Protein AF-A0A7X9FWD9-F1 (afdb_monomer)

Sequence (622 aa):
MMATTLLWPIIFPAVMAIVLFLIPAKIKVVREGLSVLSSLVLLYLGFSLFSIKSLTLKTDWLGMGINFDLRLYQFSAFILLALAGFLFLITLYSATKMKDHPRIREYYGYVFLAAAFSNGAVLANNFILLVFFWEALLITTYALITLGLKSTSHRTAVKSLIIGGLCDFSMIMGIGLVWASTGTLTMSEVHLEPHGLTAAAFILMMIGAIGKAGAMPFHTWIPDAALDAPVTFMAFMPASFEKLLGIYLLARISLDFFVLKVGSPMAMVLLIIGAATIVLAVFMALIQKDFKKLLSFHAISQVGYMILGIGTAIPIGIAGGIFHMINHAMYKTGLFLSAGSVEHRAGTTELKKLGGLAREMPWTAFGFSVCALAISGVWPLNGFVSKEMVFHGALETGYPIFAIAAWVGAIFTFASFLKAGHSVFFGPRSTEVPKTKDSEWPIVLPILILAVLCITFGVYNKLPLENFIQPVVAGQAEPGQHLDFTAGALNLFTPVAGVSLLCLLIALGLHFYGWNRGGKKAYLASEPIHHLPVLRQLYDLSEARFFDIYEQGVKFLVWLSKILFKFVDRPIDFIYEKVVVSIGRFFTVLFQKAHNGQYANYLAWTIGGLIAVVWVIVELLQ

Secondary structure (DSSP, 8-state):
--GGGGGHHHHHHHHHHHHHHHS-TT-HHHHHHHHHHHHHHHHHHHHHHHT-S-EEEEEEEEETTEEEEEEE-HHHHHHHHHHHHHHHHHHHHHHHHTTT-TTHHHHHHHHHHHHHHHHHHHHB-BHHHHHHHHHHHHHHHHHHHTT-SSTTHHHHHHHHHHHHHHHHHHHHHHHHHHHHHHS--BGGG--B---THHHHHHHHHHHHHHHHHT-SSTTTHHHHHHHHS-HHHHHHIIIIIHHHHHHHHHHHIIIIIB---TT-HHHHHHHHHHHHHHHHHHHHHHT--BHHHHHHHHHHHHHHHHHHHHHT-SHHHHHHHHHHHHHHHHHHHHHHHHHHHHHHHHS--BTTT---GGGT-HHHHHHHHHHHHHHHT-TTSHHHHHHHHHHHHHHHTT-HHHHHHHHHHHHHHHHHHHHHHIIIIISPPPSSS----PPPHHHHHHHHHHHHHHHHHHHTTHHHIIIIIHHHHGGGSPTT----SSSSTT-TTSHHHHHHHHHHHHHHHHHHHHHHHTTT-GGGTTHHHHTSTTHHHHHHHHHTTTT-HHHHHHHHHHHHHHHHIIIIIHHHHHIIIIIIHHHHHHHHHHHHHH--S-HHHHHHHHHHHHHHHHHHHHHHH-

Nearest PDB structures (foldseek):
  7qru-assembly1_D  TM=9.101E-01  e=3.685E-21  Alkalihalophilus pseudofirmus
  8qc1-assembly1_M  TM=9.320E-01  e=4.818E-19  Paracoccus denitrificans PD1222
  8bpx-assembly1_M  TM=8.949E-01  e=4.052E-18  Arabidopsis thaliana
  7d3u-assembly1_A  TM=8.074E-01  e=1.093E-18  Dietzia sp. DQ12-45-1b
  6rfr-assembly1_4  TM=8.979E-01  e=5.881E-14  Yarrowia lipolytica

Foldseek 3Di:
DVQCLLLCQQVLLLVLLVVLLPDDLVPLVCSLVSQLVSLVVQLVSLVVLLVDAKHWDWDPDPDLQPILIFIDHQQLSLLSNLLSVLSNLLSLQCSPLVSPQPCVSLQSSLLSNLSSLLSQLSRDQFQVSNLVSLLSNLVSLLSQLVSFPDPCSNVLSVLSSVLLVVLSVLLVVLLVLQCVVPVHRGLQVAEDALDDSNVSSLVSNLSNLLLLLQAPLNNVSQLVSLVGGQLSSCLNRNQARSLSSSLSSNLSSLPRHYPDDQPDPSLVVLLVSLLCQLQLLLLVLLLDQFQSSSLSSLSSNLSSQLSLLSSLLDLLSNLLSNLSSSLRSLLSSLSSLLLSQLCSWFVGRGLQQAAACCVQAVLSLLLNVLSLCLSLLHPLWSNVLSLLSNLVSNVVSVNNVSSVSSLSSSLSSNLSSQLSSRSHHVDDGGPNTDRGHHDDCSSRVSSNVSSVVRNCCRVVVCVCSVSRRCVSSVSVDDVPDDDDSDPPSSDCPDVSVVSSVVSNVSSVVQQVVQCVVVVVNSNRSSVVVCPDPPSVVSVVCVVVVVSPPSVVVVVVVVVVVVCCCVPPVVVVCCCVVPVVVVVVVVVVVVVVVLPPPDVVSVVVVVVVVVVVVVVVVVVVVD

Structure (mmCIF, N/CA/C/O backbone):
data_AF-A0A7X9FWD9-F1
#
_entry.id   AF-A0A7X9FWD9-F1
#
loop_
_atom_site.group_PDB
_atom_site.id
_atom_site.type_symbol
_atom_site.label_atom_id
_atom_site.label_alt_id
_atom_site.label_comp_id
_atom_site.label_asym_id
_atom_site.label_entity_id
_atom_site.label_seq_id
_atom_site.pdbx_PDB_ins_code
_atom_site.Cartn_x
_atom_site.Cartn_y
_atom_site.Cartn_z
_atom_site.occupancy
_atom_site.B_iso_or_equiv
_atom_site.auth_seq_id
_atom_site.auth_comp_id
_atom_site.auth_asym_id
_atom_site.auth_atom_id
_atom_site.pdbx_PDB_model_num
ATOM 1 N N . MET A 1 1 ? -11.559 -17.534 -28.689 1.00 53.25 1 MET A N 1
ATOM 2 C CA . MET A 1 1 ? -12.330 -17.708 -27.436 1.00 53.25 1 MET A CA 1
ATOM 3 C C . MET A 1 1 ? -11.457 -17.795 -26.184 1.00 53.25 1 MET A C 1
ATOM 5 O O . MET A 1 1 ? -11.905 -17.327 -25.148 1.00 53.25 1 MET A O 1
ATOM 9 N N . MET A 1 2 ? -10.225 -18.329 -26.245 1.00 74.12 2 MET A N 1
ATOM 10 C CA . MET A 1 2 ? -9.361 -18.407 -25.054 1.00 74.12 2 MET A CA 1
ATOM 11 C C . MET A 1 2 ? -8.789 -17.040 -24.632 1.00 74.12 2 MET A C 1
ATOM 13 O O . MET A 1 2 ? -8.915 -16.697 -23.474 1.00 74.12 2 MET A O 1
ATOM 17 N N . ALA A 1 3 ? -8.263 -16.207 -25.542 1.00 79.19 3 ALA A N 1
ATOM 18 C CA . ALA A 1 3 ? -7.679 -14.896 -25.188 1.00 79.19 3 ALA A CA 1
ATOM 19 C C . ALA A 1 3 ? -8.688 -13.871 -24.629 1.00 79.19 3 ALA A C 1
ATOM 21 O O . ALA A 1 3 ? -8.363 -13.077 -23.750 1.00 79.19 3 ALA A O 1
ATOM 22 N N . THR A 1 4 ? -9.942 -13.922 -25.084 1.00 89.25 4 THR A N 1
ATOM 23 C CA . THR A 1 4 ? -11.025 -13.050 -24.600 1.00 89.25 4 THR A CA 1
ATOM 24 C C . THR A 1 4 ? -11.377 -13.290 -23.132 1.00 89.25 4 THR A C 1
ATOM 26 O O . THR A 1 4 ? -12.040 -12.450 -22.529 1.00 89.25 4 THR A O 1
ATOM 29 N N . THR A 1 5 ? -10.926 -14.395 -22.523 1.00 91.81 5 THR A N 1
ATOM 30 C CA . THR A 1 5 ? -11.159 -14.639 -21.094 1.00 91.81 5 THR A CA 1
ATOM 31 C C . THR A 1 5 ? -10.445 -13.630 -20.196 1.00 91.81 5 THR A C 1
ATOM 33 O O . THR A 1 5 ? -10.925 -13.379 -19.093 1.00 91.81 5 THR A O 1
ATOM 36 N N . LEU A 1 6 ? -9.379 -12.980 -20.685 1.00 94.38 6 LEU A N 1
ATOM 37 C CA . LEU A 1 6 ? -8.671 -11.909 -19.973 1.00 94.38 6 LEU A CA 1
ATOM 38 C C . LEU A 1 6 ? -9.518 -10.654 -19.752 1.00 94.38 6 LEU A C 1
ATOM 40 O O . LEU A 1 6 ? -9.189 -9.838 -18.897 1.00 94.38 6 LEU A O 1
ATOM 44 N N . LEU A 1 7 ? -10.622 -10.503 -20.486 1.00 96.12 7 LEU A N 1
ATOM 45 C CA . LEU A 1 7 ? -11.541 -9.386 -20.295 1.00 96.12 7 LEU A CA 1
ATOM 46 C C . LEU A 1 7 ? -12.475 -9.599 -19.100 1.00 96.12 7 LEU A C 1
ATOM 48 O O . LEU A 1 7 ? -12.905 -8.623 -18.488 1.00 96.12 7 LEU A O 1
ATOM 52 N N . TRP A 1 8 ? -12.789 -10.847 -18.734 1.00 96.62 8 TRP A N 1
ATOM 53 C CA . TRP A 1 8 ? -13.771 -11.139 -17.683 1.00 96.62 8 TRP A CA 1
ATOM 54 C C . TRP A 1 8 ? -13.403 -10.578 -16.304 1.00 96.62 8 TRP A C 1
ATOM 56 O O . TRP A 1 8 ? -14.292 -9.998 -15.680 1.00 96.62 8 TRP A O 1
ATOM 66 N N . PRO A 1 9 ? -12.139 -10.639 -15.832 1.00 97.19 9 PRO A N 1
ATOM 67 C CA . PRO A 1 9 ? -11.749 -10.011 -14.569 1.00 97.19 9 PRO A CA 1
ATOM 68 C C . PRO A 1 9 ? -11.959 -8.495 -14.541 1.00 97.19 9 PRO A C 1
ATOM 70 O O . PRO A 1 9 ? -12.005 -7.922 -13.460 1.00 97.19 9 PRO A O 1
ATOM 73 N N . ILE A 1 10 ? -12.077 -7.839 -15.696 1.00 98.12 10 ILE A N 1
ATOM 74 C CA . ILE A 1 10 ? -12.241 -6.386 -15.810 1.00 98.12 10 ILE A CA 1
ATOM 75 C C . ILE A 1 10 ? -13.721 -6.050 -16.027 1.00 98.12 10 ILE A C 1
ATOM 77 O O . ILE A 1 10 ? -14.321 -5.300 -15.259 1.00 98.12 10 ILE A O 1
ATOM 81 N N . ILE A 1 11 ? -14.337 -6.642 -17.052 1.00 97.94 11 ILE A N 1
ATOM 82 C CA . ILE A 1 11 ? -15.703 -6.319 -17.476 1.00 97.94 11 ILE A CA 1
ATOM 83 C C . ILE A 1 11 ? -16.726 -6.776 -16.439 1.00 97.94 11 ILE A C 1
ATOM 85 O O . ILE A 1 11 ? -17.639 -6.018 -16.122 1.00 97.94 11 ILE A O 1
ATOM 89 N N . PHE A 1 12 ? -16.589 -7.983 -15.883 1.00 98.12 12 PHE A N 1
ATOM 90 C CA . PHE A 1 12 ? -17.569 -8.504 -14.928 1.00 98.12 12 PHE A CA 1
ATOM 91 C C . PHE A 1 12 ? -17.718 -7.606 -13.686 1.00 98.12 12 PHE A C 1
ATOM 93 O O . PHE A 1 12 ? -18.838 -7.164 -13.421 1.00 98.12 12 PHE A O 1
ATOM 100 N N . PRO A 1 13 ? -16.645 -7.255 -12.945 1.00 98.25 13 PRO A N 1
ATOM 101 C CA . PRO A 1 13 ? -16.778 -6.328 -11.827 1.00 98.25 13 PRO A CA 1
ATOM 102 C C . PRO A 1 13 ? -17.234 -4.928 -12.255 1.00 98.25 13 PRO A C 1
ATOM 104 O O . PRO A 1 13 ? -17.992 -4.309 -11.517 1.00 98.25 13 PRO A O 1
ATOM 107 N N . ALA A 1 14 ? -16.865 -4.438 -13.444 1.00 98.12 14 ALA A N 1
ATOM 108 C CA . ALA A 1 14 ? -17.347 -3.144 -13.935 1.00 98.12 14 ALA A CA 1
ATOM 109 C C . ALA A 1 14 ? -18.868 -3.144 -14.183 1.00 98.12 14 ALA A C 1
ATOM 111 O O . ALA A 1 14 ? -19.573 -2.233 -13.748 1.00 98.12 14 ALA A O 1
ATOM 112 N N . VAL A 1 15 ? -19.397 -4.194 -14.818 1.00 98.19 15 VAL A N 1
ATOM 113 C CA . VAL A 1 15 ? -20.844 -4.386 -14.999 1.00 98.19 15 VAL A CA 1
ATOM 114 C C . VAL A 1 15 ? -21.530 -4.526 -13.643 1.00 98.19 15 VAL A C 1
ATOM 116 O O . VAL A 1 15 ? -22.553 -3.885 -13.398 1.00 98.19 15 VAL A O 1
ATOM 119 N N . MET A 1 16 ? -20.942 -5.297 -12.726 1.00 97.56 16 MET A N 1
ATOM 120 C CA . MET A 1 16 ? -21.502 -5.458 -11.389 1.00 97.56 16 MET A CA 1
ATOM 121 C C . MET A 1 16 ? -21.511 -4.163 -10.582 1.00 97.56 16 MET A C 1
ATOM 123 O O . MET A 1 16 ? -22.472 -3.920 -9.855 1.00 97.56 16 MET A O 1
ATOM 127 N N . ALA A 1 17 ? -20.510 -3.299 -10.747 1.00 97.50 17 ALA A N 1
ATOM 128 C CA . ALA A 1 17 ? -20.507 -1.971 -10.150 1.00 97.50 17 ALA A CA 1
ATOM 129 C C . ALA A 1 17 ? -21.732 -1.160 -10.599 1.00 97.50 17 ALA A C 1
ATOM 131 O O . ALA A 1 17 ? -22.453 -0.636 -9.750 1.00 97.50 17 ALA A O 1
ATOM 132 N N . ILE A 1 18 ? -22.016 -1.119 -11.908 1.00 96.75 18 ILE A N 1
ATOM 133 C CA . ILE A 1 18 ? -23.188 -0.422 -12.469 1.00 96.75 18 ILE A CA 1
ATOM 134 C C . ILE A 1 18 ? -24.482 -0.989 -11.878 1.00 96.75 18 ILE A C 1
ATOM 136 O O . ILE A 1 18 ? -25.322 -0.234 -11.389 1.00 96.75 18 ILE A O 1
ATOM 140 N N . VAL A 1 19 ? -24.630 -2.315 -11.855 1.00 96.56 19 VAL A N 1
ATOM 141 C CA . VAL A 1 19 ? -25.810 -2.968 -11.270 1.00 96.56 19 VAL A CA 1
ATOM 142 C C . VAL A 1 19 ? -25.974 -2.588 -9.792 1.00 96.56 19 VAL A C 1
ATOM 144 O O . VAL A 1 19 ? -27.064 -2.207 -9.369 1.00 96.56 19 VAL A O 1
ATOM 147 N N . LEU A 1 20 ? -24.896 -2.622 -9.003 1.00 95.25 20 LEU A N 1
ATOM 148 C CA . LEU A 1 20 ? -24.922 -2.312 -7.569 1.00 95.25 20 LEU A CA 1
ATOM 149 C C . LEU A 1 20 ? -25.198 -0.825 -7.277 1.00 95.25 20 LEU A C 1
ATOM 151 O O . LEU A 1 20 ? -25.829 -0.527 -6.260 1.00 95.25 20 LEU A O 1
ATOM 155 N N . PHE A 1 21 ? -24.814 0.096 -8.169 1.00 94.31 21 PHE A N 1
ATOM 156 C CA . PHE A 1 21 ? -25.222 1.506 -8.090 1.00 94.31 21 PHE A CA 1
ATOM 157 C C . PHE A 1 21 ? -26.735 1.684 -8.268 1.00 94.31 21 PHE A C 1
ATOM 159 O O . PHE A 1 21 ? -27.352 2.507 -7.584 1.00 94.31 21 PHE A O 1
ATOM 166 N N . LEU A 1 22 ? -27.335 0.912 -9.178 1.00 94.00 22 LEU A N 1
ATOM 167 C CA . LEU A 1 22 ? -28.747 1.034 -9.542 1.00 94.00 22 LEU A CA 1
ATOM 168 C C . LEU A 1 22 ? -29.688 0.373 -8.525 1.00 94.00 22 LEU A C 1
ATOM 170 O O . LEU A 1 22 ? -30.819 0.836 -8.357 1.00 94.00 22 LEU A O 1
ATOM 174 N N . ILE A 1 23 ? -29.245 -0.670 -7.812 1.00 91.69 23 ILE A N 1
ATOM 175 C CA . ILE A 1 23 ? -30.098 -1.372 -6.842 1.00 91.69 23 ILE A CA 1
ATOM 176 C C . ILE A 1 23 ? -30.519 -0.427 -5.697 1.00 91.69 23 ILE A C 1
ATOM 178 O O . ILE A 1 23 ? -29.668 0.121 -4.985 1.00 91.69 23 ILE A O 1
ATOM 182 N N . PRO A 1 24 ? -31.833 -0.253 -5.443 1.00 88.06 24 PRO A N 1
ATOM 183 C CA . PRO A 1 24 ? -32.314 0.611 -4.377 1.00 88.06 24 PRO A CA 1
ATOM 184 C C . PRO A 1 24 ? -31.801 0.207 -2.990 1.00 88.06 24 PRO A C 1
ATOM 186 O O . PRO A 1 24 ? -31.756 -0.966 -2.630 1.00 88.06 24 PRO A O 1
ATOM 189 N N . ALA A 1 25 ? -31.531 1.202 -2.140 1.00 81.81 25 ALA A N 1
ATOM 190 C CA . ALA A 1 25 ? -30.958 0.999 -0.807 1.00 81.81 25 ALA A CA 1
ATOM 191 C C . ALA A 1 25 ? -31.871 0.184 0.124 1.00 81.81 25 ALA A C 1
ATOM 193 O O . ALA A 1 25 ? -31.389 -0.398 1.094 1.00 81.81 25 ALA A O 1
ATOM 194 N N . LYS A 1 26 ? -33.173 0.143 -0.188 1.00 85.88 26 LYS A N 1
ATOM 195 C CA . LYS A 1 26 ? -34.194 -0.608 0.548 1.00 85.88 26 LYS A CA 1
ATOM 196 C C . LYS A 1 26 ? -34.072 -2.126 0.341 1.00 85.88 26 LYS A C 1
ATOM 198 O O . LYS A 1 26 ? -34.455 -2.875 1.232 1.00 85.88 26 LYS A O 1
ATOM 203 N N . ILE A 1 27 ? -33.511 -2.590 -0.782 1.00 90.00 27 ILE A N 1
ATOM 204 C CA . ILE A 1 27 ? -33.420 -4.019 -1.128 1.00 90.00 27 ILE A CA 1
ATOM 205 C C . ILE A 1 27 ? -32.079 -4.601 -0.647 1.00 90.00 27 ILE A C 1
ATOM 207 O O . ILE A 1 27 ? -31.242 -5.038 -1.435 1.00 90.00 27 ILE A O 1
ATOM 211 N N . LYS A 1 28 ? -31.867 -4.575 0.676 1.00 88.88 28 LYS A N 1
ATOM 212 C CA . LYS A 1 28 ? -30.597 -4.961 1.319 1.00 88.88 28 LYS A CA 1
ATOM 213 C C . LYS A 1 28 ? -30.191 -6.406 0.998 1.00 88.88 28 LYS A C 1
ATOM 215 O O . LYS A 1 28 ? -29.107 -6.656 0.502 1.00 88.88 28 LYS A O 1
ATOM 220 N N . VAL A 1 29 ? -31.083 -7.376 1.197 1.00 89.38 29 VAL A N 1
ATOM 221 C CA . VAL A 1 29 ? -30.732 -8.804 1.036 1.00 89.38 29 VAL A CA 1
ATOM 222 C C . VAL A 1 29 ? -30.237 -9.128 -0.379 1.00 89.38 29 VAL A C 1
ATOM 224 O O . VAL A 1 29 ? -29.254 -9.848 -0.533 1.00 89.38 29 VAL A O 1
ATOM 227 N N . VAL A 1 30 ? -30.876 -8.557 -1.407 1.00 90.62 30 VAL A N 1
ATOM 228 C CA . VAL A 1 30 ? -30.492 -8.792 -2.807 1.00 90.62 30 VAL A CA 1
ATOM 229 C C . VAL A 1 30 ? -29.145 -8.152 -3.122 1.00 90.62 30 VAL A C 1
ATOM 231 O O . VAL A 1 30 ? -28.297 -8.815 -3.702 1.00 90.62 30 VAL A O 1
ATOM 234 N N . ARG A 1 31 ? -28.916 -6.892 -2.731 1.00 93.81 31 ARG A N 1
ATOM 235 C CA . ARG A 1 31 ? -27.655 -6.187 -3.012 1.00 93.81 31 ARG A CA 1
ATOM 236 C C . ARG A 1 31 ? -26.467 -6.863 -2.325 1.00 93.81 31 ARG A C 1
ATOM 238 O O . ARG A 1 31 ? -25.466 -7.145 -2.975 1.00 93.81 31 ARG A O 1
ATOM 245 N N . GLU A 1 32 ? -26.585 -7.133 -1.030 1.00 92.75 32 GLU A N 1
ATOM 246 C CA . GLU A 1 32 ? -25.540 -7.767 -0.229 1.00 92.75 32 GLU A CA 1
ATOM 247 C C . GLU A 1 32 ? -25.261 -9.181 -0.758 1.00 92.75 32 GLU A C 1
ATOM 249 O O . GLU A 1 32 ? -24.108 -9.510 -1.034 1.00 92.75 32 GLU A O 1
ATOM 254 N N . GLY A 1 33 ? -26.307 -9.985 -0.989 1.00 95.38 33 GLY A N 1
ATOM 255 C CA . GLY A 1 33 ? -26.170 -11.328 -1.554 1.00 95.38 33 GLY A CA 1
ATOM 256 C C . GLY A 1 33 ? -25.526 -11.321 -2.941 1.00 95.38 33 GLY A C 1
ATOM 257 O O . GLY A 1 33 ? -24.596 -12.085 -3.188 1.00 95.38 33 GLY A O 1
ATOM 258 N N . LEU A 1 34 ? -25.947 -10.407 -3.820 1.00 96.44 34 LEU A N 1
ATOM 259 C CA . LEU A 1 34 ? -25.375 -10.243 -5.156 1.00 96.44 34 LEU A CA 1
ATOM 260 C C . LEU A 1 34 ? -23.906 -9.812 -5.100 1.00 96.44 34 LEU A C 1
ATOM 262 O O . LEU A 1 34 ? -23.106 -10.305 -5.890 1.00 96.44 34 LEU A O 1
ATOM 266 N N . SER A 1 35 ? -23.533 -8.940 -4.161 1.00 96.75 35 SER A N 1
ATOM 267 C CA . SER A 1 35 ? -22.142 -8.514 -3.972 1.00 96.75 35 SER A CA 1
ATOM 268 C C . SER A 1 35 ? -21.236 -9.682 -3.556 1.00 96.75 35 SER A C 1
ATOM 270 O O . SER A 1 35 ? -20.164 -9.858 -4.128 1.00 96.75 35 SER A O 1
ATOM 272 N N . VAL A 1 36 ? -21.689 -10.541 -2.636 1.00 97.75 36 VAL A N 1
ATOM 273 C CA . VAL A 1 36 ? -20.927 -11.715 -2.177 1.00 97.75 36 VAL A CA 1
ATOM 274 C C . VAL A 1 36 ? -20.873 -12.801 -3.255 1.00 97.75 36 VAL A C 1
ATOM 276 O O . VAL A 1 36 ? -19.831 -13.413 -3.472 1.00 97.75 36 VAL A O 1
ATOM 279 N N . LEU A 1 37 ? -21.973 -13.029 -3.976 1.00 98.06 37 LEU A N 1
ATOM 280 C CA . LEU A 1 37 ? -21.990 -13.952 -5.113 1.00 98.06 37 LEU A CA 1
ATOM 281 C C . LEU A 1 37 ? -21.053 -13.480 -6.228 1.00 98.06 37 LEU A C 1
ATOM 283 O O . LEU A 1 37 ? -20.287 -14.274 -6.763 1.00 98.06 37 LEU A O 1
ATOM 287 N N . SER A 1 38 ? -21.063 -12.187 -6.550 1.00 98.06 38 SER A N 1
ATOM 288 C CA . SER A 1 38 ? -20.212 -11.624 -7.604 1.00 98.06 38 SER A CA 1
ATOM 289 C C . SER A 1 38 ? -18.727 -11.737 -7.262 1.00 98.06 38 SER A C 1
ATOM 291 O O . SER A 1 38 ? -17.919 -12.094 -8.118 1.00 98.06 38 SER A O 1
ATOM 293 N N . SER A 1 39 ? -18.343 -11.480 -6.010 1.00 98.31 39 SER A N 1
ATOM 294 C CA . SER A 1 39 ? -16.956 -11.668 -5.580 1.00 98.31 39 SER A CA 1
ATOM 295 C C . SER A 1 39 ? -16.550 -13.146 -5.543 1.00 98.31 39 SER A C 1
ATOM 297 O O . SER A 1 39 ? -15.409 -13.461 -5.872 1.00 98.31 39 SER A O 1
ATOM 299 N N . LEU A 1 40 ? -17.476 -14.064 -5.241 1.00 98.12 40 LEU A N 1
ATOM 300 C CA . LEU A 1 40 ? -17.241 -15.508 -5.332 1.00 98.12 40 LEU A CA 1
ATOM 301 C C . LEU A 1 40 ? -17.032 -15.974 -6.783 1.00 98.12 40 LEU A C 1
ATOM 303 O O . LEU A 1 40 ? -16.136 -16.776 -7.040 1.00 98.12 40 LEU A O 1
ATOM 307 N N . VAL A 1 41 ? -17.800 -15.442 -7.743 1.00 98.00 41 VAL A N 1
ATOM 308 C CA . VAL A 1 41 ? -17.576 -15.699 -9.179 1.00 98.00 41 VAL A CA 1
ATOM 309 C C . VAL A 1 41 ? -16.197 -15.195 -9.608 1.00 98.00 41 VAL A C 1
ATOM 311 O O . VAL A 1 41 ? -15.478 -15.906 -10.307 1.00 98.00 41 VAL A O 1
ATOM 314 N N . LEU A 1 42 ? -15.786 -14.006 -9.154 1.00 97.94 42 LEU A N 1
ATOM 315 C CA . LEU A 1 42 ? -14.442 -13.483 -9.427 1.00 97.94 42 LEU A CA 1
ATOM 316 C C . LEU A 1 42 ? -13.342 -14.337 -8.795 1.00 97.94 42 LEU A C 1
ATOM 318 O O . LEU A 1 42 ? -12.296 -14.520 -9.410 1.00 97.94 42 LEU A O 1
ATOM 322 N N . LEU A 1 43 ? -13.574 -14.886 -7.603 1.00 98.06 43 LEU A N 1
ATOM 323 C CA . LEU A 1 43 ? -12.645 -15.809 -6.957 1.00 98.06 43 LEU A CA 1
ATOM 324 C C . LEU A 1 43 ? -12.501 -17.110 -7.755 1.00 98.06 43 LEU A C 1
ATOM 326 O O . LEU A 1 43 ? -11.379 -17.544 -8.014 1.00 98.06 43 LEU A O 1
ATOM 330 N N . TYR A 1 44 ? -13.613 -17.690 -8.212 1.00 97.12 44 TYR A N 1
ATOM 331 C CA . TYR A 1 44 ? -13.593 -18.846 -9.112 1.00 97.12 44 TYR A CA 1
ATOM 332 C C . TYR A 1 44 ? -12.834 -18.541 -10.412 1.00 97.12 44 TYR A C 1
ATOM 334 O O . TYR A 1 44 ? -11.965 -19.312 -10.825 1.00 97.12 44 TYR A O 1
ATOM 342 N N . LEU A 1 45 ? -13.098 -17.380 -11.020 1.00 96.00 45 LEU A N 1
ATOM 343 C CA . LEU A 1 45 ? -12.379 -16.922 -12.205 1.00 96.00 45 LEU A CA 1
ATOM 344 C C . LEU A 1 45 ? -10.876 -16.774 -11.923 1.00 96.00 45 LEU A C 1
ATOM 346 O O . LEU A 1 45 ? -10.064 -17.234 -12.722 1.00 96.00 45 LEU A O 1
ATOM 350 N N . GLY A 1 46 ? -10.499 -16.219 -10.769 1.00 96.00 46 GLY A N 1
ATOM 351 C CA . GLY A 1 46 ? -9.111 -16.122 -10.316 1.00 96.00 46 GLY A CA 1
ATOM 352 C C . GLY A 1 46 ? -8.413 -17.483 -10.260 1.00 96.00 46 GLY A C 1
ATOM 353 O O . GLY A 1 46 ? -7.327 -17.626 -10.816 1.00 96.00 46 GLY A O 1
ATOM 354 N N . PHE A 1 47 ? -9.051 -18.507 -9.681 1.00 95.31 47 PHE A N 1
ATOM 355 C CA . PHE A 1 47 ? -8.509 -19.875 -9.665 1.00 95.31 47 PHE A CA 1
ATOM 356 C C . PHE A 1 47 ? -8.378 -20.475 -11.071 1.00 95.31 47 PHE A C 1
ATOM 358 O O . PHE A 1 47 ? -7.377 -21.128 -11.381 1.00 95.31 47 PHE A O 1
ATOM 365 N N . SER A 1 48 ? -9.364 -20.231 -11.938 1.00 94.38 48 SER A N 1
ATOM 366 C CA . SER A 1 48 ? -9.327 -20.722 -13.318 1.00 94.38 48 SER A CA 1
ATOM 367 C C . SER A 1 48 ? -8.175 -20.102 -14.118 1.00 94.38 48 SER A C 1
ATOM 369 O O . SER A 1 48 ? -7.461 -20.821 -14.813 1.00 94.38 48 SER A O 1
ATOM 371 N N . LEU A 1 49 ? -7.930 -18.795 -13.959 1.00 93.62 49 LEU A N 1
ATOM 372 C CA . LEU A 1 49 ? -6.835 -18.087 -14.623 1.00 93.62 49 LEU A CA 1
ATOM 373 C C . LEU A 1 49 ? -5.476 -18.446 -14.021 1.00 93.62 49 LEU A C 1
ATOM 375 O O . LEU A 1 49 ? -4.506 -18.552 -14.761 1.00 93.62 49 LEU A O 1
ATOM 379 N N . PHE A 1 50 ? -5.400 -18.695 -12.712 1.00 92.06 50 PHE A N 1
ATOM 380 C CA . PHE A 1 50 ? -4.169 -19.143 -12.057 1.00 92.06 50 PHE A CA 1
ATOM 381 C C . PHE A 1 50 ? -3.652 -20.483 -12.606 1.00 92.06 50 PHE A C 1
ATOM 383 O O . PHE A 1 50 ? -2.449 -20.726 -12.635 1.00 92.06 50 PHE A O 1
ATOM 390 N N . SER A 1 51 ? -4.551 -21.332 -13.108 1.00 88.88 51 SER A N 1
ATOM 391 C CA . SER A 1 51 ? -4.191 -22.613 -13.730 1.00 88.88 51 SER A CA 1
ATOM 392 C C . SER A 1 51 ? -3.599 -22.459 -15.142 1.00 88.88 51 SER A C 1
ATOM 394 O O . SER A 1 51 ? -3.065 -23.418 -15.701 1.00 88.88 51 SER A O 1
ATOM 396 N N . ILE A 1 52 ? -3.685 -21.267 -15.740 1.00 89.94 52 ILE A N 1
ATOM 397 C CA . ILE A 1 52 ? -3.186 -20.970 -17.086 1.00 89.94 52 ILE A CA 1
ATOM 398 C C . ILE A 1 52 ? -1.765 -20.405 -16.979 1.00 89.94 52 ILE A C 1
ATOM 400 O O . ILE A 1 52 ? -1.535 -19.398 -16.317 1.00 89.94 52 ILE A O 1
ATOM 404 N N . LYS A 1 53 ? -0.801 -21.026 -17.673 1.00 83.94 53 LYS A N 1
ATOM 405 C CA . LYS A 1 53 ? 0.616 -20.614 -17.613 1.00 83.94 53 LYS A CA 1
ATOM 406 C C . LYS A 1 53 ? 0.870 -19.231 -18.213 1.00 83.94 53 LYS A C 1
ATOM 408 O O . LYS A 1 53 ? 1.585 -18.426 -17.625 1.00 83.94 53 LYS A O 1
ATOM 413 N N . SER A 1 54 ? 0.329 -18.976 -19.399 1.00 90.81 54 SER A N 1
ATOM 414 C CA . SER A 1 54 ? 0.434 -17.684 -20.066 1.00 90.81 54 SER A CA 1
ATOM 415 C C . SER A 1 54 ? -0.720 -17.486 -21.041 1.00 90.81 54 SER A C 1
ATOM 417 O O . SER A 1 54 ? -1.192 -18.432 -21.672 1.00 90.81 54 SER A O 1
ATOM 419 N N . LEU A 1 55 ? -1.193 -16.248 -21.148 1.00 94.38 55 LEU A N 1
ATOM 420 C CA . LEU A 1 55 ? -2.229 -15.856 -22.095 1.00 94.38 55 LEU A CA 1
ATOM 421 C C . LEU A 1 55 ? -2.058 -14.378 -22.435 1.00 94.38 55 LEU A C 1
ATOM 423 O O . LEU A 1 55 ? -1.784 -13.571 -21.551 1.00 94.38 55 LEU A O 1
ATOM 427 N N . THR A 1 56 ? -2.235 -14.013 -23.698 1.00 95.19 56 THR A N 1
ATOM 428 C CA . THR A 1 56 ? -2.177 -12.619 -24.143 1.00 95.19 56 THR A CA 1
ATOM 429 C C . THR A 1 56 ? -3.398 -12.273 -24.979 1.00 95.19 56 THR A C 1
ATOM 431 O O . THR A 1 56 ? -3.948 -13.114 -25.692 1.00 95.19 56 THR A O 1
ATOM 434 N N . LEU A 1 57 ? -3.833 -11.022 -24.878 1.00 95.81 57 LEU A N 1
ATOM 435 C CA . LEU A 1 57 ? -4.854 -10.423 -25.722 1.00 95.81 57 LEU A CA 1
ATOM 436 C C . LEU A 1 57 ? -4.328 -9.066 -26.168 1.00 95.81 57 LEU A C 1
ATOM 438 O O . LEU A 1 57 ? -4.259 -8.145 -25.363 1.00 95.81 57 LEU A O 1
ATOM 442 N N . LYS A 1 58 ? -3.990 -8.955 -27.450 1.00 95.31 58 LYS A N 1
ATOM 443 C CA . LYS A 1 58 ? -3.494 -7.725 -28.058 1.00 95.31 58 LYS A CA 1
ATOM 444 C C . LYS A 1 58 ? -4.435 -7.308 -29.178 1.00 95.31 58 LYS A C 1
ATOM 446 O O . LYS A 1 58 ? -4.706 -8.099 -30.078 1.00 95.31 58 LYS A O 1
ATOM 451 N N . THR A 1 59 ? -4.928 -6.079 -29.106 1.00 94.62 59 THR A N 1
ATOM 452 C CA . THR A 1 59 ? -5.681 -5.430 -30.182 1.00 94.62 59 THR A CA 1
ATOM 453 C C . THR A 1 59 ? -5.231 -3.983 -30.324 1.00 94.62 59 THR A C 1
ATOM 455 O O . THR A 1 59 ? -4.829 -3.352 -29.342 1.00 94.62 59 THR A O 1
ATOM 458 N N . ASP A 1 60 ? -5.306 -3.453 -31.539 1.00 93.62 60 ASP A N 1
ATOM 459 C CA . ASP A 1 60 ? -5.047 -2.039 -31.791 1.00 93.62 60 ASP A CA 1
ATOM 460 C C . ASP A 1 60 ? -6.086 -1.189 -31.048 1.00 93.62 60 ASP A C 1
ATOM 462 O O . ASP A 1 60 ? -7.257 -1.572 -30.956 1.00 93.62 60 ASP A O 1
ATOM 466 N N . TRP A 1 61 ? -5.652 -0.057 -30.485 1.00 93.31 61 TRP A N 1
ATOM 467 C CA . TRP A 1 61 ? -6.534 0.828 -29.720 1.00 93.31 61 TRP A CA 1
ATOM 468 C C . TRP A 1 61 ? -6.491 2.279 -30.196 1.00 93.31 61 TRP A C 1
ATOM 470 O O . TRP A 1 61 ? -7.476 2.748 -30.757 1.00 93.31 61 TRP A O 1
ATOM 480 N N . LEU A 1 62 ? -5.373 2.986 -29.996 1.00 93.25 62 LEU A N 1
ATOM 481 C CA . LEU A 1 62 ? -5.249 4.416 -30.336 1.00 93.25 62 LEU A CA 1
ATOM 482 C C . LEU A 1 62 ? -4.163 4.705 -31.390 1.00 93.25 62 LEU A C 1
ATOM 484 O O . LEU A 1 62 ? -3.900 5.864 -31.704 1.00 93.25 62 LEU A O 1
ATOM 488 N N . GLY A 1 63 ? -3.538 3.667 -31.955 1.00 88.75 63 GLY A N 1
ATOM 489 C CA . GLY A 1 63 ? -2.419 3.805 -32.893 1.00 88.75 63 GLY A CA 1
ATOM 490 C C . GLY A 1 63 ? -1.106 4.205 -32.207 1.00 88.75 63 GLY A C 1
ATOM 491 O O . GLY A 1 63 ? -1.025 4.266 -30.983 1.00 88.75 63 GLY A O 1
ATOM 492 N N . MET A 1 64 ? -0.042 4.436 -32.989 1.00 87.12 64 MET A N 1
ATOM 493 C CA . MET A 1 64 ? 1.288 4.857 -32.489 1.00 87.12 64 MET A CA 1
ATOM 494 C C . MET A 1 64 ? 1.887 3.938 -31.400 1.00 87.12 64 MET A C 1
ATOM 496 O O . MET A 1 64 ? 2.572 4.395 -30.489 1.00 87.12 64 MET A O 1
ATOM 500 N N . GLY A 1 65 ? 1.604 2.633 -31.462 1.00 86.38 65 GLY A N 1
ATOM 501 C CA . GLY A 1 65 ? 2.050 1.664 -30.452 1.00 86.38 65 GLY A CA 1
ATOM 502 C C . GLY A 1 65 ? 1.206 1.636 -29.168 1.00 86.38 65 GLY A C 1
ATOM 503 O O . GLY A 1 65 ? 1.510 0.865 -28.256 1.00 86.38 65 GLY A O 1
ATOM 504 N N . ILE A 1 66 ? 0.127 2.422 -29.091 1.00 93.94 66 ILE A N 1
ATOM 505 C CA . ILE A 1 66 ? -0.862 2.370 -28.010 1.00 93.94 66 ILE A CA 1
ATOM 506 C C . ILE A 1 66 ? -1.869 1.260 -28.324 1.00 93.94 66 ILE A C 1
ATOM 508 O O . ILE A 1 66 ? -2.897 1.467 -28.978 1.00 93.94 66 ILE A O 1
ATOM 512 N N . ASN A 1 67 ? -1.537 0.061 -27.852 1.00 94.88 67 ASN A N 1
ATOM 513 C CA . ASN A 1 67 ? -2.334 -1.147 -28.028 1.00 94.88 67 ASN A CA 1
ATOM 514 C C . ASN A 1 67 ? -3.115 -1.459 -26.750 1.00 94.88 67 ASN A C 1
ATOM 516 O O . ASN A 1 67 ? -2.609 -1.271 -25.640 1.00 94.88 67 ASN A O 1
ATOM 520 N N . PHE A 1 68 ? -4.318 -2.009 -26.900 1.00 96.25 68 PHE A N 1
ATOM 521 C CA . PHE A 1 68 ? -5.008 -2.663 -25.797 1.00 96.25 68 PHE A CA 1
ATOM 522 C C . PHE A 1 68 ? -4.401 -4.063 -25.643 1.00 96.25 68 PHE A C 1
ATOM 524 O O . PHE A 1 68 ? -4.835 -5.027 -26.277 1.00 96.25 68 PHE A O 1
ATOM 531 N N . ASP A 1 69 ? -3.313 -4.128 -24.875 1.00 96.81 69 ASP A N 1
ATOM 532 C CA . ASP A 1 69 ? -2.502 -5.326 -24.661 1.00 96.81 69 ASP A CA 1
ATOM 533 C C . ASP A 1 69 ? -2.610 -5.795 -23.205 1.00 96.81 69 ASP A C 1
ATOM 535 O O . ASP A 1 69 ? -2.130 -5.131 -22.279 1.00 96.81 69 ASP A O 1
ATOM 539 N N . LEU A 1 70 ? -3.269 -6.937 -23.014 1.00 97.62 70 LEU A N 1
ATOM 540 C CA . LEU A 1 70 ? -3.400 -7.631 -21.741 1.00 97.62 70 LEU A CA 1
ATOM 541 C C . LEU A 1 70 ? -2.543 -8.895 -21.750 1.00 97.62 70 LEU A C 1
ATOM 543 O O . LEU A 1 70 ? -2.641 -9.721 -22.658 1.00 97.62 70 LEU A O 1
ATOM 547 N N . ARG A 1 71 ? -1.765 -9.096 -20.690 1.00 96.31 71 ARG A N 1
ATOM 548 C CA . ARG A 1 71 ? -0.896 -10.255 -20.500 1.00 96.31 71 ARG A CA 1
ATOM 549 C C . ARG A 1 71 ? -1.144 -10.889 -19.141 1.00 96.31 71 ARG A C 1
ATOM 551 O O . ARG A 1 71 ? -0.951 -10.271 -18.100 1.00 96.31 71 ARG A O 1
ATOM 558 N N . LEU A 1 72 ? -1.498 -12.165 -19.176 1.00 96.12 72 LEU A N 1
ATOM 559 C CA . LEU A 1 72 ? -1.491 -13.063 -18.037 1.00 96.12 72 LEU A CA 1
ATOM 560 C C . LEU A 1 72 ? -0.223 -13.915 -18.083 1.00 96.12 72 LEU A C 1
ATOM 562 O O . LEU A 1 72 ? 0.058 -14.600 -19.065 1.00 96.12 72 LEU A O 1
ATOM 566 N N . TYR A 1 73 ? 0.524 -13.871 -16.996 1.00 93.06 73 TYR A N 1
ATOM 567 C CA . TYR A 1 73 ? 1.657 -14.725 -16.674 1.00 93.06 73 TYR A CA 1
ATOM 568 C C . TYR A 1 73 ? 1.621 -15.028 -15.169 1.00 93.06 73 TYR A C 1
ATOM 570 O O . TYR A 1 73 ? 0.731 -14.558 -14.458 1.00 93.06 73 TYR A O 1
ATOM 578 N N . GLN A 1 74 ? 2.573 -15.809 -14.668 1.00 91.19 74 GLN A N 1
ATOM 579 C CA . GLN A 1 74 ? 2.563 -16.350 -13.306 1.00 91.19 74 GLN A CA 1
ATOM 580 C C . GLN A 1 74 ? 2.379 -15.260 -12.242 1.00 91.19 74 GLN A C 1
ATOM 582 O O . GLN A 1 74 ? 1.522 -15.398 -11.367 1.00 91.19 74 GLN A O 1
ATOM 587 N N . PHE A 1 75 ? 3.115 -14.146 -12.348 1.00 93.44 75 PHE A N 1
ATOM 588 C CA . PHE A 1 75 ? 3.025 -13.081 -11.352 1.00 93.44 75 PHE A CA 1
ATOM 589 C C . PHE A 1 75 ? 1.667 -12.372 -11.392 1.00 93.44 75 PHE A C 1
ATOM 591 O O . PHE A 1 75 ? 1.002 -12.258 -10.365 1.00 93.44 75 PHE A O 1
ATOM 598 N N . SER A 1 76 ? 1.198 -11.959 -12.576 1.00 95.56 76 SER A N 1
ATOM 599 C CA . SER A 1 76 ? -0.112 -11.311 -12.713 1.00 95.56 76 SER A CA 1
ATOM 600 C C . SER A 1 76 ? -1.261 -12.238 -12.295 1.00 95.56 76 SER A C 1
ATOM 602 O O . SER A 1 76 ? -2.218 -11.788 -11.675 1.00 95.56 76 SER A O 1
ATOM 604 N N . ALA A 1 77 ? -1.168 -13.539 -12.595 1.00 95.19 77 ALA A N 1
ATOM 605 C CA . ALA A 1 77 ? -2.187 -14.522 -12.233 1.00 95.19 77 ALA A CA 1
ATOM 606 C C . ALA A 1 77 ? -2.279 -14.705 -10.712 1.00 95.19 77 ALA A C 1
ATOM 608 O O . ALA A 1 77 ? -3.377 -14.742 -10.154 1.00 95.19 77 ALA A O 1
ATOM 609 N N . PHE A 1 78 ? -1.128 -14.747 -10.034 1.00 94.56 78 PHE A N 1
ATOM 610 C CA . PHE A 1 78 ? -1.054 -14.752 -8.577 1.00 94.56 78 PHE A CA 1
ATOM 611 C C . PHE A 1 78 ? -1.708 -13.504 -7.967 1.00 94.56 78 PHE A C 1
ATOM 613 O O . PHE A 1 78 ? -2.534 -13.625 -7.059 1.00 94.56 78 PHE A O 1
ATOM 620 N N . ILE A 1 79 ? -1.398 -12.311 -8.489 1.00 97.19 79 ILE A N 1
ATOM 621 C CA . ILE A 1 79 ? -2.000 -11.070 -7.987 1.00 97.19 79 ILE A CA 1
ATOM 622 C C . ILE A 1 79 ? -3.511 -11.044 -8.240 1.00 97.19 79 ILE A C 1
ATOM 624 O O . ILE A 1 79 ? -4.255 -10.702 -7.325 1.00 97.19 79 ILE A O 1
ATOM 628 N N . LEU A 1 80 ? -3.995 -11.461 -9.414 1.00 97.56 80 LEU A N 1
ATOM 629 C CA . LEU A 1 80 ? -5.436 -11.543 -9.692 1.00 97.56 80 LEU A CA 1
ATOM 630 C C . LEU A 1 80 ? -6.170 -12.466 -8.713 1.00 97.56 80 LEU A C 1
ATOM 632 O O . LEU A 1 80 ? -7.229 -12.100 -8.200 1.00 97.56 80 LEU A O 1
ATOM 636 N N . LEU A 1 81 ? -5.603 -13.641 -8.422 1.00 97.19 81 LEU A N 1
ATOM 637 C CA . LEU A 1 81 ? -6.171 -14.565 -7.441 1.00 97.19 81 LEU A CA 1
ATOM 638 C C . LEU A 1 81 ? -6.208 -13.935 -6.042 1.00 97.19 81 LEU A C 1
ATOM 640 O O . LEU A 1 81 ? -7.229 -14.018 -5.356 1.00 97.19 81 LEU A O 1
ATOM 644 N N . ALA A 1 82 ? -5.128 -13.264 -5.634 1.00 97.56 82 ALA A N 1
ATOM 645 C CA . ALA A 1 82 ? -5.072 -12.558 -4.359 1.00 97.56 82 ALA A CA 1
ATOM 646 C C . ALA A 1 82 ? -6.143 -11.456 -4.276 1.00 97.56 82 ALA A C 1
ATOM 648 O O . ALA A 1 82 ? -6.912 -11.426 -3.314 1.00 97.56 82 ALA A O 1
ATOM 649 N N . LEU A 1 83 ? -6.247 -10.591 -5.293 1.00 98.56 83 LEU A N 1
ATOM 650 C CA . LEU A 1 83 ? -7.251 -9.524 -5.363 1.00 98.56 83 LEU A CA 1
ATOM 651 C C . LEU A 1 83 ? -8.675 -10.087 -5.255 1.00 98.56 83 LEU A C 1
ATOM 653 O O . LEU A 1 83 ? -9.473 -9.591 -4.458 1.00 98.56 83 LEU A O 1
ATOM 657 N N . ALA A 1 84 ? -8.985 -11.158 -5.988 1.00 98.56 84 ALA A N 1
ATOM 658 C CA . ALA A 1 84 ? -10.295 -11.799 -5.929 1.00 98.56 84 ALA A CA 1
ATOM 659 C C . ALA A 1 84 ? -10.592 -12.408 -4.544 1.00 98.56 84 ALA A C 1
ATOM 661 O O . ALA A 1 84 ? -11.697 -12.250 -4.020 1.00 98.56 84 ALA A O 1
ATOM 662 N N . GLY A 1 85 ? -9.595 -13.038 -3.911 1.00 98.44 85 GLY A N 1
ATOM 663 C CA . GLY A 1 85 ? -9.710 -13.584 -2.558 1.00 98.44 85 GLY A CA 1
ATOM 664 C C . GLY A 1 85 ? -10.004 -12.508 -1.514 1.00 98.44 85 GLY A C 1
ATOM 665 O O . GLY A 1 85 ? -10.948 -12.641 -0.733 1.00 98.44 85 GLY A O 1
ATOM 666 N N . PHE A 1 86 ? -9.256 -11.400 -1.527 1.00 98.62 86 PHE A N 1
ATOM 667 C CA . PHE A 1 86 ? -9.516 -10.283 -0.616 1.00 98.62 86 PHE A CA 1
ATOM 668 C C . PHE A 1 86 ? -10.877 -9.638 -0.886 1.00 98.62 86 PHE A C 1
ATOM 670 O O . PHE A 1 86 ? -11.615 -9.384 0.066 1.00 98.62 86 PHE A O 1
ATOM 677 N N . LEU A 1 87 ? -11.264 -9.443 -2.152 1.00 98.75 87 LEU A N 1
ATOM 678 C CA . LEU A 1 87 ? -12.582 -8.910 -2.511 1.00 98.75 87 LEU A CA 1
ATOM 679 C C . LEU A 1 87 ? -13.722 -9.768 -1.942 1.00 98.75 87 LEU A C 1
ATOM 681 O O . LEU A 1 87 ? -14.688 -9.229 -1.395 1.00 98.75 87 LEU A O 1
ATOM 685 N N . PHE A 1 88 ? -13.606 -11.095 -2.022 1.00 98.75 88 PHE A N 1
ATOM 686 C CA . PHE A 1 88 ? -14.578 -12.014 -1.428 1.00 98.75 88 PHE A CA 1
ATOM 687 C C . PHE A 1 88 ? -14.693 -11.828 0.090 1.00 98.75 88 PHE A C 1
ATOM 689 O O . PHE A 1 88 ? -15.788 -11.626 0.616 1.00 98.75 88 PHE A O 1
ATOM 696 N N . LEU A 1 89 ? -13.565 -11.791 0.800 1.00 98.62 89 LEU A N 1
ATOM 697 C CA . LEU A 1 89 ? -13.554 -11.593 2.253 1.00 98.62 89 LEU A CA 1
ATOM 698 C C . LEU A 1 89 ? -14.121 -10.226 2.670 1.00 98.62 89 LEU A C 1
ATOM 700 O O . LEU A 1 89 ? -14.823 -10.117 3.676 1.00 98.62 89 LEU A O 1
ATOM 704 N N . ILE A 1 90 ? -13.855 -9.183 1.886 1.00 98.44 90 ILE A N 1
ATOM 705 C CA . ILE A 1 90 ? -14.308 -7.814 2.158 1.00 98.44 90 ILE A CA 1
ATOM 706 C C . ILE A 1 90 ? -15.799 -7.652 1.882 1.00 98.44 90 ILE A C 1
ATOM 708 O O . ILE A 1 90 ? -16.500 -7.006 2.663 1.00 98.44 90 ILE A O 1
ATOM 712 N N . THR A 1 91 ? -16.310 -8.235 0.798 1.00 98.19 91 THR A N 1
ATOM 713 C CA . THR A 1 91 ? -17.753 -8.231 0.496 1.00 98.19 91 THR A CA 1
ATOM 714 C C . THR A 1 91 ? -18.532 -9.037 1.532 1.00 98.19 91 THR A C 1
ATOM 716 O O . THR A 1 91 ? -19.555 -8.563 2.020 1.00 98.19 91 THR A O 1
ATOM 719 N N . LEU A 1 92 ? -17.998 -10.178 1.983 1.00 98.00 92 LEU A N 1
ATOM 720 C CA . LEU A 1 92 ? -18.580 -10.953 3.080 1.00 98.00 92 LEU A CA 1
ATOM 721 C C . LEU A 1 92 ? -18.648 -10.148 4.391 1.00 98.00 92 LEU A C 1
ATOM 723 O O . LEU A 1 92 ? -19.686 -10.116 5.052 1.00 98.00 92 LEU A O 1
ATOM 727 N N . TYR A 1 93 ? -17.572 -9.440 4.738 1.00 98.38 93 TYR A N 1
ATOM 728 C CA . TYR A 1 93 ? -17.523 -8.588 5.928 1.00 98.38 93 TYR A CA 1
ATOM 729 C C . TYR A 1 93 ? -18.472 -7.382 5.840 1.00 98.38 93 TYR A C 1
ATOM 731 O O . TYR A 1 93 ? -19.208 -7.059 6.781 1.00 98.38 93 TYR A O 1
ATOM 739 N N . SER A 1 94 ? -18.453 -6.687 4.702 1.00 97.25 94 SER A N 1
ATOM 740 C CA . SER A 1 94 ? -19.238 -5.470 4.478 1.00 97.25 94 SER A CA 1
ATOM 741 C C . SER A 1 94 ? -20.734 -5.742 4.341 1.00 97.25 94 SER A C 1
ATOM 743 O O . SER A 1 94 ? -21.515 -4.867 4.722 1.00 97.25 94 SER A O 1
ATOM 745 N N . ALA A 1 95 ? -21.140 -6.958 3.952 1.00 95.62 95 ALA A N 1
ATOM 746 C CA . ALA A 1 95 ? -22.541 -7.382 3.927 1.00 95.62 95 ALA A CA 1
ATOM 747 C C . ALA A 1 95 ? -23.253 -7.140 5.264 1.00 95.62 95 ALA A C 1
ATOM 749 O O . ALA A 1 95 ? -24.397 -6.694 5.286 1.00 95.62 95 ALA A O 1
ATOM 750 N N . THR A 1 96 ? -22.559 -7.344 6.387 1.00 95.38 96 THR A N 1
ATOM 751 C CA . THR A 1 96 ? -23.109 -7.029 7.712 1.00 95.38 96 THR A CA 1
ATOM 752 C C . THR A 1 96 ? -22.655 -5.665 8.208 1.00 95.38 96 THR A C 1
ATOM 754 O O . THR A 1 96 ? -23.473 -4.891 8.707 1.00 95.38 96 THR A O 1
ATOM 757 N N . LYS A 1 97 ? -21.362 -5.335 8.081 1.00 95.56 97 LYS A N 1
ATOM 758 C CA . LYS A 1 97 ? -20.809 -4.124 8.706 1.00 95.56 97 LYS A CA 1
ATOM 759 C C . LYS A 1 97 ? -21.319 -2.826 8.071 1.00 95.56 97 LYS A C 1
ATOM 761 O O . LYS A 1 97 ? -21.474 -1.832 8.777 1.00 95.56 97 LYS A O 1
ATOM 766 N N . MET A 1 98 ? -21.574 -2.825 6.764 1.00 94.62 98 MET A N 1
ATOM 767 C CA . MET A 1 98 ? -21.974 -1.634 6.006 1.00 94.62 98 MET A CA 1
ATOM 768 C C . MET A 1 98 ? -23.483 -1.575 5.719 1.00 94.62 98 MET A C 1
ATOM 770 O O . MET A 1 98 ? -23.940 -0.618 5.100 1.00 94.62 98 MET A O 1
ATOM 774 N N . LYS A 1 99 ? -24.274 -2.552 6.190 1.00 90.12 99 LYS A N 1
ATOM 775 C CA . LYS A 1 99 ? -25.702 -2.731 5.843 1.00 90.12 99 LYS A CA 1
ATOM 776 C C . LYS A 1 99 ? -26.594 -1.499 6.075 1.00 90.12 99 LYS A C 1
ATOM 778 O O . LYS A 1 99 ? -27.594 -1.312 5.381 1.00 90.12 99 LYS A O 1
ATOM 783 N N . ASP A 1 100 ? -26.235 -0.669 7.056 1.00 90.44 100 ASP A N 1
ATOM 784 C CA . ASP A 1 100 ? -26.984 0.527 7.466 1.00 90.44 100 ASP A CA 1
ATOM 785 C C . ASP A 1 100 ? -26.284 1.837 7.065 1.00 90.44 100 ASP A C 1
ATOM 787 O O . ASP A 1 100 ? -26.702 2.921 7.465 1.00 90.44 100 ASP A O 1
ATOM 791 N N . HIS A 1 101 ? -25.221 1.761 6.259 1.00 94.38 101 HIS A N 1
ATOM 792 C CA . HIS A 1 101 ? -24.527 2.945 5.767 1.00 94.38 101 HIS A CA 1
ATOM 793 C C . HIS A 1 101 ? -25.418 3.732 4.784 1.00 94.38 101 HIS A C 1
ATOM 795 O O . HIS A 1 101 ? -25.989 3.130 3.870 1.00 94.38 101 HIS A O 1
ATOM 801 N N . PRO A 1 102 ? -25.521 5.072 4.889 1.00 94.00 102 PRO A N 1
ATOM 802 C CA . PRO A 1 102 ? -26.422 5.862 4.040 1.00 94.0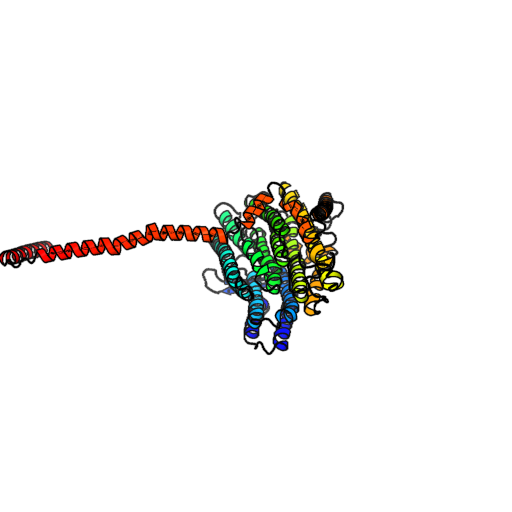0 102 PRO A CA 1
ATOM 803 C C . PRO A 1 102 ? -26.056 5.790 2.551 1.00 94.00 102 PRO A C 1
ATOM 805 O O . PRO A 1 102 ? -26.933 5.756 1.692 1.00 94.00 102 PRO A O 1
ATOM 808 N N . ARG A 1 103 ? -24.754 5.706 2.254 1.00 95.00 103 ARG A N 1
ATOM 809 C CA . ARG A 1 103 ? -24.181 5.678 0.896 1.00 95.00 103 ARG A CA 1
ATOM 810 C C . ARG A 1 103 ? -23.706 4.286 0.469 1.00 95.00 103 ARG A C 1
ATOM 812 O O . ARG A 1 103 ? -22.608 4.094 -0.046 1.00 95.00 103 ARG A O 1
ATOM 819 N N . ILE A 1 104 ? -24.480 3.266 0.830 1.00 95.19 104 ILE A N 1
ATOM 820 C CA . ILE A 1 104 ? -24.109 1.854 0.642 1.00 95.19 104 ILE A CA 1
ATOM 821 C C . ILE A 1 104 ? -24.118 1.411 -0.831 1.00 95.19 104 ILE A C 1
ATOM 823 O O . ILE A 1 104 ? -23.371 0.508 -1.203 1.00 95.19 104 ILE A O 1
ATOM 827 N N . ARG A 1 105 ? -24.925 2.053 -1.688 1.00 94.88 105 ARG A N 1
ATOM 828 C CA . ARG A 1 105 ? -24.918 1.773 -3.136 1.00 94.88 105 ARG A CA 1
ATOM 829 C C . ARG A 1 105 ? -23.594 2.210 -3.735 1.00 94.88 105 ARG A C 1
ATOM 831 O O . ARG A 1 105 ? -22.955 1.446 -4.448 1.00 94.88 105 ARG A O 1
ATOM 838 N N . GLU A 1 106 ? -23.162 3.416 -3.370 1.00 95.94 106 GLU A N 1
ATOM 839 C CA . GLU A 1 106 ? -21.889 3.956 -3.816 1.00 95.94 106 GLU A CA 1
ATOM 840 C C . GLU A 1 106 ? -20.715 3.145 -3.283 1.00 95.94 106 GLU A C 1
ATOM 842 O O . GLU A 1 106 ? -19.780 2.883 -4.027 1.00 95.94 106 GLU A O 1
ATOM 847 N N . TYR A 1 107 ? -20.787 2.672 -2.035 1.00 97.00 107 TYR A N 1
ATOM 848 C CA . TYR A 1 107 ? -19.776 1.774 -1.481 1.00 97.00 107 TYR A CA 1
ATOM 849 C C . TYR A 1 107 ? -19.549 0.536 -2.356 1.00 97.00 107 TYR A C 1
ATOM 851 O O . TYR A 1 107 ? -18.428 0.307 -2.804 1.00 97.00 107 TYR A O 1
ATOM 859 N N . TYR A 1 108 ? -20.596 -0.249 -2.628 1.00 97.31 108 TYR A N 1
ATOM 860 C CA . TYR A 1 108 ? -20.448 -1.464 -3.430 1.00 97.31 108 TYR A CA 1
ATOM 861 C C . TYR A 1 108 ? -20.096 -1.165 -4.888 1.00 97.31 108 TYR A C 1
ATOM 863 O O . TYR A 1 108 ? -19.256 -1.862 -5.456 1.00 97.31 108 TYR A O 1
ATOM 871 N N . GLY A 1 109 ? -20.674 -0.110 -5.469 1.00 97.50 109 GLY A N 1
ATOM 872 C CA . GLY A 1 109 ? -20.315 0.357 -6.804 1.00 97.50 109 GLY A CA 1
ATOM 873 C C . GLY A 1 109 ? -18.823 0.681 -6.914 1.00 97.50 109 GLY A C 1
ATOM 874 O O . GLY A 1 109 ? -18.137 0.138 -7.775 1.00 97.50 109 GLY A O 1
ATOM 875 N N . TYR A 1 110 ? -18.278 1.484 -5.996 1.00 98.12 110 TYR A N 1
ATOM 876 C CA . TYR A 1 110 ? -16.854 1.827 -5.993 1.00 98.12 110 TYR A CA 1
ATOM 877 C C . TYR A 1 110 ? -15.942 0.644 -5.654 1.00 98.12 110 TYR A C 1
ATOM 879 O O . TYR A 1 110 ? -14.866 0.555 -6.232 1.00 98.12 110 TYR A O 1
ATOM 887 N N . VAL A 1 111 ? -16.348 -0.279 -4.773 1.00 98.38 111 VAL A N 1
ATOM 888 C CA . VAL A 1 111 ? -15.562 -1.491 -4.465 1.00 98.38 111 VAL A CA 1
ATOM 889 C C . VAL A 1 111 ? -15.394 -2.371 -5.704 1.00 98.38 111 VAL A C 1
ATOM 891 O O . VAL A 1 111 ? -14.280 -2.786 -6.020 1.00 98.38 111 VAL A O 1
ATOM 894 N N . PHE A 1 112 ? -16.478 -2.633 -6.437 1.00 98.56 112 PHE A N 1
ATOM 895 C CA . PHE A 1 112 ? -16.409 -3.437 -7.657 1.00 98.56 112 PHE A CA 1
ATOM 896 C C . PHE A 1 112 ? -15.724 -2.691 -8.804 1.00 98.56 112 PHE A C 1
ATOM 898 O O . PHE A 1 112 ? -14.957 -3.294 -9.549 1.00 98.56 112 PHE A O 1
ATOM 905 N N . LEU A 1 113 ? -15.909 -1.374 -8.909 1.00 98.31 113 LEU A N 1
ATOM 906 C CA . LEU A 1 113 ? -15.207 -0.566 -9.902 1.00 98.31 113 LEU A CA 1
ATOM 907 C C . LEU A 1 113 ? -13.690 -0.541 -9.646 1.00 98.31 113 LEU A C 1
ATOM 909 O O . LEU A 1 113 ? -12.906 -0.748 -10.569 1.00 98.31 113 LEU A O 1
ATOM 913 N N . ALA A 1 114 ? -13.275 -0.382 -8.386 1.00 98.50 114 ALA A N 1
ATOM 914 C CA . ALA A 1 114 ? -11.877 -0.504 -7.987 1.00 98.50 114 ALA A CA 1
ATOM 915 C C . ALA A 1 114 ? -11.334 -1.903 -8.310 1.00 98.50 114 ALA A C 1
ATOM 917 O O . ALA A 1 114 ? -10.235 -2.019 -8.837 1.00 98.50 114 ALA A O 1
ATOM 918 N N . ALA A 1 115 ? -12.113 -2.968 -8.090 1.00 98.62 115 ALA A N 1
ATOM 919 C CA . ALA A 1 115 ? -11.697 -4.317 -8.469 1.00 98.62 115 ALA A CA 1
ATOM 920 C C . ALA A 1 115 ? -11.482 -4.491 -9.979 1.00 98.62 115 ALA A C 1
ATOM 922 O O . ALA A 1 115 ? -10.487 -5.092 -10.382 1.00 98.62 115 ALA A O 1
ATOM 923 N N . ALA A 1 116 ? -12.360 -3.925 -10.809 1.00 98.69 116 ALA A N 1
ATOM 924 C CA . ALA A 1 116 ? -12.199 -3.933 -12.260 1.00 98.69 116 ALA A CA 1
ATOM 925 C C . ALA A 1 116 ? -10.904 -3.238 -12.697 1.00 98.69 116 ALA A C 1
ATOM 927 O O . ALA A 1 116 ? -10.122 -3.801 -13.464 1.00 98.69 116 ALA A O 1
ATOM 928 N N . PHE A 1 117 ? -10.657 -2.034 -12.178 1.00 98.62 117 PHE A N 1
ATOM 929 C CA . PHE A 1 117 ? -9.467 -1.263 -12.525 1.00 98.62 117 PHE A CA 1
ATOM 930 C C . PHE A 1 117 ? -8.182 -1.889 -11.977 1.00 98.62 117 PHE A C 1
ATOM 932 O O . PHE A 1 117 ? -7.187 -1.933 -12.693 1.00 98.62 117 PHE A O 1
ATOM 939 N N . SER A 1 118 ? -8.200 -2.473 -10.776 1.00 98.62 118 SER A N 1
ATOM 940 C CA . SER A 1 118 ? -7.059 -3.230 -10.247 1.00 98.62 118 SER A CA 1
ATOM 941 C C . SER A 1 118 ? -6.715 -4.420 -11.133 1.00 98.62 118 SER A C 1
ATOM 943 O O . SER A 1 118 ? -5.550 -4.620 -11.464 1.00 98.62 118 SER A O 1
ATOM 945 N N . ASN A 1 119 ? -7.721 -5.182 -11.567 1.00 98.56 119 ASN A N 1
ATOM 946 C CA . ASN A 1 119 ? -7.504 -6.323 -12.452 1.00 98.56 119 ASN A CA 1
ATOM 947 C C . ASN A 1 119 ? -6.951 -5.882 -13.816 1.00 98.56 119 ASN A C 1
ATOM 949 O O . ASN A 1 119 ? -6.046 -6.525 -14.346 1.00 98.56 119 ASN A O 1
ATOM 953 N N . GLY A 1 120 ? -7.442 -4.760 -14.354 1.00 98.38 120 GLY A N 1
ATOM 954 C CA . GLY A 1 120 ? -6.923 -4.163 -15.584 1.00 98.38 120 GLY A CA 1
ATOM 955 C C . GLY A 1 120 ? -5.469 -3.709 -15.459 1.00 98.38 120 GLY A C 1
ATOM 956 O O . GLY A 1 120 ? -4.649 -4.047 -16.309 1.00 98.38 120 GLY A O 1
ATOM 957 N N . ALA A 1 121 ? -5.123 -3.020 -14.369 1.00 98.50 121 ALA A N 1
ATOM 958 C CA . ALA A 1 121 ? -3.757 -2.577 -14.097 1.00 98.50 121 ALA A CA 1
ATOM 959 C C . ALA A 1 121 ? -2.778 -3.755 -13.962 1.00 98.50 121 ALA A C 1
ATOM 961 O O . ALA A 1 121 ? -1.662 -3.695 -14.471 1.00 98.50 121 ALA A O 1
ATOM 962 N N . VAL A 1 122 ? -3.197 -4.847 -13.315 1.00 98.25 122 VAL A N 1
ATOM 963 C CA . VAL A 1 122 ? -2.371 -6.058 -13.167 1.00 98.25 122 VAL A CA 1
ATOM 964 C C . VAL A 1 122 ? -2.105 -6.727 -14.511 1.00 98.25 122 VAL A C 1
ATOM 966 O O . VAL A 1 122 ? -0.978 -7.153 -14.768 1.00 98.25 122 VAL A O 1
ATOM 969 N N . LEU A 1 123 ? -3.126 -6.809 -15.364 1.00 98.19 123 LEU A N 1
ATOM 970 C CA . LEU A 1 123 ? -3.042 -7.443 -16.677 1.00 98.19 123 LEU A CA 1
ATOM 971 C C . LEU A 1 123 ? -2.383 -6.562 -17.744 1.00 98.19 123 LEU A C 1
ATOM 973 O O . LEU A 1 123 ? -2.039 -7.076 -18.803 1.00 98.19 123 LEU A O 1
ATOM 977 N N . ALA A 1 124 ? -2.213 -5.262 -17.512 1.00 98.25 124 ALA A N 1
ATOM 978 C CA . ALA A 1 124 ? -1.686 -4.353 -18.520 1.00 98.25 124 ALA A CA 1
ATOM 979 C C . ALA A 1 124 ? -0.264 -4.744 -18.972 1.00 98.25 124 ALA A C 1
ATOM 981 O O . ALA A 1 124 ? 0.667 -4.901 -18.172 1.00 98.25 124 ALA A O 1
ATOM 982 N N . ASN A 1 125 ? -0.099 -4.864 -20.291 1.00 97.75 125 ASN A N 1
ATOM 983 C CA . ASN A 1 125 ? 1.189 -5.025 -20.965 1.00 97.75 125 ASN A CA 1
ATOM 984 C C . ASN A 1 125 ? 1.543 -3.822 -21.853 1.00 97.75 125 ASN A C 1
ATOM 986 O O . ASN A 1 125 ? 2.548 -3.844 -22.556 1.00 97.75 125 ASN A O 1
ATOM 990 N N . ASN A 1 126 ? 0.750 -2.752 -21.796 1.00 97.81 126 ASN A N 1
ATOM 991 C CA . ASN A 1 126 ? 1.055 -1.458 -22.397 1.00 97.81 126 ASN A CA 1
ATOM 992 C C . ASN A 1 126 ? 1.036 -0.372 -21.312 1.00 97.81 126 ASN A C 1
ATOM 994 O O . ASN A 1 126 ? 0.106 -0.329 -20.505 1.00 97.81 126 ASN A O 1
ATOM 998 N N . PHE A 1 127 ? 2.034 0.515 -21.291 1.00 98.00 127 PHE A N 1
ATOM 999 C CA . PHE A 1 127 ? 2.152 1.530 -20.240 1.00 98.00 127 PHE A CA 1
ATOM 1000 C C . PHE A 1 127 ? 0.988 2.527 -20.211 1.00 98.00 127 PHE A C 1
ATOM 1002 O O . PHE A 1 127 ? 0.562 2.929 -19.132 1.00 98.00 127 PHE A O 1
ATOM 1009 N N . ILE A 1 128 ? 0.433 2.906 -21.365 1.00 97.62 128 ILE A N 1
ATOM 1010 C CA . ILE A 1 128 ? -0.710 3.832 -21.413 1.00 97.62 128 ILE A CA 1
ATOM 1011 C C . ILE A 1 128 ? -1.973 3.146 -20.890 1.00 97.62 128 ILE A C 1
ATOM 1013 O O . ILE A 1 128 ? -2.756 3.753 -20.160 1.00 97.62 128 ILE A O 1
ATOM 1017 N N . LEU A 1 129 ? -2.138 1.856 -21.194 1.00 97.75 129 LEU A N 1
ATOM 1018 C CA . LEU A 1 129 ? -3.226 1.053 -20.643 1.00 97.75 129 LEU A CA 1
ATOM 1019 C C . LEU A 1 129 ? -3.096 0.886 -19.120 1.00 97.75 129 LEU A C 1
ATOM 1021 O O . LEU A 1 129 ? -4.093 0.998 -18.409 1.00 97.75 129 LEU A O 1
ATOM 1025 N N . LEU A 1 130 ? -1.874 0.676 -18.613 1.00 98.44 130 LEU A N 1
ATOM 1026 C CA . LEU A 1 130 ? -1.596 0.681 -17.175 1.00 98.44 130 LEU A CA 1
ATOM 1027 C C . LEU A 1 130 ? -2.037 2.011 -16.554 1.00 98.44 130 LEU A C 1
ATOM 1029 O O . LEU A 1 130 ? -2.817 1.987 -15.609 1.00 98.44 130 LEU A O 1
ATOM 1033 N N . VAL A 1 131 ? -1.590 3.149 -17.102 1.00 98.19 131 VAL A N 1
ATOM 1034 C CA . VAL A 1 131 ? -1.932 4.495 -16.605 1.00 98.19 131 VAL A CA 1
ATOM 1035 C C . VAL A 1 131 ? -3.444 4.717 -16.585 1.00 98.19 131 VAL A C 1
ATOM 1037 O O . VAL A 1 131 ? -3.964 5.188 -15.578 1.00 98.19 131 VAL A O 1
ATOM 1040 N N . PHE A 1 132 ? -4.166 4.321 -17.638 1.00 97.81 132 PHE A N 1
ATOM 1041 C CA . PHE A 1 132 ? -5.628 4.427 -17.685 1.00 97.81 132 PHE A CA 1
ATOM 1042 C C . PHE A 1 132 ? -6.295 3.744 -16.482 1.00 97.81 132 PHE A C 1
ATOM 1044 O O . PHE A 1 132 ? -7.098 4.357 -15.778 1.00 97.81 132 PHE A O 1
ATOM 1051 N N . PHE A 1 133 ? -5.934 2.488 -16.206 1.00 98.38 133 PHE A N 1
ATOM 1052 C CA . PHE A 1 133 ? -6.468 1.767 -15.052 1.00 98.38 133 PHE A CA 1
ATOM 1053 C C . PHE A 1 133 ? -5.965 2.339 -13.718 1.00 98.38 133 PHE A C 1
ATOM 1055 O O . PHE A 1 133 ? -6.706 2.380 -12.735 1.00 98.38 133 PHE A O 1
ATOM 1062 N N . TRP A 1 134 ? -4.720 2.808 -13.676 1.00 98.19 134 TRP A N 1
ATOM 1063 C CA . TRP A 1 134 ? -4.068 3.309 -12.469 1.00 98.19 134 TRP A CA 1
ATOM 1064 C C . TRP A 1 134 ? -4.648 4.636 -11.966 1.00 98.19 134 TRP A C 1
ATOM 1066 O O . TRP A 1 134 ? -4.893 4.781 -10.763 1.00 98.19 134 TRP A O 1
ATOM 1076 N N . GLU A 1 135 ? -4.930 5.564 -12.883 1.00 97.62 135 GLU A N 1
ATOM 1077 C CA . GLU A 1 135 ? -5.615 6.836 -12.616 1.00 97.62 135 GLU A CA 1
ATOM 1078 C C . GLU A 1 135 ? -7.078 6.601 -12.228 1.00 97.62 135 GLU A C 1
ATOM 1080 O O . GLU A 1 135 ? -7.602 7.200 -11.287 1.00 97.62 135 GLU A O 1
ATOM 1085 N N . ALA A 1 136 ? -7.747 5.650 -12.884 1.00 97.19 136 ALA A N 1
ATOM 1086 C CA . ALA A 1 136 ? -9.115 5.294 -12.530 1.00 97.19 136 ALA A CA 1
ATOM 1087 C C . ALA A 1 136 ? -9.213 4.751 -11.087 1.00 97.19 136 ALA A C 1
ATOM 1089 O O . ALA A 1 136 ? -10.167 5.056 -10.363 1.00 97.19 136 ALA A O 1
ATOM 1090 N N . LEU A 1 137 ? -8.186 4.032 -10.614 1.00 97.00 137 LEU A N 1
ATOM 1091 C CA . LEU A 1 137 ? -8.081 3.631 -9.208 1.00 97.00 137 LEU A CA 1
ATOM 1092 C C . LEU A 1 137 ? -7.966 4.825 -8.260 1.00 97.00 137 LEU A C 1
ATOM 1094 O O . LEU A 1 137 ? -8.606 4.811 -7.210 1.00 97.00 137 LEU A O 1
ATOM 1098 N N . LEU A 1 138 ? -7.204 5.861 -8.624 1.00 97.00 138 LEU A N 1
ATOM 1099 C CA . LEU A 1 138 ? -7.064 7.074 -7.813 1.00 97.00 138 LEU A CA 1
ATOM 1100 C C . LEU A 1 138 ? -8.429 7.747 -7.576 1.00 97.00 138 LEU A C 1
ATOM 1102 O O . LEU A 1 138 ? -8.749 8.132 -6.447 1.00 97.00 138 LEU A O 1
ATOM 1106 N N . ILE A 1 139 ? -9.279 7.785 -8.608 1.00 96.69 139 ILE A N 1
ATOM 1107 C CA . ILE A 1 139 ? -10.659 8.286 -8.511 1.00 96.69 139 ILE A CA 1
ATOM 1108 C C . ILE A 1 139 ? -11.491 7.420 -7.554 1.00 96.69 139 ILE A C 1
ATOM 1110 O O . ILE A 1 139 ? -12.214 7.953 -6.708 1.00 96.69 139 ILE A O 1
ATOM 1114 N N . THR A 1 140 ? -11.385 6.089 -7.636 1.00 96.38 140 THR A N 1
ATOM 1115 C CA . THR A 1 140 ? -12.125 5.202 -6.721 1.00 96.38 140 THR A CA 1
ATOM 1116 C C . THR A 1 140 ? -11.645 5.307 -5.271 1.00 96.38 140 THR A C 1
ATOM 1118 O O . THR A 1 140 ? -12.482 5.307 -4.367 1.00 96.38 140 THR A O 1
ATOM 1121 N N . THR A 1 141 ? -10.339 5.485 -5.025 1.00 97.19 141 THR A N 1
ATOM 1122 C CA . THR A 1 141 ? -9.789 5.751 -3.684 1.00 97.19 141 THR A CA 1
ATOM 1123 C C . THR A 1 141 ? -10.371 7.041 -3.115 1.00 97.19 141 THR A C 1
ATOM 1125 O O . THR A 1 141 ? -10.903 7.034 -2.003 1.00 97.19 141 THR A O 1
ATOM 1128 N N . TYR A 1 142 ? -10.352 8.127 -3.898 1.00 97.38 142 TYR A N 1
ATOM 1129 C CA . TYR A 1 142 ? -10.979 9.392 -3.519 1.00 97.38 142 TYR A CA 1
ATOM 1130 C C . TYR A 1 142 ? -12.451 9.181 -3.144 1.00 97.38 142 TYR A C 1
ATOM 1132 O O . TYR A 1 142 ? -12.877 9.538 -2.043 1.00 97.38 142 TYR A O 1
ATOM 1140 N N . ALA A 1 143 ? -13.219 8.532 -4.022 1.00 97.31 143 ALA A N 1
ATOM 1141 C CA . ALA A 1 143 ? -14.647 8.327 -3.835 1.00 97.31 143 ALA A CA 1
ATOM 1142 C C . ALA A 1 143 ? -14.965 7.496 -2.579 1.00 97.31 143 ALA A C 1
ATOM 1144 O O . ALA A 1 143 ? -15.851 7.874 -1.809 1.00 97.31 143 ALA A O 1
ATOM 1145 N N . LEU A 1 144 ? -14.209 6.425 -2.317 1.00 97.56 144 LEU A N 1
ATOM 1146 C CA . LEU A 1 144 ? -14.377 5.581 -1.131 1.00 97.56 144 LEU A CA 1
ATOM 1147 C C . LEU A 1 144 ? -14.066 6.322 0.178 1.00 97.56 144 LEU A C 1
ATOM 1149 O O . LEU A 1 144 ? -14.769 6.109 1.167 1.00 97.56 144 LEU A O 1
ATOM 1153 N N . ILE A 1 145 ? -13.078 7.224 0.202 1.00 97.88 145 ILE A N 1
ATOM 1154 C CA . ILE A 1 145 ? -12.781 8.035 1.396 1.00 97.88 145 ILE A CA 1
ATOM 1155 C C . ILE A 1 145 ? -13.930 9.011 1.690 1.00 97.88 145 ILE A C 1
ATOM 1157 O O . ILE A 1 145 ? -14.294 9.191 2.853 1.00 97.88 145 ILE A O 1
ATOM 1161 N N . THR A 1 146 ? -14.577 9.579 0.661 1.00 97.06 146 THR A N 1
ATOM 1162 C CA . THR A 1 146 ? -15.751 10.463 0.853 1.00 97.06 146 THR A CA 1
ATOM 1163 C C . THR A 1 146 ? -16.982 9.757 1.426 1.00 97.06 146 THR A C 1
ATOM 1165 O O . THR A 1 146 ? -17.959 10.417 1.776 1.00 97.06 146 THR A O 1
ATOM 1168 N N . LEU A 1 147 ? -16.973 8.423 1.520 1.00 96.44 147 LEU A N 1
ATOM 1169 C CA . LEU A 1 147 ? -18.027 7.674 2.208 1.00 96.44 147 LEU A CA 1
ATOM 1170 C C . LEU A 1 147 ? -17.911 7.779 3.729 1.00 96.44 147 LEU A C 1
ATOM 1172 O O . LEU A 1 147 ? -18.824 7.365 4.433 1.00 96.44 147 LEU A O 1
ATOM 1176 N N . GLY A 1 148 ? -16.805 8.320 4.240 1.00 94.06 148 GLY A N 1
ATOM 1177 C CA . GLY A 1 148 ? -16.661 8.661 5.642 1.00 94.06 148 GLY A CA 1
ATOM 1178 C C . GLY A 1 148 ? -17.776 9.573 6.155 1.00 94.06 148 GLY A C 1
ATOM 1179 O O . GLY A 1 148 ? -18.244 10.464 5.453 1.00 94.06 148 GLY A O 1
ATOM 1180 N N . LEU A 1 149 ? -18.200 9.351 7.400 1.00 91.69 149 LEU A N 1
ATOM 1181 C CA . LEU A 1 149 ? -19.297 10.107 8.022 1.00 91.69 149 LEU A CA 1
ATOM 1182 C C . LEU A 1 149 ? -18.827 11.378 8.750 1.00 91.69 149 LEU A C 1
ATOM 1184 O O . LEU A 1 149 ? -19.648 12.103 9.308 1.00 91.69 149 LEU A O 1
ATOM 1188 N N . LYS A 1 150 ? -17.517 11.643 8.795 1.00 92.31 150 LYS A N 1
ATOM 1189 C CA . LYS A 1 150 ? -16.950 12.817 9.468 1.00 92.31 150 LYS A CA 1
ATOM 1190 C C . LYS A 1 150 ? -16.844 13.989 8.496 1.00 92.31 150 LYS A C 1
ATOM 1192 O O . LYS A 1 150 ? -16.603 13.809 7.307 1.00 92.31 150 LYS A O 1
ATOM 1197 N N . SER A 1 151 ? -16.929 15.214 9.012 1.00 91.69 151 SER A N 1
ATOM 1198 C CA . SER A 1 151 ? -16.727 16.429 8.204 1.00 91.69 151 SER A CA 1
ATOM 1199 C C . SER A 1 151 ? -15.319 16.521 7.597 1.00 91.69 151 SER A C 1
ATOM 1201 O O . SER A 1 151 ? -15.126 17.146 6.557 1.00 91.69 151 SER A O 1
ATOM 1203 N N . THR A 1 152 ? -14.335 15.865 8.215 1.00 94.88 152 THR A N 1
ATOM 1204 C CA . THR A 1 152 ? -12.939 15.798 7.764 1.00 94.88 152 THR A CA 1
ATOM 1205 C C . THR A 1 152 ? -12.720 14.872 6.566 1.00 94.88 152 THR A C 1
ATOM 1207 O O . THR A 1 152 ? -11.739 15.055 5.844 1.00 94.88 152 THR A O 1
ATOM 1210 N N . SER A 1 153 ? -13.647 13.950 6.275 1.00 95.12 153 SER A N 1
ATOM 1211 C CA . SER A 1 153 ? -13.486 12.932 5.227 1.00 95.12 153 SER A CA 1
ATOM 1212 C C . SER A 1 153 ? -13.240 13.523 3.835 1.00 95.12 153 SER A C 1
ATOM 1214 O O . SER A 1 153 ? -12.421 12.995 3.087 1.00 95.12 153 SER A O 1
ATOM 1216 N N . HIS A 1 154 ? -13.849 14.666 3.500 1.00 95.62 154 HIS A N 1
ATOM 1217 C CA . HIS A 1 154 ? -13.594 15.350 2.224 1.00 95.62 154 HIS A CA 1
ATOM 1218 C C . HIS A 1 154 ? -12.169 15.900 2.112 1.00 95.62 154 HIS A C 1
ATOM 1220 O O . HIS A 1 154 ? -11.525 15.725 1.077 1.00 95.62 154 HIS A O 1
ATOM 1226 N N . ARG A 1 155 ? -11.646 16.528 3.175 1.00 95.56 155 ARG A N 1
ATOM 1227 C CA . ARG A 1 155 ? -10.260 17.022 3.199 1.00 95.56 155 ARG A CA 1
ATOM 1228 C C . ARG A 1 155 ? -9.281 15.863 3.040 1.00 95.56 155 ARG A C 1
ATOM 1230 O O . ARG A 1 155 ? -8.321 15.978 2.285 1.00 95.56 155 ARG A O 1
ATOM 1237 N N . THR A 1 156 ? -9.542 14.750 3.717 1.00 97.00 156 THR A N 1
ATOM 1238 C CA . THR A 1 156 ? -8.706 13.548 3.643 1.00 97.00 156 THR A CA 1
ATOM 1239 C C . THR A 1 156 ? -8.760 12.900 2.259 1.00 97.00 156 THR A C 1
ATOM 1241 O O . THR A 1 156 ? -7.718 12.507 1.734 1.00 97.00 156 THR A O 1
ATOM 1244 N N . ALA A 1 157 ? -9.929 12.881 1.610 1.00 97.50 157 ALA A N 1
ATOM 1245 C CA . ALA A 1 157 ? -10.063 12.432 0.225 1.00 97.50 157 ALA A CA 1
ATOM 1246 C C . ALA A 1 157 ? -9.234 13.311 -0.729 1.00 97.50 157 ALA A C 1
ATOM 1248 O O . ALA A 1 157 ? -8.426 12.789 -1.493 1.00 97.50 157 ALA A O 1
ATOM 1249 N N . VAL A 1 158 ? -9.350 14.641 -0.635 1.00 97.00 158 VAL A N 1
ATOM 1250 C CA . VAL A 1 158 ? -8.559 15.586 -1.451 1.00 97.00 158 VAL A CA 1
ATOM 1251 C C . VAL A 1 158 ? -7.056 15.429 -1.201 1.00 97.00 158 VAL A C 1
ATOM 1253 O O . VAL A 1 158 ? -6.279 15.395 -2.153 1.00 97.00 158 VAL A O 1
ATOM 1256 N N . LYS A 1 159 ? -6.639 15.258 0.059 1.00 96.69 159 LYS A N 1
ATOM 1257 C CA . LYS A 1 159 ? -5.240 14.983 0.413 1.00 96.69 159 LYS A CA 1
ATOM 1258 C C . LYS A 1 159 ? -4.727 13.707 -0.263 1.00 96.69 159 LYS A C 1
ATOM 1260 O O . LYS A 1 159 ? -3.638 13.729 -0.830 1.00 96.69 159 LYS A O 1
ATOM 1265 N N . SER A 1 160 ? -5.506 12.622 -0.241 1.00 97.12 160 SER A N 1
ATOM 1266 C CA . SER A 1 160 ? -5.135 11.372 -0.922 1.00 97.12 160 SER A CA 1
ATOM 1267 C C . SER A 1 160 ? -5.037 11.540 -2.441 1.00 97.12 160 SER A C 1
ATOM 1269 O O . SER A 1 160 ? -4.083 11.054 -3.038 1.00 97.12 160 SER A O 1
ATOM 1271 N N . LEU A 1 161 ? -5.961 12.298 -3.047 1.00 97.06 161 LEU A N 1
ATOM 1272 C CA . LEU A 1 161 ? -5.984 12.574 -4.482 1.00 97.06 161 LEU A CA 1
ATOM 1273 C C . LEU A 1 161 ? -4.757 13.376 -4.921 1.00 97.06 161 LEU A C 1
ATOM 1275 O O . LEU A 1 161 ? -4.142 13.042 -5.923 1.00 97.06 161 LEU A O 1
ATOM 1279 N N . ILE A 1 162 ? -4.374 14.406 -4.162 1.00 96.94 162 ILE A N 1
ATOM 1280 C CA . ILE A 1 162 ? -3.221 15.256 -4.491 1.00 96.94 162 ILE A CA 1
ATOM 1281 C C . ILE A 1 162 ? -1.906 14.495 -4.321 1.00 96.94 162 ILE A C 1
ATOM 1283 O O . ILE A 1 162 ? -1.045 14.563 -5.195 1.00 96.94 162 ILE A O 1
ATOM 1287 N N . ILE A 1 163 ? -1.743 13.756 -3.218 1.00 97.31 163 ILE A N 1
ATOM 1288 C CA . ILE A 1 163 ? -0.529 12.960 -3.003 1.00 97.31 163 ILE A CA 1
ATOM 1289 C C . ILE A 1 163 ? -0.431 11.842 -4.049 1.00 97.31 163 ILE A C 1
ATOM 1291 O O . ILE A 1 163 ? 0.626 11.675 -4.654 1.00 97.31 163 ILE A O 1
ATOM 1295 N N . GLY A 1 164 ? -1.520 11.104 -4.281 1.00 97.31 164 GLY A N 1
ATOM 1296 C CA . GLY A 1 164 ? -1.571 10.039 -5.282 1.00 97.31 164 GLY A CA 1
ATOM 1297 C C . GLY A 1 164 ? -1.332 10.568 -6.693 1.00 97.31 164 GLY A C 1
ATOM 1298 O O . GLY A 1 164 ? -0.453 10.064 -7.378 1.00 97.31 164 GLY A O 1
ATOM 1299 N N . GLY A 1 165 ? -2.006 11.654 -7.077 1.00 97.38 165 GLY A N 1
ATOM 1300 C CA . GLY A 1 165 ? -1.844 12.286 -8.386 1.00 97.38 165 GLY A CA 1
ATOM 1301 C C . GLY A 1 165 ? -0.434 12.822 -8.629 1.00 97.38 165 GLY A C 1
ATOM 1302 O O . GLY A 1 165 ? 0.072 12.713 -9.738 1.00 97.38 165 GLY A O 1
ATOM 1303 N N . LEU A 1 166 ? 0.259 13.331 -7.603 1.00 96.75 166 LEU A N 1
ATOM 1304 C CA . LEU A 1 166 ? 1.675 13.701 -7.723 1.00 96.75 166 LEU A CA 1
ATOM 1305 C C . LEU A 1 166 ? 2.565 12.480 -8.018 1.00 96.75 166 LEU A C 1
ATOM 1307 O O . LEU A 1 166 ? 3.488 12.560 -8.834 1.00 96.75 166 LEU A O 1
ATOM 1311 N N . CYS A 1 167 ? 2.302 11.355 -7.350 1.00 98.25 167 CYS A N 1
ATOM 1312 C CA . CYS A 1 167 ? 3.054 10.119 -7.563 1.00 98.25 167 CYS A CA 1
ATOM 1313 C C . CYS A 1 167 ? 2.772 9.535 -8.950 1.00 98.25 167 CYS A C 1
ATOM 1315 O O . CYS A 1 167 ? 3.704 9.159 -9.661 1.00 98.25 167 CYS A O 1
ATOM 1317 N N . ASP A 1 168 ? 1.502 9.506 -9.347 1.00 98.06 168 ASP A N 1
ATOM 1318 C CA . ASP A 1 168 ? 1.070 8.956 -10.626 1.00 98.06 168 ASP A CA 1
ATOM 1319 C C . ASP A 1 168 ? 1.539 9.856 -11.793 1.00 98.06 168 ASP A C 1
ATOM 1321 O O . ASP A 1 168 ? 2.063 9.353 -12.786 1.00 98.06 168 ASP A O 1
ATOM 1325 N N . PHE A 1 169 ? 1.542 11.186 -11.631 1.00 98.12 169 PHE A N 1
ATOM 1326 C CA . PHE A 1 169 ? 2.172 12.114 -12.583 1.00 98.12 169 PHE A CA 1
ATOM 1327 C C . PHE A 1 169 ? 3.679 11.863 -12.737 1.00 98.12 169 PHE A C 1
ATOM 1329 O O . PHE A 1 169 ? 4.195 11.834 -13.857 1.00 98.12 169 PHE A O 1
ATOM 1336 N N . SER A 1 170 ? 4.385 11.625 -11.626 1.00 98.50 170 SER A N 1
ATOM 1337 C CA . SER A 1 170 ? 5.809 11.262 -11.665 1.00 98.50 170 SER A CA 1
ATOM 1338 C C . SER A 1 170 ? 6.015 9.973 -12.464 1.00 98.50 170 SER A C 1
ATOM 1340 O O . SER A 1 170 ? 6.867 9.927 -13.347 1.00 98.50 170 SER A O 1
ATOM 1342 N N . MET A 1 171 ? 5.183 8.954 -12.241 1.00 98.56 171 MET A N 1
ATOM 1343 C CA . MET A 1 171 ? 5.224 7.706 -13.008 1.00 98.56 171 MET A CA 1
ATOM 1344 C C . MET A 1 171 ? 4.995 7.922 -14.503 1.00 98.56 171 MET A C 1
ATOM 1346 O O . MET A 1 171 ? 5.733 7.356 -15.306 1.00 98.56 171 MET A O 1
ATOM 1350 N N . ILE A 1 172 ? 4.015 8.748 -14.881 1.00 98.56 172 ILE A N 1
ATOM 1351 C CA . ILE A 1 172 ? 3.721 9.074 -16.284 1.00 98.56 172 ILE A CA 1
ATOM 1352 C C . ILE A 1 172 ? 4.932 9.738 -16.951 1.00 98.56 172 ILE A C 1
ATOM 1354 O O . ILE A 1 172 ? 5.295 9.367 -18.067 1.00 98.56 172 ILE A O 1
ATOM 1358 N N . MET A 1 173 ? 5.616 10.657 -16.260 1.00 98.56 173 MET A N 1
ATOM 1359 C CA . MET A 1 173 ? 6.875 11.220 -16.759 1.00 98.56 173 MET A CA 1
ATOM 1360 C C . MET A 1 173 ? 7.956 10.145 -16.934 1.00 98.56 173 MET A C 1
ATOM 1362 O O . MET A 1 173 ? 8.638 10.126 -17.956 1.00 98.56 173 MET A O 1
ATOM 1366 N N . GLY A 1 174 ? 8.097 9.230 -15.970 1.00 98.44 174 GLY A N 1
ATOM 1367 C CA . GLY A 1 174 ? 9.039 8.112 -16.061 1.00 98.44 174 GLY A CA 1
ATOM 1368 C C . GLY A 1 174 ? 8.755 7.192 -17.254 1.00 98.44 174 GLY A C 1
ATOM 1369 O O . GLY A 1 174 ? 9.674 6.854 -17.996 1.00 98.44 174 GLY A O 1
ATOM 1370 N N . ILE A 1 175 ? 7.482 6.874 -17.503 1.00 98.44 175 ILE A N 1
ATOM 1371 C CA . ILE A 1 175 ? 7.020 6.142 -18.693 1.00 98.44 175 ILE A CA 1
ATOM 1372 C C . ILE A 1 175 ? 7.386 6.901 -19.974 1.00 98.44 175 ILE A C 1
ATOM 1374 O O . ILE A 1 175 ? 7.874 6.292 -20.923 1.00 98.44 175 ILE A O 1
ATOM 1378 N N . GLY A 1 176 ? 7.204 8.224 -20.000 1.00 97.94 176 GLY A N 1
ATOM 1379 C CA . GLY A 1 176 ? 7.607 9.063 -21.130 1.00 97.94 176 GLY A CA 1
ATOM 1380 C C . GLY A 1 176 ? 9.108 8.975 -21.425 1.00 97.94 176 GLY A C 1
ATOM 1381 O O . GLY A 1 176 ? 9.497 8.878 -22.586 1.00 97.94 176 GLY A O 1
ATOM 1382 N N . LEU A 1 177 ? 9.953 8.924 -20.389 1.00 98.19 177 LEU A N 1
ATOM 1383 C CA . LEU A 1 177 ? 11.399 8.729 -20.549 1.00 98.19 177 LEU A CA 1
ATOM 1384 C C . LEU A 1 177 ? 11.761 7.316 -21.033 1.00 98.19 177 LEU A C 1
ATOM 1386 O O . LEU A 1 177 ? 12.654 7.172 -21.873 1.00 98.19 177 LEU A O 1
ATOM 1390 N N . VAL A 1 178 ? 11.069 6.278 -20.548 1.00 97.69 178 VAL A N 1
ATOM 1391 C CA . VAL A 1 178 ? 11.220 4.905 -21.070 1.00 97.69 178 VAL A CA 1
ATOM 1392 C C . VAL A 1 178 ? 10.852 4.855 -22.549 1.00 97.69 178 VAL A C 1
ATOM 1394 O O . VAL A 1 178 ? 11.611 4.307 -23.349 1.00 97.69 178 VAL A O 1
ATOM 1397 N N . TRP A 1 179 ? 9.731 5.466 -22.929 1.00 96.81 179 TRP A N 1
ATOM 1398 C CA . TRP A 1 179 ? 9.286 5.506 -24.317 1.00 96.81 179 TRP A CA 1
ATOM 1399 C C . TRP A 1 179 ? 10.271 6.272 -25.204 1.00 96.81 179 TRP A C 1
ATOM 1401 O O . TRP A 1 179 ? 10.658 5.768 -26.253 1.00 96.81 179 TRP A O 1
ATOM 1411 N N . ALA A 1 180 ? 10.773 7.423 -24.746 1.00 96.19 180 ALA A N 1
ATOM 1412 C CA . ALA A 1 180 ? 11.808 8.178 -25.451 1.00 96.19 180 ALA A CA 1
ATOM 1413 C C . ALA A 1 180 ? 13.118 7.386 -25.630 1.00 96.19 180 ALA A C 1
ATOM 1415 O O . ALA A 1 180 ? 13.820 7.588 -26.616 1.00 96.19 180 ALA A O 1
ATOM 1416 N N . SER A 1 181 ? 13.443 6.480 -24.700 1.00 96.00 181 SER A N 1
ATOM 1417 C CA . SER A 1 181 ? 14.671 5.671 -24.758 1.00 96.00 181 SER A CA 1
ATOM 1418 C C . SER A 1 181 ? 14.527 4.400 -25.602 1.00 96.00 181 SER A C 1
ATOM 1420 O O . SER A 1 181 ? 15.509 3.933 -26.169 1.00 96.00 181 SER A O 1
ATOM 1422 N N . THR A 1 182 ? 13.328 3.812 -25.662 1.00 95.81 182 THR A N 1
ATOM 1423 C CA . THR A 1 182 ? 13.098 2.479 -26.258 1.00 95.81 182 THR A CA 1
ATOM 1424 C C . THR A 1 182 ? 12.270 2.502 -27.539 1.00 95.81 182 THR A C 1
ATOM 1426 O O . THR A 1 182 ? 12.291 1.538 -28.297 1.00 95.81 182 THR A O 1
ATOM 1429 N N . GLY A 1 183 ? 11.500 3.565 -27.776 1.00 94.94 183 GLY A N 1
ATOM 1430 C CA . GLY A 1 183 ? 10.544 3.664 -28.878 1.00 94.94 183 GLY A CA 1
ATOM 1431 C C . GLY A 1 183 ? 9.281 2.806 -28.720 1.00 94.94 183 GLY A C 1
ATOM 1432 O O . GLY A 1 183 ? 8.391 2.901 -29.564 1.00 94.94 183 GLY A O 1
ATOM 1433 N N . THR A 1 184 ? 9.148 2.008 -27.651 1.00 95.25 184 THR A N 1
ATOM 1434 C CA . THR A 1 184 ? 7.992 1.121 -27.416 1.00 95.25 184 THR A CA 1
ATOM 1435 C C . THR A 1 184 ? 7.238 1.481 -26.136 1.00 95.25 184 THR A C 1
ATOM 1437 O O . THR A 1 184 ? 7.810 1.944 -25.151 1.00 95.25 184 THR A O 1
ATOM 1440 N N . LEU A 1 185 ? 5.920 1.272 -26.158 1.00 96.31 185 LEU A N 1
ATOM 1441 C CA . LEU A 1 185 ? 5.038 1.366 -24.988 1.00 96.31 185 LEU A CA 1
ATOM 1442 C C . LEU A 1 185 ? 4.652 -0.020 -24.451 1.00 96.31 185 LEU A C 1
ATOM 1444 O O . LEU A 1 185 ? 3.933 -0.117 -23.453 1.00 96.31 185 LEU A O 1
ATOM 1448 N N . THR A 1 186 ? 5.109 -1.087 -25.110 1.00 96.69 186 THR A N 1
ATOM 1449 C CA . THR A 1 186 ? 4.865 -2.471 -24.707 1.00 96.69 186 THR A CA 1
ATOM 1450 C C . THR A 1 186 ? 5.798 -2.836 -23.556 1.00 96.69 186 THR A C 1
ATOM 1452 O O . THR A 1 186 ? 7.012 -2.928 -23.714 1.00 96.69 186 THR A O 1
ATOM 1455 N N . MET A 1 187 ? 5.228 -3.091 -22.383 1.00 97.06 187 MET A N 1
ATOM 1456 C CA . MET A 1 187 ? 5.963 -3.312 -21.136 1.00 97.06 187 MET A CA 1
ATOM 1457 C C . MET A 1 187 ? 6.863 -4.552 -21.197 1.00 97.06 187 MET A C 1
ATOM 1459 O O . MET A 1 187 ? 7.939 -4.555 -20.617 1.00 97.06 187 MET A O 1
ATOM 1463 N N . SER A 1 188 ? 6.444 -5.606 -21.905 1.00 94.56 188 SER A N 1
ATOM 1464 C CA . SER A 1 188 ? 7.226 -6.842 -22.058 1.00 94.56 188 SER A CA 1
ATOM 1465 C C . SER A 1 188 ? 8.452 -6.722 -22.962 1.00 94.56 188 SER A C 1
ATOM 1467 O O . SER A 1 188 ? 9.247 -7.653 -23.010 1.00 94.56 188 SER A O 1
ATOM 1469 N N . GLU A 1 189 ? 8.570 -5.637 -23.725 1.00 94.88 189 GLU A N 1
ATOM 1470 C CA . GLU A 1 189 ? 9.688 -5.405 -24.647 1.00 94.88 189 GLU A CA 1
ATOM 1471 C C . GLU A 1 189 ? 10.784 -4.537 -24.006 1.00 94.88 189 GLU A C 1
ATOM 1473 O O . GLU A 1 189 ? 11.904 -4.483 -24.510 1.00 94.88 189 GLU A O 1
ATOM 1478 N N . VAL A 1 190 ? 10.493 -3.885 -22.877 1.00 96.06 190 VAL A N 1
ATOM 1479 C CA . VAL A 1 190 ? 11.415 -2.965 -22.203 1.00 96.06 190 VAL A CA 1
ATOM 1480 C C . VAL A 1 190 ? 12.369 -3.720 -21.291 1.00 96.06 190 VAL A C 1
ATOM 1482 O O . VAL A 1 190 ? 11.928 -4.359 -20.345 1.00 96.06 190 VAL A O 1
ATOM 1485 N N . HIS A 1 191 ? 13.669 -3.570 -21.551 1.00 95.06 191 HIS A N 1
ATOM 1486 C CA . HIS A 1 191 ? 14.757 -4.042 -20.694 1.00 95.06 191 HIS A CA 1
ATOM 1487 C C . HIS A 1 191 ? 15.898 -3.017 -20.751 1.00 95.06 191 HIS A C 1
ATOM 1489 O O . HIS A 1 191 ? 16.538 -2.850 -21.790 1.00 95.06 191 HIS A O 1
ATOM 1495 N N . LEU A 1 192 ? 16.119 -2.284 -19.660 1.00 95.50 192 LEU A N 1
ATOM 1496 C CA . LEU A 1 192 ? 17.032 -1.140 -19.599 1.00 95.50 192 LEU A CA 1
ATOM 1497 C C . LEU A 1 192 ? 18.024 -1.266 -18.440 1.00 95.50 192 LEU A C 1
ATOM 1499 O O . LEU A 1 192 ? 17.675 -1.703 -17.345 1.00 95.50 192 LEU A O 1
ATOM 1503 N N . GLU A 1 193 ? 19.253 -0.791 -18.634 1.00 94.31 193 GLU A N 1
ATOM 1504 C CA . GLU A 1 193 ? 20.141 -0.499 -17.505 1.00 94.31 193 GLU A CA 1
ATOM 1505 C C . GLU A 1 193 ? 19.862 0.927 -16.994 1.00 94.31 193 GLU A C 1
ATOM 1507 O O . GLU A 1 193 ? 19.773 1.855 -17.807 1.00 94.31 193 GLU A O 1
ATOM 1512 N N . PRO A 1 194 ? 19.689 1.146 -15.675 1.00 94.12 194 PRO A N 1
ATOM 1513 C CA . PRO A 1 194 ? 19.325 2.453 -15.130 1.00 94.12 194 PRO A CA 1
ATOM 1514 C C . PRO A 1 194 ? 20.547 3.382 -14.989 1.00 94.12 194 PRO A C 1
ATOM 1516 O O . PRO A 1 194 ? 21.124 3.529 -13.909 1.00 94.12 194 PRO A O 1
ATOM 1519 N N . HIS A 1 195 ? 20.914 4.059 -16.080 1.00 93.38 195 HIS A N 1
ATOM 1520 C CA . HIS A 1 195 ? 22.016 5.020 -16.157 1.00 93.38 195 HIS A CA 1
ATOM 1521 C C . HIS A 1 195 ? 21.594 6.312 -16.879 1.00 93.38 195 HIS A C 1
ATOM 1523 O O . HIS A 1 195 ? 20.883 6.289 -17.880 1.00 93.38 195 HIS A O 1
ATOM 1529 N N . GLY A 1 196 ? 22.024 7.474 -16.376 1.00 93.31 196 GLY A N 1
ATOM 1530 C CA . GLY A 1 196 ? 21.659 8.768 -16.965 1.00 93.31 196 GLY A CA 1
ATOM 1531 C C . GLY A 1 196 ? 20.139 8.981 -17.000 1.00 93.31 196 GLY A C 1
ATOM 1532 O O . GLY A 1 196 ? 19.484 8.975 -15.957 1.00 93.31 196 GLY A O 1
ATOM 1533 N N . LEU A 1 197 ? 19.569 9.145 -18.198 1.00 94.88 197 LEU A N 1
ATOM 1534 C CA . LEU A 1 197 ? 18.132 9.385 -18.383 1.00 94.88 197 LEU A CA 1
ATOM 1535 C C . LEU A 1 197 ? 17.261 8.203 -17.923 1.00 94.88 197 LEU A C 1
ATOM 1537 O O . LEU A 1 197 ? 16.200 8.418 -17.338 1.00 94.88 197 LEU A O 1
ATOM 1541 N N . THR A 1 198 ? 17.711 6.960 -18.118 1.00 96.56 198 THR A N 1
ATOM 1542 C CA . THR A 1 198 ? 16.950 5.771 -17.695 1.00 96.56 198 THR A CA 1
ATOM 1543 C C . THR A 1 198 ? 16.975 5.592 -16.176 1.00 96.56 198 THR A C 1
ATOM 1545 O O . THR A 1 198 ? 16.031 5.042 -15.615 1.00 96.56 198 THR A O 1
ATOM 1548 N N . ALA A 1 199 ? 17.981 6.132 -15.475 1.00 97.56 199 ALA A N 1
ATOM 1549 C CA . ALA A 1 199 ? 17.967 6.207 -14.012 1.00 97.56 199 ALA A CA 1
ATOM 1550 C C . ALA A 1 199 ? 16.885 7.179 -13.512 1.00 97.56 199 ALA A C 1
ATOM 1552 O O . ALA A 1 199 ? 16.160 6.870 -12.567 1.00 97.56 199 ALA A O 1
ATOM 1553 N N . ALA A 1 200 ? 16.723 8.332 -14.174 1.00 97.94 200 ALA A N 1
ATOM 1554 C CA . ALA A 1 200 ? 15.624 9.250 -13.875 1.00 97.94 200 ALA A CA 1
ATOM 1555 C C . ALA A 1 200 ? 14.261 8.597 -14.159 1.00 97.94 200 ALA A C 1
ATOM 1557 O O . ALA A 1 200 ? 13.349 8.713 -13.341 1.00 97.94 200 ALA A O 1
ATOM 1558 N N . ALA A 1 201 ? 14.144 7.850 -15.263 1.00 98.31 201 ALA A N 1
ATOM 1559 C CA . ALA A 1 201 ? 12.950 7.071 -15.583 1.00 98.31 201 ALA A CA 1
ATOM 1560 C C . ALA A 1 201 ? 12.616 6.055 -14.477 1.00 98.31 201 ALA A C 1
ATOM 1562 O O . ALA A 1 201 ? 11.482 6.024 -13.998 1.00 98.31 201 ALA A O 1
ATOM 1563 N N . PHE A 1 202 ? 13.616 5.297 -14.008 1.00 98.50 202 PHE A N 1
ATOM 1564 C CA . PHE A 1 202 ? 13.473 4.366 -12.889 1.00 98.50 202 PHE A CA 1
ATOM 1565 C C . PHE A 1 202 ? 12.963 5.068 -11.625 1.00 98.50 202 PHE A C 1
ATOM 1567 O O . PHE A 1 202 ? 11.970 4.631 -11.052 1.00 98.50 202 PHE A O 1
ATOM 1574 N N . ILE A 1 203 ? 13.594 6.173 -11.204 1.00 98.44 203 ILE A N 1
ATOM 1575 C CA . ILE A 1 203 ? 13.208 6.909 -9.986 1.00 98.44 203 ILE A CA 1
ATOM 1576 C C . ILE A 1 203 ? 11.767 7.417 -10.089 1.00 98.44 203 ILE A C 1
ATOM 1578 O O . ILE A 1 203 ? 10.990 7.278 -9.147 1.00 98.44 203 ILE A O 1
ATOM 1582 N N . LEU A 1 204 ? 11.397 7.987 -11.234 1.00 98.62 204 LEU A N 1
ATOM 1583 C CA . LEU A 1 204 ? 10.067 8.539 -11.476 1.00 98.62 204 LEU A CA 1
ATOM 1584 C C . LEU A 1 204 ? 8.975 7.457 -11.481 1.00 98.62 204 LEU A C 1
ATOM 1586 O O . LEU A 1 204 ? 7.936 7.629 -10.842 1.00 98.62 204 LEU A O 1
ATOM 1590 N N . MET A 1 205 ? 9.226 6.312 -12.121 1.00 98.69 205 MET A N 1
ATOM 1591 C CA . MET A 1 205 ? 8.315 5.162 -12.071 1.00 98.69 205 MET A CA 1
ATOM 1592 C C . MET A 1 205 ? 8.245 4.546 -10.669 1.00 98.69 205 MET A C 1
ATOM 1594 O O . MET A 1 205 ? 7.158 4.217 -10.188 1.00 98.69 205 MET A O 1
ATOM 1598 N N . MET A 1 206 ? 9.388 4.437 -9.985 1.00 98.44 206 MET A N 1
ATOM 1599 C CA . MET A 1 206 ? 9.477 3.969 -8.603 1.00 98.44 206 MET A CA 1
ATOM 1600 C C . MET A 1 206 ? 8.622 4.843 -7.681 1.00 98.44 206 MET A C 1
ATOM 1602 O O . MET A 1 206 ? 7.900 4.286 -6.859 1.00 98.44 206 MET A O 1
ATOM 1606 N N . ILE A 1 207 ? 8.642 6.175 -7.836 1.00 98.62 207 ILE A N 1
ATOM 1607 C CA . ILE A 1 207 ? 7.800 7.107 -7.064 1.00 98.62 207 ILE A CA 1
ATOM 1608 C C . ILE A 1 207 ? 6.311 6.761 -7.203 1.00 98.62 207 ILE A C 1
ATOM 1610 O O . ILE A 1 207 ? 5.618 6.701 -6.188 1.00 98.62 207 ILE A O 1
ATOM 1614 N N . GLY A 1 208 ? 5.820 6.464 -8.411 1.00 98.31 208 GLY A N 1
ATOM 1615 C CA . GLY A 1 208 ? 4.438 6.005 -8.608 1.00 98.31 208 GLY A CA 1
ATOM 1616 C C . GLY A 1 208 ? 4.123 4.711 -7.867 1.00 98.31 208 GLY A C 1
ATOM 1617 O O . GLY A 1 208 ? 3.136 4.623 -7.135 1.00 98.31 208 GLY A O 1
ATOM 1618 N N . ALA A 1 209 ? 5.001 3.716 -8.002 1.00 98.50 209 ALA A N 1
ATOM 1619 C CA . ALA A 1 209 ? 4.827 2.407 -7.382 1.00 98.50 209 ALA A CA 1
ATOM 1620 C C . ALA A 1 209 ? 4.828 2.481 -5.841 1.00 98.50 209 ALA A C 1
ATOM 1622 O O . ALA A 1 209 ? 3.899 1.994 -5.186 1.00 98.50 209 ALA A O 1
ATOM 1623 N N . ILE A 1 210 ? 5.828 3.144 -5.244 1.00 98.00 210 ILE A N 1
ATOM 1624 C CA . ILE A 1 210 ? 5.928 3.299 -3.783 1.00 98.00 210 ILE A CA 1
ATOM 1625 C C . ILE A 1 210 ? 4.881 4.278 -3.236 1.00 98.00 210 ILE A C 1
ATOM 1627 O O . ILE A 1 210 ? 4.433 4.118 -2.099 1.00 98.00 210 ILE A O 1
ATOM 1631 N N . GLY A 1 211 ? 4.464 5.261 -4.039 1.00 97.44 211 GLY A N 1
ATOM 1632 C CA . GLY A 1 211 ? 3.378 6.186 -3.730 1.00 97.44 211 GLY A CA 1
ATOM 1633 C C . GLY A 1 211 ? 2.049 5.454 -3.584 1.00 97.44 211 GLY A C 1
ATOM 1634 O O . GLY A 1 211 ? 1.383 5.597 -2.558 1.00 97.44 211 GLY A O 1
ATOM 1635 N N . LYS A 1 212 ? 1.721 4.572 -4.541 1.00 97.44 212 LYS A N 1
ATOM 1636 C CA . LYS A 1 212 ? 0.542 3.693 -4.463 1.00 97.44 212 LYS A CA 1
ATOM 1637 C C . LYS A 1 212 ? 0.632 2.719 -3.290 1.00 97.44 212 LYS A C 1
ATOM 1639 O O . LYS A 1 212 ? -0.333 2.555 -2.551 1.00 97.44 212 LYS A O 1
ATOM 1644 N N . ALA A 1 213 ? 1.804 2.120 -3.059 1.00 96.94 213 ALA A N 1
ATOM 1645 C CA . ALA A 1 213 ? 2.019 1.243 -1.908 1.00 96.94 213 ALA A CA 1
ATOM 1646 C C . ALA A 1 213 ? 1.903 1.994 -0.564 1.00 96.94 213 ALA A C 1
ATOM 1648 O O . ALA A 1 213 ? 1.582 1.383 0.456 1.00 96.94 213 ALA A O 1
ATOM 1649 N N . GLY A 1 214 ? 2.102 3.314 -0.547 1.00 95.12 214 GLY A N 1
ATOM 1650 C CA . GLY A 1 214 ? 2.003 4.146 0.649 1.00 95.12 214 GLY A CA 1
ATOM 1651 C C . GLY A 1 214 ? 3.285 4.192 1.477 1.00 95.12 214 GLY A C 1
ATOM 1652 O O . GLY A 1 214 ? 3.209 4.202 2.705 1.00 95.12 214 GLY A O 1
ATOM 1653 N N . ALA A 1 215 ? 4.449 4.189 0.827 1.00 97.38 215 ALA A N 1
ATOM 1654 C CA . ALA A 1 215 ? 5.744 4.364 1.481 1.00 97.38 215 ALA A CA 1
ATOM 1655 C C . ALA A 1 215 ? 5.990 5.822 1.900 1.00 97.38 215 ALA A C 1
ATOM 1657 O O . ALA A 1 215 ? 5.323 6.752 1.436 1.00 97.38 215 ALA A O 1
ATOM 1658 N N . MET A 1 216 ? 6.975 6.051 2.771 1.00 94.25 216 MET A N 1
ATOM 1659 C CA . MET A 1 216 ? 7.405 7.416 3.069 1.00 94.25 216 MET A CA 1
ATOM 1660 C C . MET A 1 216 ? 8.180 8.005 1.874 1.00 94.25 216 MET A C 1
ATOM 1662 O O . MET A 1 216 ? 8.970 7.285 1.267 1.00 94.25 216 MET A O 1
ATOM 1666 N N . PRO A 1 217 ? 7.985 9.294 1.524 1.00 94.88 217 PRO A N 1
ATOM 1667 C CA . PRO A 1 217 ? 7.201 10.313 2.236 1.00 94.88 217 PRO A CA 1
ATOM 1668 C C . PRO A 1 217 ? 5.717 10.426 1.817 1.00 94.88 217 PRO A C 1
ATOM 1670 O O . PRO A 1 217 ? 4.976 11.180 2.439 1.00 94.88 217 PRO A O 1
ATOM 1673 N N . PHE A 1 218 ? 5.233 9.646 0.849 1.00 96.25 218 PHE A N 1
ATOM 1674 C CA . PHE A 1 218 ? 3.881 9.756 0.260 1.00 96.25 218 PHE A CA 1
ATOM 1675 C C . PHE A 1 218 ? 2.742 9.107 1.082 1.00 96.25 218 PHE A C 1
ATOM 1677 O O . PHE A 1 218 ? 1.598 9.004 0.650 1.00 96.25 218 PHE A O 1
ATOM 1684 N N . HIS A 1 219 ? 3.040 8.669 2.300 1.00 95.44 219 HIS A N 1
ATOM 1685 C CA . HIS A 1 219 ? 2.155 7.892 3.168 1.00 95.44 219 HIS A CA 1
ATOM 1686 C C . HIS A 1 219 ? 1.070 8.677 3.933 1.00 95.44 219 HIS A C 1
ATOM 1688 O O . HIS A 1 219 ? 0.140 8.067 4.464 1.00 95.44 219 HIS A O 1
ATOM 1694 N N . THR A 1 220 ? 1.193 10.003 4.083 1.00 95.44 220 THR A N 1
ATOM 1695 C CA . THR A 1 220 ? 0.502 10.753 5.157 1.00 95.44 220 THR A CA 1
ATOM 1696 C C . THR A 1 220 ? -1.017 10.814 5.047 1.00 95.44 220 THR A C 1
ATOM 1698 O O . THR A 1 220 ? -1.681 11.185 6.015 1.00 95.44 220 THR A O 1
ATOM 1701 N N . TRP A 1 221 ? -1.591 10.454 3.903 1.00 96.25 221 TRP A N 1
ATOM 1702 C CA . TRP A 1 221 ? -3.037 10.352 3.734 1.00 96.25 221 TRP A CA 1
ATOM 1703 C C . TRP A 1 221 ? -3.622 9.086 4.388 1.00 96.25 221 TRP A C 1
ATOM 1705 O O . TRP A 1 221 ? -4.772 9.109 4.820 1.00 96.25 221 TRP A O 1
ATOM 1715 N N . ILE A 1 222 ? -2.845 8.001 4.527 1.00 97.06 222 ILE A N 1
ATOM 1716 C CA . ILE A 1 222 ? -3.333 6.702 5.029 1.00 97.06 222 ILE A CA 1
ATOM 1717 C C . ILE A 1 222 ? -3.725 6.774 6.517 1.00 97.06 222 ILE A C 1
ATOM 1719 O O . ILE A 1 222 ? -4.829 6.342 6.857 1.00 97.06 222 ILE A O 1
ATOM 1723 N N . PRO A 1 223 ? -2.894 7.322 7.433 1.00 96.00 223 PRO A N 1
ATOM 1724 C CA . PRO A 1 223 ? -3.270 7.429 8.843 1.00 96.00 223 PRO A CA 1
ATOM 1725 C C . PRO A 1 223 ? -4.458 8.367 9.089 1.00 96.00 223 PRO A C 1
ATOM 1727 O O . PRO A 1 223 ? -5.199 8.155 10.048 1.00 96.00 223 PRO A O 1
ATOM 1730 N N . ASP A 1 224 ? -4.646 9.383 8.242 1.00 95.88 224 ASP A N 1
ATOM 1731 C CA . ASP A 1 224 ? -5.811 10.272 8.301 1.00 95.88 224 ASP A CA 1
ATOM 1732 C C . ASP A 1 224 ? -7.069 9.546 7.793 1.00 95.88 224 ASP A C 1
ATOM 1734 O O . ASP A 1 224 ? -8.110 9.566 8.453 1.00 95.88 224 ASP A O 1
ATOM 1738 N N . ALA A 1 225 ? -6.957 8.789 6.695 1.00 97.06 225 ALA A N 1
ATOM 1739 C CA . ALA A 1 225 ? -8.048 7.964 6.176 1.00 97.06 225 ALA A CA 1
ATOM 1740 C C . ALA A 1 225 ? -8.511 6.903 7.185 1.00 97.06 225 ALA A C 1
ATOM 1742 O O . ALA A 1 225 ? -9.699 6.608 7.264 1.00 97.06 225 ALA A O 1
ATOM 1743 N N . ALA A 1 226 ? -7.615 6.392 8.031 1.00 96.69 226 ALA A N 1
ATOM 1744 C CA . ALA A 1 226 ? -7.962 5.451 9.096 1.00 96.69 226 ALA A CA 1
ATOM 1745 C C . ALA A 1 226 ? -8.982 6.001 10.102 1.00 96.69 226 ALA A C 1
ATOM 1747 O O . ALA A 1 226 ? -9.758 5.238 10.687 1.00 96.69 226 ALA A O 1
ATOM 1748 N N . LEU A 1 227 ? -8.953 7.317 10.323 1.00 95.56 227 LEU A N 1
ATOM 1749 C CA . LEU A 1 227 ? -9.865 8.015 11.220 1.00 95.56 227 LEU A CA 1
ATOM 1750 C C . LEU A 1 227 ? -11.147 8.449 10.511 1.00 95.56 227 LEU A C 1
ATOM 1752 O O . LEU A 1 227 ? -12.197 8.505 11.158 1.00 95.56 227 LEU A O 1
ATOM 1756 N N . ASP A 1 228 ? -11.051 8.773 9.224 1.00 96.50 228 ASP A N 1
ATOM 1757 C CA . ASP A 1 228 ? -12.101 9.467 8.485 1.00 96.50 228 ASP A CA 1
ATOM 1758 C C . ASP A 1 228 ? -12.923 8.571 7.560 1.00 96.50 228 ASP A C 1
ATOM 1760 O O . ASP A 1 228 ? -14.070 8.906 7.282 1.00 96.50 228 ASP A O 1
ATOM 1764 N N . ALA A 1 229 ? -12.375 7.453 7.088 1.00 95.75 229 ALA A N 1
ATOM 1765 C CA . ALA A 1 229 ? -13.029 6.543 6.155 1.00 95.75 229 ALA A CA 1
ATOM 1766 C C . ALA A 1 229 ? -13.595 5.293 6.864 1.00 95.75 229 ALA A C 1
ATOM 1768 O O . ALA A 1 229 ? -13.175 4.946 7.977 1.00 95.75 229 ALA A O 1
ATOM 1769 N N . PRO A 1 230 ? -14.540 4.570 6.231 1.00 95.50 230 PRO A N 1
ATOM 1770 C CA . PRO A 1 230 ? -15.017 3.292 6.747 1.00 95.50 230 PRO A CA 1
ATOM 1771 C C . PRO A 1 230 ? -13.873 2.286 6.934 1.00 95.50 230 PRO A C 1
ATOM 1773 O O . PRO A 1 230 ? -12.972 2.177 6.106 1.00 95.50 230 PRO A O 1
ATOM 1776 N N . VAL A 1 231 ? -13.931 1.471 7.990 1.00 95.31 231 VAL A N 1
ATOM 1777 C CA . VAL A 1 231 ? -12.899 0.445 8.243 1.00 95.31 231 VAL A CA 1
ATOM 1778 C C . VAL A 1 231 ? -12.782 -0.576 7.104 1.00 95.31 231 VAL A C 1
ATOM 1780 O O . VAL A 1 231 ? -11.703 -1.101 6.840 1.00 95.31 231 VAL A O 1
ATOM 1783 N N . THR A 1 232 ? -13.879 -0.814 6.383 1.00 96.94 232 THR A N 1
ATOM 1784 C CA . THR A 1 232 ? -13.898 -1.678 5.202 1.00 96.94 232 THR A CA 1
ATOM 1785 C C . THR A 1 232 ? -13.073 -1.107 4.053 1.00 96.94 232 THR A C 1
ATOM 1787 O O . THR A 1 232 ? -12.433 -1.878 3.349 1.00 96.94 232 THR A O 1
ATOM 1790 N N . PHE A 1 233 ? -13.014 0.222 3.898 1.00 97.56 233 PHE A N 1
ATOM 1791 C CA . PHE A 1 233 ? -12.094 0.870 2.962 1.00 97.56 233 PHE A CA 1
ATOM 1792 C C . PHE A 1 233 ? -10.642 0.627 3.377 1.00 97.56 233 PHE A C 1
ATOM 1794 O O . PHE A 1 233 ? -9.841 0.226 2.539 1.00 97.56 233 PHE A O 1
ATOM 1801 N N . MET A 1 234 ? -10.313 0.780 4.665 1.00 97.94 234 MET A N 1
ATOM 1802 C CA . MET A 1 234 ? -8.948 0.549 5.157 1.00 97.94 234 MET A CA 1
ATOM 1803 C C . MET A 1 234 ? -8.475 -0.888 4.917 1.00 97.94 234 MET A C 1
ATOM 1805 O O . MET A 1 234 ? -7.333 -1.094 4.517 1.00 97.94 234 MET A O 1
ATOM 1809 N N . ALA A 1 235 ? -9.352 -1.873 5.125 1.00 98.12 235 ALA A N 1
ATOM 1810 C CA . ALA A 1 235 ? -9.066 -3.281 4.852 1.00 98.12 235 ALA A CA 1
ATOM 1811 C C . ALA A 1 235 ? -8.970 -3.595 3.340 1.00 98.12 235 ALA A C 1
ATOM 1813 O O . ALA A 1 235 ? -8.182 -4.443 2.927 1.00 98.12 235 ALA A O 1
ATOM 1814 N N . PHE A 1 236 ? -9.749 -2.902 2.508 1.00 98.25 236 PHE A N 1
ATOM 1815 C CA . PHE A 1 236 ? -9.792 -3.122 1.063 1.00 98.25 236 PHE A CA 1
ATOM 1816 C C . PHE A 1 236 ? -8.654 -2.457 0.301 1.00 98.25 236 PHE A C 1
ATOM 1818 O O . PHE A 1 236 ? -7.923 -3.126 -0.418 1.00 98.25 236 PHE A O 1
ATOM 1825 N N . MET A 1 237 ? -8.481 -1.151 0.469 1.00 96.56 237 MET A N 1
ATOM 1826 C CA . MET A 1 237 ? -7.544 -0.372 -0.331 1.00 96.56 237 MET A CA 1
ATOM 1827 C C . MET A 1 237 ? -6.164 -0.357 0.351 1.00 96.56 237 MET A C 1
ATOM 1829 O O . MET A 1 237 ? -5.297 -1.128 -0.077 1.00 96.56 237 MET A O 1
ATOM 1833 N N . PRO A 1 238 ? -5.943 0.369 1.473 1.00 96.69 238 PRO A N 1
ATOM 1834 C CA . PRO A 1 238 ? -4.641 0.380 2.123 1.00 96.69 238 PRO A CA 1
ATOM 1835 C C . PRO A 1 238 ? -4.126 -0.938 2.704 1.00 96.69 238 PRO A C 1
ATOM 1837 O O . PRO A 1 238 ? -2.922 -1.042 2.885 1.00 96.69 238 PRO A O 1
ATOM 1840 N N . ALA A 1 239 ? -4.945 -1.913 3.095 1.00 97.81 239 ALA A N 1
ATOM 1841 C CA . ALA A 1 239 ? -4.396 -3.141 3.681 1.00 97.81 239 ALA A CA 1
ATOM 1842 C C . ALA A 1 239 ? -4.027 -4.188 2.623 1.00 97.81 239 ALA A C 1
ATOM 1844 O O . ALA A 1 239 ? -3.051 -4.910 2.823 1.00 97.81 239 ALA A O 1
ATOM 1845 N N . SER A 1 240 ? -4.770 -4.248 1.514 1.00 97.31 240 SER A N 1
ATOM 1846 C CA . SER A 1 240 ? -4.618 -5.276 0.481 1.00 97.31 240 SER A CA 1
ATOM 1847 C C . SER A 1 240 ? -4.362 -4.682 -0.907 1.00 97.31 240 SER A C 1
ATOM 1849 O O . SER A 1 240 ? -3.214 -4.700 -1.350 1.00 97.31 240 SER A O 1
ATOM 1851 N N . PHE A 1 241 ? -5.374 -4.135 -1.585 1.00 98.25 241 PHE A N 1
ATOM 1852 C CA . PHE A 1 241 ? -5.318 -3.830 -3.023 1.00 98.25 241 PHE A CA 1
ATOM 1853 C C . PHE A 1 241 ? -4.178 -2.882 -3.407 1.00 98.25 241 PHE A C 1
ATOM 1855 O O . PHE A 1 241 ? -3.390 -3.199 -4.292 1.00 98.25 241 PHE A O 1
ATOM 1862 N N . GLU A 1 242 ? -4.036 -1.748 -2.723 1.00 97.12 242 GLU A N 1
ATOM 1863 C CA . GLU A 1 242 ? -3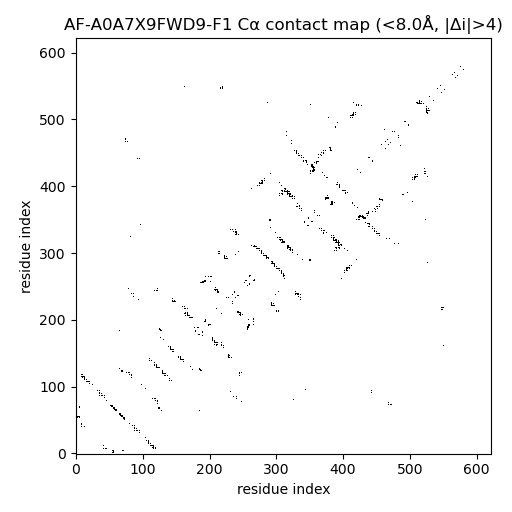.008 -0.761 -3.075 1.00 97.12 242 GLU A CA 1
ATOM 1864 C C . GLU A 1 242 ? -1.588 -1.280 -2.830 1.00 97.12 242 GLU A C 1
ATOM 1866 O O . GLU A 1 242 ? -0.666 -0.942 -3.570 1.00 97.12 242 GLU A O 1
ATOM 1871 N N . LYS A 1 243 ? -1.407 -2.135 -1.815 1.00 96.62 243 LYS A N 1
ATOM 1872 C CA . LYS A 1 243 ? -0.099 -2.723 -1.477 1.00 96.62 243 LYS A CA 1
ATOM 1873 C C . LYS A 1 243 ? 0.276 -3.790 -2.487 1.00 96.62 243 LYS A C 1
ATOM 1875 O O . LYS A 1 243 ? 1.409 -3.793 -2.954 1.00 96.62 243 LYS A O 1
ATOM 1880 N N . LEU A 1 244 ? -0.687 -4.639 -2.853 1.00 98.31 244 LEU A N 1
ATOM 1881 C CA . LEU A 1 244 ? -0.517 -5.628 -3.911 1.00 98.31 244 LEU A CA 1
ATOM 1882 C C . LEU A 1 244 ? -0.152 -4.948 -5.231 1.00 98.31 244 LEU A C 1
ATOM 1884 O O . LEU A 1 244 ? 0.820 -5.345 -5.855 1.00 98.31 244 LEU A O 1
ATOM 1888 N N . LEU A 1 245 ? -0.867 -3.892 -5.625 1.00 98.44 245 LEU A N 1
ATOM 1889 C CA . LEU A 1 245 ? -0.610 -3.178 -6.878 1.00 98.44 245 LEU A CA 1
ATOM 1890 C C . LEU A 1 245 ? 0.715 -2.415 -6.878 1.00 98.44 245 LEU A C 1
ATOM 1892 O O . LEU A 1 245 ? 1.499 -2.554 -7.814 1.00 98.44 245 LEU A O 1
ATOM 1896 N N . GLY A 1 246 ? 0.970 -1.608 -5.846 1.00 98.19 246 GLY A N 1
ATOM 1897 C CA . GLY A 1 246 ? 2.170 -0.777 -5.780 1.00 98.19 246 GLY A CA 1
ATOM 1898 C C . GLY A 1 246 ? 3.445 -1.615 -5.760 1.00 98.19 246 GLY A C 1
ATOM 1899 O O . GLY A 1 246 ? 4.377 -1.340 -6.509 1.00 98.19 246 GLY A O 1
ATOM 1900 N N . ILE A 1 247 ? 3.469 -2.690 -4.966 1.00 98.25 247 ILE A N 1
ATOM 1901 C CA . ILE A 1 247 ? 4.636 -3.574 -4.889 1.00 98.25 247 ILE A CA 1
ATOM 1902 C C . ILE A 1 247 ? 4.722 -4.525 -6.087 1.00 98.25 247 ILE A C 1
ATOM 1904 O O . ILE A 1 247 ? 5.832 -4.810 -6.526 1.00 98.25 247 ILE A O 1
ATOM 1908 N N . TYR A 1 248 ? 3.599 -4.941 -6.685 1.00 98.06 248 TYR A N 1
ATOM 1909 C CA . TYR A 1 248 ? 3.606 -5.622 -7.986 1.00 98.06 248 TYR A CA 1
ATOM 1910 C C . TYR A 1 248 ? 4.291 -4.765 -9.053 1.00 98.06 248 TYR A C 1
ATOM 1912 O O . TYR A 1 248 ? 5.220 -5.233 -9.708 1.00 98.06 248 TYR A O 1
ATOM 1920 N N . LEU A 1 249 ? 3.891 -3.496 -9.192 1.00 98.44 249 LEU A N 1
ATOM 1921 C CA . LEU A 1 249 ? 4.509 -2.590 -10.156 1.00 98.44 249 LEU A CA 1
ATOM 1922 C C . LEU A 1 249 ? 5.982 -2.332 -9.821 1.00 98.44 249 LEU A C 1
ATOM 1924 O O . LEU A 1 249 ? 6.806 -2.351 -10.728 1.00 98.44 249 LEU A O 1
ATOM 1928 N N . LEU A 1 250 ? 6.331 -2.148 -8.543 1.00 98.56 250 LEU A N 1
ATOM 1929 C CA . LEU A 1 250 ? 7.727 -1.986 -8.127 1.00 98.56 250 LEU A CA 1
ATOM 1930 C C . LEU A 1 250 ? 8.571 -3.208 -8.502 1.00 98.56 250 LEU A C 1
ATOM 1932 O O . LEU A 1 250 ? 9.650 -3.051 -9.060 1.00 98.56 250 LEU A O 1
ATOM 1936 N N . ALA A 1 251 ? 8.071 -4.417 -8.245 1.00 97.19 251 ALA A N 1
ATOM 1937 C CA . ALA A 1 251 ? 8.745 -5.647 -8.633 1.00 97.19 251 ALA A CA 1
ATOM 1938 C C . ALA A 1 251 ? 8.904 -5.732 -10.159 1.00 97.19 251 ALA A C 1
ATOM 1940 O O . ALA A 1 251 ? 9.991 -6.039 -10.627 1.00 97.19 251 ALA A O 1
ATOM 1941 N N . ARG A 1 252 ? 7.890 -5.370 -10.953 1.00 96.62 252 ARG A N 1
ATOM 1942 C CA . ARG A 1 252 ? 8.035 -5.315 -12.419 1.00 96.62 252 ARG A CA 1
ATOM 1943 C C . ARG A 1 252 ? 9.053 -4.275 -12.883 1.00 96.62 252 ARG A C 1
ATOM 1945 O O . ARG A 1 252 ? 9.857 -4.563 -13.759 1.00 96.62 252 ARG A O 1
ATOM 1952 N N . ILE A 1 253 ? 9.071 -3.091 -12.274 1.00 97.62 253 ILE A N 1
ATOM 1953 C CA . ILE A 1 253 ? 10.086 -2.065 -12.555 1.00 97.62 253 ILE A CA 1
ATOM 1954 C C . ILE A 1 253 ? 11.485 -2.624 -12.273 1.00 97.62 253 ILE A C 1
ATOM 1956 O O . ILE A 1 253 ? 12.376 -2.477 -13.099 1.00 97.62 253 ILE A O 1
ATOM 1960 N N . SER A 1 254 ? 11.668 -3.287 -11.135 1.00 95.75 254 SER A N 1
ATOM 1961 C CA . SER A 1 254 ? 12.963 -3.782 -10.664 1.00 95.75 254 SER A CA 1
ATOM 1962 C C . SER A 1 254 ? 13.437 -5.098 -11.285 1.00 95.75 254 SER A C 1
ATOM 1964 O O . SER A 1 254 ? 14.620 -5.405 -11.158 1.00 95.75 254 SER A O 1
ATOM 1966 N N . LEU A 1 255 ? 12.537 -5.892 -11.872 1.00 91.88 255 LEU A N 1
ATOM 1967 C CA . LEU A 1 255 ? 12.837 -7.234 -12.390 1.00 91.88 255 LEU A CA 1
ATOM 1968 C C . LEU A 1 255 ? 12.635 -7.350 -13.901 1.00 91.88 255 LEU A C 1
ATOM 1970 O O . LEU A 1 255 ? 13.439 -8.003 -14.558 1.00 91.88 255 LEU A O 1
ATOM 1974 N N . ASP A 1 256 ? 11.572 -6.741 -14.435 1.00 92.44 256 ASP A N 1
ATOM 1975 C CA . ASP A 1 256 ? 11.223 -6.838 -15.854 1.00 92.44 256 ASP A CA 1
ATOM 1976 C C . ASP A 1 256 ? 11.851 -5.674 -16.636 1.00 92.44 256 ASP A C 1
ATOM 1978 O O . ASP A 1 256 ? 12.528 -5.890 -17.633 1.00 92.44 256 ASP A O 1
ATOM 1982 N N . PHE A 1 257 ? 11.630 -4.429 -16.191 1.00 95.06 257 PHE A N 1
ATOM 1983 C CA . PHE A 1 257 ? 11.947 -3.245 -17.008 1.00 95.06 257 PHE A CA 1
ATOM 1984 C C . PHE A 1 257 ? 13.380 -2.761 -16.838 1.00 95.06 257 PHE A C 1
ATOM 1986 O O . PHE A 1 257 ? 13.986 -2.296 -17.804 1.00 95.06 257 PHE A O 1
ATOM 1993 N N . PHE A 1 258 ? 13.910 -2.829 -15.615 1.00 96.06 258 PHE A N 1
ATOM 1994 C CA . PHE A 1 258 ? 15.244 -2.345 -15.289 1.00 96.06 258 PHE A CA 1
ATOM 1995 C C . PHE A 1 258 ? 16.088 -3.438 -14.648 1.00 96.06 258 PHE A C 1
ATOM 1997 O O . PHE A 1 258 ? 15.667 -4.084 -13.693 1.00 96.06 258 PHE A O 1
ATOM 2004 N N . VAL A 1 259 ? 17.320 -3.593 -15.131 1.00 90.69 259 VAL A N 1
ATOM 2005 C CA . VAL A 1 259 ? 18.280 -4.553 -14.578 1.00 90.69 259 VAL A CA 1
ATOM 2006 C C . VAL A 1 259 ? 18.937 -3.950 -13.337 1.00 90.69 259 VAL A C 1
ATOM 2008 O O . VAL A 1 259 ? 19.868 -3.145 -13.436 1.00 90.69 259 VAL A O 1
ATOM 2011 N N . LEU A 1 260 ? 18.450 -4.324 -12.153 1.00 92.31 260 LEU A N 1
ATOM 2012 C CA . LEU A 1 260 ? 19.075 -3.944 -10.887 1.00 92.31 260 LEU A CA 1
ATOM 2013 C C . LEU A 1 260 ? 20.188 -4.919 -10.507 1.00 92.31 260 LEU A C 1
ATOM 2015 O O . LEU A 1 260 ? 19.999 -6.129 -10.483 1.00 92.31 260 LEU A O 1
ATOM 2019 N N . LYS A 1 261 ? 21.350 -4.365 -10.157 1.00 92.31 261 LYS A N 1
ATOM 2020 C CA . LYS A 1 261 ? 22.500 -5.115 -9.638 1.00 92.31 261 LYS A CA 1
ATOM 2021 C C . LYS A 1 261 ? 22.691 -4.790 -8.158 1.00 92.31 261 LYS A C 1
ATOM 2023 O O . LYS A 1 261 ? 22.429 -3.655 -7.737 1.00 92.31 261 LYS A O 1
ATOM 2028 N N . VAL A 1 262 ? 23.174 -5.761 -7.384 1.00 94.38 262 VAL A N 1
ATOM 2029 C CA . VAL A 1 262 ? 23.520 -5.576 -5.965 1.00 94.38 262 VAL A CA 1
ATOM 2030 C C . VAL A 1 262 ? 24.490 -4.398 -5.823 1.00 94.38 262 VAL A C 1
ATOM 2032 O O . VAL A 1 262 ? 25.448 -4.279 -6.583 1.00 94.38 262 VAL A O 1
ATOM 2035 N N . GLY A 1 263 ? 24.207 -3.482 -4.893 1.00 92.06 263 GLY A N 1
ATOM 2036 C CA . GLY A 1 263 ? 25.035 -2.293 -4.645 1.00 92.06 263 GLY A CA 1
ATOM 2037 C C . GLY A 1 263 ? 24.956 -1.191 -5.713 1.00 92.06 263 GLY A C 1
ATOM 2038 O O . GLY A 1 263 ? 25.587 -0.147 -5.553 1.00 92.06 263 GLY A O 1
ATOM 2039 N N . SER A 1 264 ? 24.171 -1.365 -6.785 1.00 95.44 264 SER A N 1
ATOM 2040 C CA . SER A 1 264 ? 23.946 -0.300 -7.774 1.00 95.44 264 SER A CA 1
ATOM 2041 C C . SER A 1 264 ? 23.266 0.929 -7.141 1.00 95.44 264 SER A C 1
ATOM 2043 O O . SER A 1 264 ? 22.521 0.781 -6.166 1.00 95.44 264 SER A O 1
ATOM 2045 N N . PRO A 1 265 ? 23.445 2.151 -7.687 1.00 96.25 265 PRO A N 1
ATOM 2046 C CA . PRO A 1 265 ? 22.839 3.353 -7.111 1.00 96.25 265 PRO A CA 1
ATOM 2047 C C . PRO A 1 265 ? 21.319 3.250 -6.927 1.00 96.25 265 PRO A C 1
ATOM 2049 O O . PRO A 1 265 ? 20.795 3.671 -5.899 1.00 96.25 265 PRO A O 1
ATOM 2052 N N . MET A 1 266 ? 20.605 2.653 -7.887 1.00 96.88 266 MET A N 1
ATOM 2053 C CA . MET A 1 266 ? 19.149 2.490 -7.801 1.00 96.88 266 MET A CA 1
ATOM 2054 C C . MET A 1 266 ? 18.733 1.453 -6.749 1.00 96.88 266 MET A C 1
ATOM 2056 O O . MET A 1 266 ? 17.767 1.680 -6.020 1.00 96.88 266 MET A O 1
ATOM 2060 N N . ALA A 1 267 ? 19.487 0.357 -6.607 1.00 97.25 267 ALA A N 1
ATOM 2061 C CA . ALA A 1 267 ? 19.287 -0.606 -5.524 1.00 97.25 267 ALA A CA 1
ATOM 2062 C C . ALA A 1 267 ? 19.510 0.054 -4.150 1.00 97.25 267 ALA A C 1
ATOM 2064 O O . ALA A 1 267 ? 18.679 -0.075 -3.253 1.00 97.25 267 ALA A O 1
ATOM 2065 N N . MET A 1 268 ? 20.565 0.865 -4.009 1.00 97.69 268 MET A N 1
ATOM 2066 C CA . MET A 1 268 ? 20.834 1.624 -2.781 1.00 97.69 268 MET A CA 1
ATOM 2067 C C . MET A 1 268 ? 19.721 2.620 -2.446 1.00 97.69 268 MET A C 1
ATOM 2069 O O . MET A 1 268 ? 19.351 2.743 -1.279 1.00 97.69 268 MET A O 1
ATOM 2073 N N . VAL A 1 269 ? 19.141 3.295 -3.444 1.00 97.75 269 VAL A N 1
ATOM 2074 C CA . VAL A 1 269 ? 17.975 4.170 -3.240 1.00 97.75 269 VAL A CA 1
ATOM 2075 C C . VAL A 1 269 ? 16.796 3.383 -2.661 1.00 97.75 269 VAL A C 1
ATOM 2077 O O . VAL A 1 269 ? 16.214 3.818 -1.667 1.00 97.75 269 VAL A O 1
ATOM 2080 N N . LEU A 1 270 ? 16.475 2.207 -3.214 1.00 98.31 270 LEU A N 1
ATOM 2081 C CA . LEU A 1 270 ? 15.425 1.342 -2.667 1.00 98.31 270 LEU A CA 1
ATOM 2082 C C . LEU A 1 270 ? 15.743 0.888 -1.239 1.00 98.31 270 LEU A C 1
ATOM 2084 O O . LEU A 1 270 ? 14.873 0.968 -0.374 1.00 98.31 270 LEU A O 1
ATOM 2088 N N . LEU A 1 271 ? 16.980 0.465 -0.965 1.00 98.50 271 LEU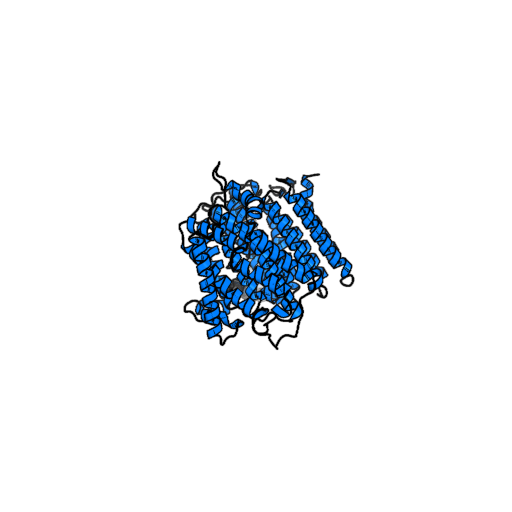 A N 1
ATOM 2089 C CA . LEU A 1 271 ? 17.391 0.036 0.372 1.00 98.50 271 LEU A CA 1
ATOM 2090 C C . LEU A 1 271 ? 17.239 1.161 1.407 1.00 98.50 271 LEU A C 1
ATOM 2092 O O . LEU A 1 271 ? 16.688 0.943 2.488 1.00 98.50 271 LEU A O 1
ATOM 2096 N N . ILE A 1 272 ? 17.657 2.382 1.057 1.00 98.44 272 ILE A N 1
ATOM 2097 C CA . ILE A 1 272 ? 17.531 3.569 1.912 1.00 98.44 272 ILE A CA 1
ATOM 2098 C C . ILE A 1 272 ? 16.057 3.912 2.155 1.00 98.44 272 ILE A C 1
ATOM 2100 O O . ILE A 1 272 ? 15.658 4.090 3.306 1.00 98.44 272 ILE A O 1
ATOM 2104 N N . ILE A 1 273 ? 15.233 3.973 1.103 1.00 98.31 273 ILE A N 1
ATOM 2105 C CA . ILE A 1 273 ? 13.797 4.276 1.221 1.00 98.31 273 ILE A CA 1
ATOM 2106 C C . ILE A 1 273 ? 13.084 3.199 2.042 1.00 98.31 273 ILE A C 1
ATOM 2108 O O . ILE A 1 273 ? 12.272 3.531 2.910 1.00 98.31 273 ILE A O 1
ATOM 2112 N N . GLY A 1 274 ? 13.393 1.924 1.803 1.00 98.56 274 GLY A N 1
ATOM 2113 C CA . GLY A 1 274 ? 12.845 0.790 2.538 1.00 98.56 274 GLY A CA 1
ATOM 2114 C C . GLY A 1 274 ? 13.170 0.883 4.025 1.00 98.56 274 GLY A C 1
ATOM 2115 O O . GLY A 1 274 ? 12.259 0.931 4.851 1.00 98.56 274 GLY A O 1
ATOM 2116 N N . ALA A 1 275 ? 14.453 1.013 4.373 1.00 98.50 275 ALA A N 1
ATOM 2117 C CA . ALA A 1 275 ? 14.904 1.128 5.758 1.00 98.50 275 ALA A CA 1
ATOM 2118 C C . ALA A 1 275 ? 14.332 2.367 6.468 1.00 98.50 275 ALA A C 1
ATOM 2120 O O . ALA A 1 275 ? 13.828 2.258 7.589 1.00 98.50 275 ALA A O 1
ATOM 2121 N N . ALA A 1 276 ? 14.339 3.530 5.809 1.00 97.38 276 ALA A N 1
ATOM 2122 C CA . ALA A 1 276 ? 13.751 4.752 6.353 1.00 97.38 276 ALA A CA 1
ATOM 2123 C C . ALA A 1 276 ? 12.243 4.589 6.595 1.00 97.38 276 ALA A C 1
ATOM 2125 O O . ALA A 1 276 ? 11.746 4.943 7.663 1.00 97.38 276 ALA A O 1
ATOM 2126 N N . 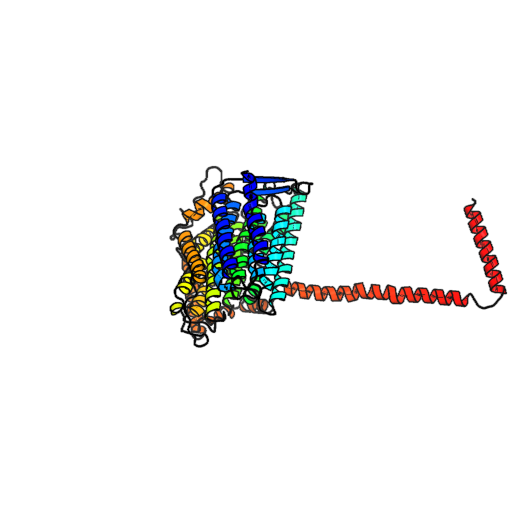THR A 1 277 ? 11.520 3.989 5.644 1.00 97.94 277 THR A N 1
ATOM 2127 C CA . THR A 1 277 ? 10.082 3.721 5.770 1.00 97.94 277 THR A CA 1
ATOM 2128 C C . THR A 1 277 ? 9.789 2.769 6.931 1.00 97.94 277 THR A C 1
ATOM 2130 O O . THR A 1 277 ? 8.864 3.034 7.697 1.00 97.94 277 THR A O 1
ATOM 2133 N N . ILE A 1 278 ? 10.585 1.706 7.121 1.00 98.31 278 ILE A N 1
ATOM 2134 C CA . ILE A 1 278 ? 10.436 0.776 8.255 1.00 98.31 278 ILE A CA 1
ATOM 2135 C C . ILE A 1 278 ? 10.532 1.533 9.583 1.00 98.31 278 ILE A C 1
ATOM 2137 O O . ILE A 1 278 ? 9.611 1.461 10.404 1.00 98.31 278 ILE A O 1
ATOM 2141 N N . VAL A 1 279 ? 11.646 2.246 9.780 1.00 95.56 279 VAL A N 1
ATOM 2142 C CA . VAL A 1 279 ? 12.035 2.839 11.066 1.00 95.56 279 VAL A CA 1
ATOM 2143 C C . VAL A 1 279 ? 11.157 4.038 11.416 1.00 95.56 279 VAL A C 1
ATOM 2145 O O . VAL A 1 279 ? 10.596 4.105 12.510 1.00 95.56 279 VAL A O 1
ATOM 2148 N N . LEU A 1 280 ? 10.976 4.974 10.485 1.00 93.38 280 LEU A N 1
ATOM 2149 C CA . LEU A 1 280 ? 10.189 6.175 10.750 1.00 93.38 280 LEU A CA 1
ATOM 2150 C C . LEU A 1 280 ? 8.713 5.824 10.980 1.00 93.38 280 LEU A C 1
ATOM 2152 O O . LEU A 1 280 ? 8.094 6.339 11.912 1.00 93.38 280 LEU A O 1
ATOM 2156 N N . ALA A 1 281 ? 8.139 4.906 10.195 1.00 95.44 281 ALA A N 1
ATOM 2157 C CA . ALA A 1 281 ? 6.732 4.545 10.347 1.00 95.44 281 ALA A CA 1
ATOM 2158 C C . ALA A 1 281 ? 6.454 3.775 11.644 1.00 95.44 281 ALA A C 1
ATOM 2160 O O . ALA A 1 281 ? 5.427 4.017 12.281 1.00 95.44 281 ALA A O 1
ATOM 2161 N N . VAL A 1 282 ? 7.350 2.876 12.075 1.00 94.94 282 VAL A N 1
ATOM 2162 C CA . VAL A 1 282 ? 7.132 2.115 13.316 1.00 94.94 282 VAL A CA 1
ATOM 2163 C C . VAL A 1 282 ? 7.204 3.013 14.551 1.00 94.94 282 VAL A C 1
ATOM 2165 O O . VAL A 1 282 ? 6.387 2.863 15.462 1.00 94.94 282 VAL A O 1
ATOM 2168 N N . PHE A 1 283 ? 8.101 4.005 14.559 1.00 92.00 283 PHE A N 1
ATOM 2169 C CA . PHE A 1 283 ? 8.142 5.012 15.620 1.00 92.00 283 PHE A CA 1
ATOM 2170 C C . PHE A 1 283 ? 6.839 5.803 15.674 1.00 92.00 283 PHE A C 1
ATOM 2172 O O . PHE A 1 283 ? 6.229 5.923 16.738 1.00 92.00 283 PHE A O 1
ATOM 2179 N N . MET A 1 284 ? 6.327 6.234 14.520 1.00 91.12 284 MET A N 1
ATOM 2180 C CA . MET A 1 284 ? 5.025 6.892 14.466 1.00 91.12 284 MET A CA 1
ATOM 2181 C C . MET A 1 284 ? 3.882 5.993 14.947 1.00 91.12 284 MET A C 1
ATOM 2183 O O . MET A 1 284 ? 2.956 6.491 15.587 1.00 91.12 284 MET A O 1
ATOM 2187 N N . ALA A 1 285 ? 3.936 4.680 14.708 1.00 93.44 285 ALA A N 1
ATOM 2188 C CA . ALA A 1 285 ? 2.933 3.735 15.197 1.00 93.44 285 ALA A CA 1
ATOM 2189 C C . ALA A 1 285 ? 2.918 3.623 16.733 1.00 93.44 285 ALA A C 1
ATOM 2191 O O . ALA A 1 285 ? 1.848 3.509 17.338 1.00 93.44 285 ALA A O 1
ATOM 2192 N N . LEU A 1 286 ? 4.088 3.663 17.383 1.00 90.56 286 LEU A N 1
ATOM 2193 C CA . LEU A 1 286 ? 4.214 3.518 18.838 1.00 90.56 286 LEU A CA 1
ATOM 2194 C C . LEU A 1 286 ? 3.497 4.615 19.617 1.00 90.56 286 LEU A C 1
ATOM 2196 O O . LEU A 1 286 ? 2.959 4.329 20.686 1.00 90.56 286 LEU A O 1
ATOM 2200 N N . ILE A 1 287 ? 3.445 5.837 19.100 1.00 88.25 287 ILE A N 1
ATOM 2201 C CA . ILE A 1 287 ? 2.817 6.964 19.803 1.00 88.25 287 ILE A CA 1
ATOM 2202 C C . ILE A 1 287 ? 1.302 7.038 19.573 1.00 88.25 287 ILE A C 1
ATOM 2204 O O . ILE A 1 287 ? 0.597 7.788 20.246 1.00 88.25 287 ILE A O 1
ATOM 2208 N N . GLN A 1 288 ? 0.763 6.242 18.641 1.00 93.25 288 GLN A N 1
ATOM 2209 C CA . GLN A 1 288 ? -0.662 6.292 18.331 1.00 93.25 288 GLN A CA 1
ATOM 2210 C C . GLN A 1 288 ? -1.510 5.774 19.493 1.00 93.25 288 GLN A C 1
ATOM 2212 O O . GLN A 1 288 ? -1.256 4.703 20.057 1.00 93.25 288 GLN A O 1
ATOM 2217 N N . LYS A 1 289 ? -2.557 6.542 19.800 1.00 93.25 289 LYS A N 1
ATOM 2218 C CA . LYS A 1 289 ? -3.566 6.254 20.832 1.00 93.25 289 LYS A CA 1
ATOM 2219 C C . LYS A 1 289 ? -4.872 5.713 20.242 1.00 93.25 289 LYS A C 1
ATOM 2221 O O . LYS A 1 289 ? -5.708 5.204 20.983 1.00 93.25 289 LYS A O 1
ATOM 2226 N N . ASP A 1 290 ? -5.029 5.796 18.923 1.00 96.81 290 ASP A N 1
ATOM 2227 C CA . ASP A 1 290 ? -6.137 5.209 18.173 1.00 96.81 290 ASP A CA 1
ATOM 2228 C C . ASP A 1 290 ? -5.709 3.891 17.518 1.00 96.81 290 ASP A C 1
ATOM 2230 O O . ASP A 1 290 ? -4.632 3.796 16.924 1.00 96.81 290 ASP A O 1
ATOM 2234 N N . PHE A 1 291 ? -6.567 2.877 17.615 1.00 97.31 291 PHE A N 1
ATOM 2235 C CA . PHE A 1 291 ? -6.277 1.532 17.142 1.00 97.31 291 PHE A CA 1
ATOM 2236 C C . PHE A 1 291 ? -6.115 1.465 15.614 1.00 97.31 291 PHE A C 1
ATOM 2238 O O . PHE A 1 291 ? -5.126 0.913 15.133 1.00 97.31 291 PHE A O 1
ATOM 2245 N N . LYS A 1 292 ? -7.014 2.075 14.828 1.00 97.50 292 LYS A N 1
ATOM 2246 C CA . LYS A 1 292 ? -6.945 2.049 13.351 1.00 97.50 292 LYS A CA 1
ATOM 2247 C C . LYS A 1 292 ? -5.764 2.865 12.831 1.00 97.50 292 LYS A C 1
ATOM 2249 O O . LYS A 1 292 ? -5.079 2.446 11.891 1.00 97.50 292 LYS A O 1
ATOM 2254 N N . LYS A 1 293 ? -5.480 4.004 13.460 1.00 96.81 293 LYS A N 1
ATOM 2255 C CA . LYS A 1 293 ? -4.332 4.844 13.107 1.00 96.81 293 LYS A CA 1
ATOM 2256 C C . LYS A 1 293 ? -3.001 4.161 13.430 1.00 96.81 293 LYS A C 1
ATOM 2258 O O . LYS A 1 293 ? -2.094 4.191 12.600 1.00 96.81 293 LYS A O 1
ATOM 2263 N N . LEU A 1 294 ? -2.908 3.469 14.572 1.00 97.38 294 LEU A N 1
ATOM 2264 C CA . LEU A 1 294 ? -1.763 2.615 14.915 1.00 97.38 294 LEU A CA 1
ATOM 2265 C C . LEU A 1 294 ? -1.532 1.548 13.842 1.00 97.38 294 LEU A C 1
ATOM 2267 O O . LEU A 1 294 ? -0.413 1.377 13.358 1.00 97.38 294 LEU A O 1
ATOM 2271 N N . LEU A 1 295 ? -2.596 0.852 13.425 1.00 98.25 295 LEU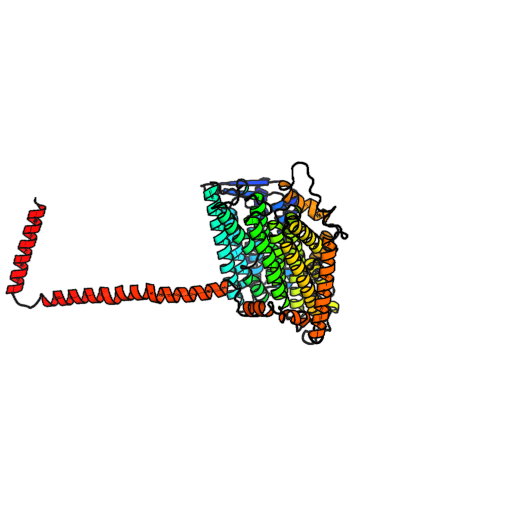 A N 1
ATOM 2272 C CA . LEU A 1 295 ? -2.496 -0.138 12.358 1.00 98.25 295 LEU A CA 1
ATOM 2273 C C . LEU A 1 295 ? -2.015 0.505 11.050 1.00 98.25 295 LEU A C 1
ATOM 2275 O O . LEU A 1 295 ? -1.170 -0.071 10.375 1.00 98.25 295 LEU A O 1
ATOM 2279 N N . SER A 1 296 ? -2.467 1.702 10.709 1.00 97.75 296 SER A N 1
ATOM 2280 C CA . SER A 1 296 ? -2.079 2.365 9.459 1.00 97.75 296 SER A CA 1
ATOM 2281 C C . SER A 1 296 ? -0.578 2.632 9.361 1.00 97.75 296 SER A C 1
ATOM 2283 O O . SER A 1 296 ? 0.032 2.290 8.351 1.00 97.75 296 SER A O 1
ATOM 2285 N N . PHE A 1 297 ? 0.051 3.127 10.429 1.00 97.56 297 PHE A N 1
ATOM 2286 C CA . PHE A 1 297 ? 1.508 3.309 10.455 1.00 97.56 297 PHE A CA 1
ATOM 2287 C C . PHE A 1 297 ? 2.282 1.993 10.379 1.00 97.56 297 PHE A C 1
ATOM 2289 O O . PHE A 1 297 ? 3.302 1.919 9.699 1.00 97.56 297 PHE A O 1
ATOM 2296 N N . HIS A 1 298 ? 1.768 0.918 10.977 1.00 98.00 298 HIS A N 1
ATOM 2297 C CA . HIS A 1 298 ? 2.367 -0.401 10.770 1.00 98.00 298 HIS A CA 1
ATOM 2298 C C . HIS A 1 298 ? 2.244 -0.883 9.327 1.00 98.00 298 HIS A C 1
ATOM 2300 O O . HIS A 1 298 ? 3.170 -1.527 8.856 1.00 98.00 298 HIS A O 1
ATOM 2306 N N . ALA A 1 299 ? 1.150 -0.572 8.617 1.00 97.81 299 ALA A N 1
ATOM 2307 C CA . ALA A 1 299 ? 1.033 -0.909 7.192 1.00 97.81 299 ALA A CA 1
ATOM 2308 C C . ALA A 1 299 ? 2.148 -0.234 6.379 1.00 97.81 299 ALA A C 1
ATOM 2310 O O . ALA A 1 299 ? 2.805 -0.877 5.570 1.00 97.81 299 ALA A O 1
ATOM 2311 N N . ILE A 1 300 ? 2.401 1.046 6.668 1.00 98.25 300 ILE A N 1
ATOM 2312 C CA . ILE A 1 300 ? 3.474 1.832 6.048 1.00 98.25 300 ILE A CA 1
ATOM 2313 C C . ILE A 1 300 ? 4.842 1.213 6.372 1.00 98.25 300 ILE A C 1
ATOM 2315 O O . ILE A 1 300 ? 5.637 0.983 5.470 1.00 98.25 300 ILE A O 1
ATOM 2319 N N . SER A 1 301 ? 5.097 0.855 7.635 1.00 98.31 301 SER A N 1
ATOM 2320 C CA . SER A 1 301 ? 6.351 0.198 8.037 1.00 98.31 301 SER A CA 1
ATOM 2321 C C . SER A 1 301 ? 6.582 -1.124 7.290 1.00 98.31 301 SER A C 1
ATOM 2323 O O . SER A 1 301 ? 7.688 -1.373 6.815 1.00 98.31 301 SER A O 1
ATOM 2325 N N . GLN A 1 302 ? 5.540 -1.948 7.111 1.00 98.56 302 GLN A N 1
ATOM 2326 C CA . GLN A 1 302 ? 5.656 -3.223 6.390 1.00 98.56 302 GLN A CA 1
ATOM 2327 C C . GLN A 1 302 ? 5.928 -3.045 4.889 1.00 98.56 302 GLN A C 1
ATOM 2329 O O . GLN A 1 302 ? 6.678 -3.832 4.317 1.00 98.56 302 GLN A O 1
ATOM 2334 N N . VAL A 1 303 ? 5.404 -1.990 4.254 1.00 98.50 303 VAL A N 1
ATOM 2335 C CA . VAL A 1 303 ? 5.784 -1.620 2.874 1.00 98.50 303 VAL A CA 1
ATOM 2336 C C . VAL A 1 303 ? 7.290 -1.380 2.775 1.00 98.50 303 VAL A C 1
ATOM 2338 O O . VAL A 1 303 ? 7.919 -1.800 1.808 1.00 98.50 303 VAL A O 1
ATOM 2341 N N . GLY A 1 304 ? 7.893 -0.795 3.812 1.00 98.62 304 GLY A N 1
ATOM 2342 C CA . GLY A 1 304 ? 9.339 -0.635 3.896 1.00 98.62 304 GLY A CA 1
ATOM 2343 C C . GLY A 1 304 ? 10.109 -1.962 3.813 1.00 98.62 304 GLY A C 1
ATOM 2344 O O . GLY A 1 304 ? 11.110 -2.012 3.109 1.00 98.62 304 GLY A O 1
ATOM 2345 N N . TYR A 1 305 ? 9.624 -3.053 4.425 1.00 98.69 305 TYR A N 1
ATOM 2346 C CA . TYR A 1 305 ? 10.240 -4.387 4.278 1.00 98.69 305 TYR A CA 1
ATOM 2347 C C . TYR A 1 305 ? 10.132 -4.929 2.850 1.00 98.69 305 TYR A C 1
ATOM 2349 O O . TYR A 1 305 ? 11.062 -5.573 2.373 1.00 98.69 305 TYR A O 1
ATOM 2357 N N . MET A 1 306 ? 9.021 -4.658 2.159 1.00 98.62 306 MET A N 1
ATOM 2358 C CA . MET A 1 306 ? 8.823 -5.086 0.767 1.00 98.62 306 MET A CA 1
ATOM 2359 C C . MET A 1 306 ? 9.796 -4.362 -0.167 1.00 98.62 306 MET A C 1
ATOM 2361 O O . MET A 1 306 ? 10.463 -5.001 -0.978 1.00 98.62 306 MET A O 1
ATOM 2365 N N . ILE A 1 307 ? 9.916 -3.039 -0.002 1.00 98.75 307 ILE A N 1
ATOM 2366 C CA . ILE A 1 307 ? 10.857 -2.199 -0.755 1.00 98.75 307 ILE A CA 1
ATOM 2367 C C . ILE A 1 307 ? 12.298 -2.608 -0.446 1.00 98.75 307 ILE A C 1
ATOM 2369 O O . ILE A 1 307 ? 13.089 -2.757 -1.370 1.00 98.75 307 ILE A O 1
ATOM 2373 N N . LEU A 1 308 ? 12.630 -2.827 0.831 1.00 98.56 308 LEU A N 1
ATOM 2374 C CA . LEU A 1 308 ? 13.958 -3.267 1.255 1.00 98.56 308 LEU A CA 1
ATOM 2375 C C . LEU A 1 308 ? 14.327 -4.600 0.600 1.00 98.56 308 LEU A C 1
ATOM 2377 O O . LEU A 1 308 ? 15.400 -4.703 0.021 1.00 98.56 308 LEU A O 1
ATOM 2381 N N . GLY A 1 309 ? 13.422 -5.586 0.643 1.00 97.94 309 GLY A N 1
ATOM 2382 C CA . GLY A 1 309 ? 13.613 -6.899 0.029 1.00 97.94 309 GLY A CA 1
ATOM 2383 C C . GLY A 1 309 ? 13.894 -6.810 -1.470 1.00 97.94 309 GLY A C 1
ATOM 2384 O O . GLY A 1 309 ? 14.906 -7.330 -1.931 1.00 97.94 309 GLY A O 1
ATOM 2385 N N . ILE A 1 310 ? 13.064 -6.078 -2.221 1.00 97.88 310 ILE A N 1
ATOM 2386 C CA . ILE A 1 310 ? 13.279 -5.847 -3.662 1.00 97.88 310 ILE A CA 1
ATOM 2387 C C . ILE A 1 310 ? 14.592 -5.085 -3.906 1.00 97.88 310 ILE A C 1
ATOM 2389 O O . ILE A 1 310 ? 15.362 -5.439 -4.795 1.00 97.88 310 ILE A O 1
ATOM 2393 N N . GLY A 1 311 ? 14.885 -4.080 -3.077 1.00 97.69 311 GLY A N 1
ATOM 2394 C CA . GLY A 1 311 ? 16.089 -3.255 -3.157 1.00 97.69 311 GLY A CA 1
ATOM 2395 C C . GLY A 1 311 ? 17.395 -4.004 -2.906 1.00 97.69 311 GLY A C 1
ATOM 2396 O O . GLY A 1 311 ? 18.441 -3.523 -3.330 1.00 97.69 311 GLY A O 1
ATOM 2397 N N . THR A 1 312 ? 17.356 -5.186 -2.278 1.00 97.19 312 THR A N 1
ATOM 2398 C CA . THR A 1 312 ? 18.560 -6.022 -2.135 1.00 97.19 312 THR A CA 1
ATOM 2399 C C . THR A 1 312 ? 19.147 -6.412 -3.489 1.00 97.19 312 THR A C 1
ATOM 2401 O O . THR A 1 312 ? 20.360 -6.566 -3.588 1.00 97.19 312 THR A O 1
ATOM 2404 N N . ALA A 1 313 ? 18.305 -6.546 -4.524 1.00 95.12 313 ALA A N 1
ATOM 2405 C CA . ALA A 1 313 ? 18.659 -7.163 -5.803 1.00 95.12 313 ALA A CA 1
ATOM 2406 C C . ALA A 1 313 ? 19.240 -8.590 -5.652 1.00 95.12 313 ALA A C 1
ATOM 2408 O O . ALA A 1 313 ? 19.972 -9.060 -6.518 1.00 95.12 313 ALA A O 1
ATOM 2409 N N . ILE A 1 314 ? 18.913 -9.281 -4.552 1.00 92.69 314 ILE A N 1
ATOM 2410 C CA . ILE A 1 314 ? 19.342 -10.653 -4.258 1.00 92.69 314 ILE A CA 1
ATOM 2411 C C . ILE A 1 314 ? 18.113 -11.570 -4.282 1.00 92.69 314 ILE A C 1
ATOM 2413 O O . ILE A 1 314 ? 17.108 -11.221 -3.654 1.00 92.69 314 ILE A O 1
ATOM 2417 N N . PRO A 1 315 ? 18.159 -12.753 -4.932 1.00 91.75 315 PRO A N 1
ATOM 2418 C CA . PRO A 1 315 ? 16.994 -13.622 -5.106 1.00 91.75 315 PRO A CA 1
ATOM 2419 C C . PRO A 1 315 ? 16.208 -13.907 -3.817 1.00 91.75 315 PRO A C 1
ATOM 2421 O O . PRO A 1 315 ? 14.984 -13.772 -3.823 1.00 91.75 315 PRO A O 1
ATOM 2424 N N . ILE A 1 316 ? 16.883 -14.225 -2.700 1.00 91.56 316 ILE A N 1
ATOM 2425 C CA . ILE A 1 316 ? 16.216 -14.482 -1.407 1.00 91.56 316 ILE A CA 1
ATOM 2426 C C . ILE A 1 316 ? 15.522 -13.227 -0.855 1.00 91.56 316 ILE A C 1
ATOM 2428 O O . ILE A 1 316 ? 14.392 -13.312 -0.374 1.00 91.56 316 ILE A O 1
ATOM 2432 N N . GLY A 1 317 ? 16.150 -12.053 -0.973 1.00 94.81 317 GLY A N 1
ATOM 2433 C CA . GLY A 1 317 ? 15.590 -10.783 -0.512 1.00 94.81 317 GLY A CA 1
ATOM 2434 C C . GLY A 1 317 ? 14.401 -10.330 -1.359 1.00 94.81 317 GLY A C 1
ATOM 2435 O O . GLY A 1 317 ? 13.371 -9.937 -0.807 1.00 94.81 317 GLY A O 1
ATOM 2436 N N . ILE A 1 318 ? 14.501 -10.457 -2.687 1.00 95.38 318 ILE A N 1
ATOM 2437 C CA . ILE A 1 318 ? 13.417 -10.151 -3.634 1.00 95.38 318 ILE A CA 1
ATOM 2438 C C . ILE A 1 318 ? 12.223 -11.072 -3.365 1.00 95.38 318 ILE A C 1
ATOM 2440 O O . ILE A 1 318 ? 11.099 -10.595 -3.189 1.00 95.38 318 ILE A O 1
ATOM 2444 N N . ALA A 1 319 ? 12.467 -12.383 -3.265 1.00 94.50 319 ALA A N 1
ATOM 2445 C CA . ALA A 1 319 ? 11.444 -13.363 -2.919 1.00 94.50 319 ALA A CA 1
ATOM 2446 C C . ALA A 1 319 ? 10.803 -13.043 -1.559 1.00 94.50 319 ALA A C 1
ATOM 2448 O O . ALA A 1 319 ? 9.579 -13.074 -1.431 1.00 94.50 319 ALA A O 1
ATOM 2449 N N . GLY A 1 320 ? 11.612 -12.653 -0.570 1.00 95.88 320 GLY A N 1
ATOM 2450 C CA . GLY A 1 320 ? 11.154 -12.198 0.739 1.00 95.88 320 GLY A CA 1
ATOM 2451 C C . GLY A 1 320 ? 10.241 -10.977 0.654 1.00 95.88 320 GLY A C 1
ATOM 2452 O O . GLY A 1 320 ? 9.177 -10.979 1.267 1.00 95.88 320 GLY A O 1
ATOM 2453 N N . GLY A 1 321 ? 10.593 -9.968 -0.147 1.00 97.25 321 GLY A N 1
ATOM 2454 C CA . GLY A 1 321 ? 9.787 -8.760 -0.346 1.00 97.25 321 GLY A CA 1
ATOM 2455 C C . GLY A 1 321 ? 8.431 -9.039 -1.005 1.00 97.25 321 GLY A C 1
ATOM 2456 O O . GLY A 1 321 ? 7.396 -8.577 -0.515 1.00 97.25 321 GLY A O 1
ATOM 2457 N N . ILE A 1 322 ? 8.413 -9.855 -2.065 1.00 96.06 322 ILE A N 1
ATOM 2458 C CA . ILE A 1 322 ? 7.180 -10.261 -2.765 1.00 96.06 322 ILE A CA 1
ATOM 2459 C C . ILE A 1 322 ? 6.323 -11.172 -1.873 1.00 96.06 322 ILE A C 1
ATOM 2461 O O . ILE A 1 322 ? 5.100 -11.025 -1.816 1.00 96.06 322 ILE A O 1
ATOM 2465 N N . PHE A 1 323 ? 6.935 -12.079 -1.111 1.00 96.38 323 PHE A N 1
ATOM 2466 C CA . PHE A 1 323 ? 6.200 -12.908 -0.159 1.00 96.38 323 PHE A CA 1
ATOM 2467 C C . PHE A 1 323 ? 5.652 -12.081 1.014 1.00 96.38 323 PHE A C 1
ATOM 2469 O O . PHE A 1 323 ? 4.523 -12.287 1.465 1.00 96.38 323 PHE A O 1
ATOM 2476 N N . HIS A 1 324 ? 6.405 -11.080 1.475 1.00 98.06 324 HIS A N 1
ATOM 2477 C CA . HIS A 1 324 ? 5.954 -10.164 2.516 1.00 98.06 324 HIS A CA 1
ATOM 2478 C C . HIS A 1 324 ? 4.735 -9.350 2.075 1.00 98.06 324 HIS A C 1
ATOM 2480 O O . HIS A 1 324 ? 3.854 -9.097 2.893 1.00 98.06 324 HIS A O 1
ATOM 2486 N N . MET A 1 325 ? 4.640 -8.989 0.792 1.00 97.25 325 MET A N 1
ATOM 2487 C CA . MET A 1 325 ? 3.485 -8.291 0.219 1.00 97.25 325 MET A CA 1
ATOM 2488 C C . MET A 1 325 ? 2.174 -9.069 0.406 1.00 97.25 325 MET A C 1
ATOM 2490 O O . MET A 1 325 ? 1.193 -8.499 0.894 1.00 97.25 325 MET A O 1
ATOM 2494 N N . ILE A 1 326 ? 2.137 -10.367 0.082 1.00 96.69 326 ILE A N 1
ATOM 2495 C CA . ILE A 1 326 ? 0.921 -11.173 0.281 1.00 96.69 326 ILE A CA 1
ATOM 2496 C C . ILE A 1 326 ? 0.659 -11.456 1.761 1.00 96.69 326 ILE A C 1
ATOM 2498 O O . ILE A 1 326 ? -0.482 -11.339 2.214 1.00 96.69 326 ILE A O 1
ATOM 2502 N N . ASN A 1 327 ? 1.707 -11.740 2.542 1.00 97.94 327 ASN A N 1
ATOM 2503 C CA . ASN A 1 327 ? 1.574 -11.938 3.984 1.00 97.94 327 ASN A CA 1
ATOM 2504 C C . ASN A 1 327 ? 0.987 -10.692 4.647 1.00 97.94 327 ASN A C 1
ATOM 2506 O O . ASN A 1 327 ? 0.067 -10.803 5.458 1.00 97.94 327 ASN A O 1
ATOM 2510 N N . HIS A 1 328 ? 1.445 -9.510 4.232 1.00 98.44 328 HIS A N 1
ATOM 2511 C CA . HIS A 1 328 ? 0.886 -8.235 4.643 1.00 98.44 328 HIS A CA 1
ATOM 2512 C C . HIS A 1 328 ? -0.579 -8.099 4.310 1.00 98.44 328 HIS A C 1
ATOM 2514 O O . HIS A 1 328 ? -1.367 -7.810 5.208 1.00 98.44 328 HIS A O 1
ATOM 2520 N N . ALA A 1 329 ? -0.961 -8.333 3.058 1.00 98.31 329 ALA A N 1
ATOM 2521 C CA . ALA A 1 329 ? -2.360 -8.264 2.681 1.00 98.31 329 ALA A CA 1
ATOM 2522 C C . ALA A 1 329 ? -3.221 -9.188 3.564 1.00 98.31 329 ALA A C 1
ATOM 2524 O O . ALA A 1 329 ? -4.295 -8.776 4.001 1.00 98.31 329 ALA A O 1
ATOM 2525 N N . MET A 1 330 ? -2.719 -10.371 3.942 1.00 98.44 330 MET A N 1
ATOM 2526 C CA . MET A 1 330 ? -3.411 -11.287 4.853 1.00 98.44 330 MET A CA 1
ATOM 2527 C C . MET A 1 330 ? -3.547 -10.740 6.278 1.00 98.44 330 MET A C 1
ATOM 2529 O O . MET A 1 330 ? -4.660 -10.454 6.735 1.00 98.44 330 MET A O 1
ATOM 2533 N N . TYR A 1 331 ? -2.428 -10.576 6.996 1.00 98.50 331 TYR A N 1
ATOM 2534 C CA . TYR A 1 331 ? -2.487 -10.191 8.405 1.00 98.50 331 TYR A CA 1
ATOM 2535 C C . TYR A 1 331 ? -3.039 -8.775 8.570 1.00 98.50 331 TYR A C 1
ATOM 2537 O O . TYR A 1 331 ? -3.722 -8.490 9.550 1.00 98.50 331 TYR A O 1
ATOM 2545 N N . LYS A 1 332 ? -2.799 -7.866 7.617 1.00 98.56 332 LYS A N 1
ATOM 2546 C CA . LYS A 1 332 ? -3.208 -6.472 7.769 1.00 98.56 332 LYS A CA 1
ATOM 2547 C C . LYS A 1 332 ? -4.692 -6.282 7.552 1.00 98.56 332 LYS A C 1
ATOM 2549 O O . LYS A 1 332 ? -5.321 -5.565 8.333 1.00 98.56 332 LYS A O 1
ATOM 2554 N N . THR A 1 333 ? -5.248 -6.971 6.561 1.00 98.75 333 THR A N 1
ATOM 2555 C CA . THR A 1 333 ? -6.696 -7.053 6.382 1.00 98.75 333 THR A CA 1
ATOM 2556 C C . THR A 1 333 ? -7.321 -7.639 7.648 1.00 98.75 333 THR A C 1
ATOM 2558 O O . THR A 1 333 ? -8.195 -7.005 8.230 1.00 98.75 333 THR A O 1
ATOM 2561 N N . GLY A 1 334 ? -6.795 -8.751 8.179 1.00 98.69 334 GLY A N 1
ATOM 2562 C CA . GLY A 1 334 ? -7.305 -9.369 9.411 1.00 98.69 334 GLY A CA 1
ATOM 2563 C C . GLY A 1 334 ? -7.283 -8.423 10.617 1.00 98.69 334 GLY A C 1
ATOM 2564 O O . GLY A 1 334 ? -8.265 -8.328 11.356 1.00 98.69 334 GLY A O 1
ATOM 2565 N N . LEU A 1 335 ? -6.210 -7.643 10.775 1.00 98.81 335 LEU A N 1
ATOM 2566 C CA . LEU A 1 335 ? -6.074 -6.640 11.834 1.00 98.81 335 LEU A CA 1
ATOM 2567 C C . LEU A 1 335 ? -7.072 -5.482 11.693 1.00 98.81 335 LEU A C 1
ATOM 2569 O O . LEU A 1 335 ? -7.689 -5.099 12.687 1.00 98.81 335 LEU A O 1
ATOM 2573 N N . PHE A 1 336 ? -7.263 -4.928 10.490 1.00 98.62 336 PHE A N 1
ATOM 2574 C CA . PHE A 1 336 ? -8.250 -3.862 10.276 1.00 98.62 336 PHE A CA 1
ATOM 2575 C C . PHE A 1 336 ? -9.684 -4.366 10.449 1.00 98.62 336 PHE A C 1
ATOM 2577 O O . PHE A 1 336 ? -10.486 -3.688 11.088 1.00 98.62 336 PHE A O 1
ATOM 2584 N N . LEU A 1 337 ? -10.004 -5.564 9.955 1.00 98.69 337 LEU A N 1
ATOM 2585 C CA . LEU A 1 337 ? -11.319 -6.177 10.151 1.00 98.69 337 LEU A CA 1
ATOM 2586 C C . LEU A 1 337 ? -11.585 -6.474 11.639 1.00 98.69 337 LEU A C 1
ATOM 2588 O O . LEU A 1 337 ? -12.698 -6.236 12.114 1.00 98.69 337 LEU A O 1
ATOM 2592 N N . SER A 1 338 ? -10.559 -6.885 12.396 1.00 98.69 338 SER A N 1
ATOM 2593 C CA . SER A 1 338 ? -10.625 -7.041 13.859 1.00 98.69 338 SER A CA 1
ATOM 2594 C C . SER A 1 338 ? -10.863 -5.711 14.570 1.00 98.69 338 SER A C 1
ATOM 2596 O O . SER A 1 338 ? -11.753 -5.616 15.413 1.00 98.69 338 SER A O 1
ATOM 2598 N N . ALA A 1 339 ? -10.131 -4.656 14.199 1.00 98.31 339 ALA A N 1
ATOM 2599 C CA . ALA A 1 339 ? -10.364 -3.311 14.723 1.00 98.31 339 ALA A CA 1
ATOM 2600 C C . ALA A 1 339 ? -11.779 -2.810 14.392 1.00 98.31 339 ALA A C 1
ATOM 2602 O O . ALA A 1 339 ? -12.424 -2.193 15.234 1.00 98.31 339 ALA A O 1
ATOM 2603 N N . GLY A 1 340 ? -12.294 -3.134 13.205 1.00 97.75 340 GLY A N 1
ATOM 2604 C CA . GLY A 1 340 ? -13.663 -2.829 12.799 1.00 97.75 340 GLY A CA 1
ATOM 2605 C C . GLY A 1 340 ? -14.730 -3.625 13.555 1.00 97.75 340 GLY A C 1
ATOM 2606 O O . GLY A 1 340 ? -15.804 -3.087 13.817 1.00 97.75 340 GLY A O 1
ATOM 2607 N N . SER A 1 341 ? -14.432 -4.871 13.947 1.00 98.25 341 SER A N 1
ATOM 2608 C CA . SER A 1 341 ? -15.277 -5.692 14.829 1.00 98.25 341 SER A CA 1
ATOM 2609 C C . SER A 1 341 ? -15.342 -5.072 16.230 1.00 98.25 341 SER A C 1
ATOM 2611 O O . SER A 1 341 ? -16.429 -4.870 16.771 1.00 98.25 341 SER A O 1
ATOM 2613 N N . VAL A 1 342 ? -14.192 -4.663 16.780 1.00 98.19 342 VAL A N 1
ATOM 2614 C CA . VAL A 1 342 ? -14.117 -3.944 18.064 1.00 98.19 342 VAL A CA 1
ATOM 2615 C C . VAL A 1 342 ? -14.873 -2.616 17.993 1.00 98.19 342 VAL A C 1
ATOM 2617 O O . VAL A 1 342 ? -15.716 -2.360 18.844 1.00 98.19 342 VAL A O 1
ATOM 2620 N N . GLU A 1 343 ? -14.662 -1.804 16.954 1.00 96.81 343 GLU A N 1
ATOM 2621 C CA . GLU A 1 343 ? -15.406 -0.553 16.739 1.00 96.81 343 GLU A CA 1
ATOM 2622 C C . GLU A 1 343 ? -16.916 -0.807 16.617 1.00 96.81 343 GLU A C 1
ATOM 2624 O O . GLU A 1 343 ? -17.720 -0.047 17.149 1.00 96.81 343 GLU A O 1
ATOM 2629 N N . HIS A 1 344 ? -17.320 -1.891 15.945 1.00 95.94 344 HIS A N 1
ATOM 2630 C CA . HIS A 1 344 ? -18.725 -2.257 15.782 1.00 95.94 344 HIS A CA 1
ATOM 2631 C C . HIS A 1 344 ? -19.425 -2.574 17.107 1.00 95.94 344 HIS A C 1
ATOM 2633 O O . HIS A 1 344 ? -20.597 -2.233 17.258 1.00 95.94 344 HIS A O 1
ATOM 2639 N N . ARG A 1 345 ? -18.726 -3.217 18.048 1.00 96.69 345 ARG A N 1
ATOM 2640 C CA . ARG A 1 345 ? -19.292 -3.656 19.330 1.00 96.69 345 ARG A CA 1
ATOM 2641 C C . ARG A 1 345 ? -19.082 -2.659 20.468 1.00 96.69 345 ARG A C 1
ATOM 2643 O O . ARG A 1 345 ? -19.995 -2.459 21.262 1.00 96.69 345 ARG A O 1
ATOM 2650 N N . ALA A 1 346 ? -17.908 -2.038 20.545 1.00 96.44 346 ALA A N 1
ATOM 2651 C CA . ALA A 1 346 ? -17.524 -1.121 21.618 1.00 96.44 346 ALA A CA 1
ATOM 2652 C C . ALA A 1 346 ? -17.785 0.360 21.287 1.00 96.44 346 ALA A C 1
ATOM 2654 O O . ALA A 1 346 ? -17.756 1.194 22.187 1.00 96.44 346 ALA A O 1
ATOM 2655 N N . GLY A 1 347 ? -18.019 0.708 20.014 1.00 95.25 347 GLY A N 1
ATOM 2656 C CA . GLY A 1 347 ? -18.327 2.076 19.577 1.00 95.25 347 GLY A CA 1
ATOM 2657 C C . GLY A 1 347 ? -17.136 3.042 19.557 1.00 95.25 347 GLY A C 1
ATOM 2658 O O . GLY A 1 347 ? -17.309 4.221 19.260 1.00 95.25 347 GLY A O 1
ATOM 2659 N N . THR A 1 348 ? -15.924 2.574 19.864 1.00 96.12 348 THR A N 1
ATOM 2660 C CA . THR A 1 348 ? -14.704 3.392 19.869 1.00 96.12 348 THR A CA 1
ATOM 2661 C C . THR A 1 348 ? -13.481 2.575 19.460 1.00 96.12 348 THR A C 1
ATOM 2663 O O . THR A 1 348 ? -13.446 1.354 19.612 1.00 96.12 348 THR A O 1
ATOM 2666 N N . THR A 1 349 ? -12.463 3.268 18.954 1.00 96.56 349 THR A N 1
ATOM 2667 C CA . THR A 1 349 ? -11.131 2.734 18.634 1.00 96.56 349 THR A CA 1
ATOM 2668 C C . THR A 1 349 ? -10.029 3.351 19.497 1.00 96.56 349 THR A C 1
ATOM 2670 O O . THR A 1 349 ? -8.849 3.066 19.292 1.00 96.56 349 THR A O 1
ATOM 2673 N N . GLU A 1 350 ? -10.384 4.170 20.489 1.00 97.44 350 GLU A N 1
ATOM 2674 C CA . GLU A 1 350 ? -9.429 4.776 21.416 1.00 97.44 350 GLU A CA 1
ATOM 2675 C C . GLU A 1 350 ? -8.877 3.734 22.400 1.00 97.44 350 GLU A C 1
ATOM 2677 O O . GLU A 1 350 ? -9.601 3.207 23.246 1.00 97.44 350 GLU A O 1
ATOM 2682 N N . LEU A 1 351 ? -7.566 3.480 22.357 1.00 96.94 351 LEU A N 1
ATOM 2683 C CA . LEU A 1 351 ? -6.910 2.439 23.162 1.00 96.94 351 LEU A CA 1
ATOM 2684 C C . LEU A 1 351 ? -7.052 2.652 24.674 1.00 96.94 351 LEU A C 1
ATOM 2686 O O . LEU A 1 351 ? -7.010 1.687 25.430 1.00 96.94 351 LEU A O 1
ATOM 2690 N N . LYS A 1 352 ? -7.210 3.905 25.120 1.00 96.31 352 LYS A N 1
ATOM 2691 C CA . LYS A 1 352 ? -7.421 4.248 26.534 1.00 96.31 352 LYS A CA 1
ATOM 2692 C C . LYS A 1 352 ? -8.761 3.727 27.068 1.00 96.31 352 LYS A C 1
ATOM 2694 O O . LYS A 1 352 ? -8.837 3.380 28.241 1.00 96.31 352 LYS A O 1
ATOM 2699 N N . LYS A 1 353 ? -9.797 3.709 26.223 1.00 96.62 353 LYS A N 1
ATOM 2700 C CA . LYS A 1 353 ? -11.176 3.371 26.611 1.00 96.62 353 LYS A CA 1
ATOM 2701 C C . LYS A 1 353 ? -11.455 1.873 26.538 1.00 96.62 353 LYS A C 1
ATOM 2703 O O . LYS A 1 353 ? -12.430 1.398 27.114 1.00 96.62 353 LYS A O 1
ATOM 2708 N N . LEU A 1 354 ? -10.623 1.130 25.814 1.00 97.12 354 LEU A N 1
ATOM 2709 C CA . LEU A 1 354 ? -10.760 -0.306 25.593 1.00 97.12 354 LEU A CA 1
ATOM 2710 C C . LEU A 1 354 ? -10.047 -1.109 26.693 1.00 97.12 354 LEU A C 1
ATOM 2712 O O . LEU A 1 354 ? -9.204 -0.584 27.419 1.00 97.12 354 LEU A O 1
ATOM 2716 N N . GLY A 1 355 ? -10.421 -2.381 26.839 1.00 96.25 355 GLY A N 1
ATOM 2717 C CA . GLY A 1 355 ? -9.792 -3.294 27.794 1.00 96.25 355 GLY A CA 1
ATOM 2718 C C . GLY A 1 355 ? -10.649 -4.512 28.103 1.00 96.25 355 GLY A C 1
ATOM 2719 O O . GLY A 1 355 ? -11.870 -4.393 28.244 1.00 96.25 355 GLY A O 1
ATOM 2720 N N . GLY A 1 356 ? -10.002 -5.674 28.235 1.00 96.25 356 GLY A N 1
ATOM 2721 C CA . GLY A 1 356 ? -10.600 -6.937 28.680 1.00 96.25 356 GLY A CA 1
ATOM 2722 C C . GLY A 1 356 ? -11.597 -7.580 27.716 1.00 96.25 356 GLY A C 1
ATOM 2723 O O . GLY A 1 356 ? -12.425 -8.379 28.155 1.00 96.25 356 GLY A O 1
ATOM 2724 N N . LEU A 1 357 ? -11.551 -7.248 26.420 1.00 97.56 357 LEU A N 1
ATOM 2725 C CA . LEU A 1 357 ? -12.520 -7.748 25.438 1.00 97.56 357 LEU A CA 1
ATOM 2726 C C . LEU A 1 357 ? -12.303 -9.214 25.030 1.00 97.56 357 LEU A C 1
ATOM 2728 O O . LEU A 1 357 ? -13.200 -9.795 24.430 1.00 97.56 357 LEU A O 1
ATOM 2732 N N . ALA A 1 358 ? -11.176 -9.852 25.379 1.00 97.62 358 ALA A N 1
ATOM 2733 C CA . ALA A 1 358 ? -10.899 -11.243 24.989 1.00 97.62 358 ALA A CA 1
ATOM 2734 C C . ALA A 1 358 ? -11.969 -12.241 25.467 1.00 97.62 358 ALA A C 1
ATOM 2736 O O . ALA A 1 358 ? -12.243 -13.227 24.791 1.00 97.62 358 ALA A O 1
ATOM 2737 N N . ARG A 1 359 ? -12.586 -11.981 26.628 1.00 95.50 359 ARG A N 1
ATOM 2738 C CA . ARG A 1 359 ? -13.650 -12.835 27.183 1.00 95.50 359 ARG A CA 1
ATOM 2739 C C . ARG A 1 359 ? -14.998 -12.635 26.488 1.00 95.50 359 ARG A C 1
ATOM 2741 O O . ARG A 1 359 ? -15.802 -13.556 26.458 1.00 95.50 359 ARG A O 1
ATOM 2748 N N . GLU A 1 360 ? -15.254 -11.437 25.970 1.00 97.12 360 GLU A N 1
ATOM 2749 C CA . GLU A 1 360 ? -16.522 -11.077 25.320 1.00 97.12 360 GLU A CA 1
ATOM 2750 C C . GLU A 1 360 ? -16.488 -11.345 23.808 1.00 97.12 360 GLU A C 1
ATOM 2752 O O . GLU A 1 360 ? -17.508 -11.701 23.221 1.00 97.12 360 GLU A O 1
ATOM 2757 N N . MET A 1 361 ? -15.314 -11.211 23.187 1.00 98.06 361 MET A N 1
ATOM 2758 C CA . MET A 1 361 ? -15.085 -11.351 21.748 1.00 98.06 361 MET A CA 1
ATOM 2759 C C . MET A 1 361 ? -13.940 -12.345 21.453 1.00 98.06 361 MET A C 1
ATOM 2761 O O . MET A 1 361 ? -12.909 -11.945 20.901 1.00 98.06 361 MET A O 1
ATOM 2765 N N . PRO A 1 362 ? -14.056 -13.625 21.858 1.00 98.19 362 PRO A N 1
ATOM 2766 C CA . PRO A 1 362 ? -12.948 -14.581 21.810 1.00 98.19 362 PRO A CA 1
ATOM 2767 C C . PRO A 1 362 ? -12.449 -14.888 20.392 1.00 98.19 362 PRO A C 1
ATOM 2769 O O . PRO A 1 362 ? -11.247 -15.066 20.201 1.00 98.19 362 PRO A O 1
ATOM 2772 N N . TRP A 1 363 ? -13.325 -14.907 19.386 1.00 98.56 363 TRP A N 1
ATOM 2773 C CA . TRP A 1 363 ? -12.947 -15.196 18.001 1.00 98.56 363 TRP A CA 1
ATOM 2774 C C . TRP A 1 363 ? -12.275 -13.996 17.345 1.00 98.56 363 TRP A C 1
ATOM 2776 O O . TRP A 1 363 ? -11.251 -14.151 16.678 1.00 98.56 363 TRP A O 1
ATOM 2786 N N . THR A 1 364 ? -12.804 -12.792 17.589 1.00 98.50 364 THR A N 1
ATOM 2787 C CA . THR A 1 364 ? -12.136 -11.551 17.172 1.00 98.50 364 THR A CA 1
ATOM 2788 C C . THR A 1 364 ? -10.760 -11.429 17.843 1.00 98.50 364 THR A C 1
ATOM 2790 O O . THR A 1 364 ? -9.787 -11.091 17.174 1.00 98.50 364 THR A O 1
ATOM 2793 N N . ALA A 1 365 ? -10.650 -11.747 19.139 1.00 98.62 365 ALA A N 1
ATOM 2794 C CA . ALA A 1 365 ? -9.384 -11.715 19.872 1.00 98.62 365 ALA A CA 1
ATOM 2795 C C . ALA A 1 365 ? -8.378 -12.743 19.335 1.00 98.62 365 ALA A C 1
ATOM 2797 O O . ALA A 1 365 ? -7.225 -12.392 19.101 1.00 98.62 365 ALA A O 1
ATOM 2798 N N . PHE A 1 366 ? -8.811 -13.982 19.084 1.00 98.69 366 PHE A N 1
ATOM 2799 C CA . PHE A 1 366 ? -7.968 -15.023 18.494 1.00 98.69 366 PHE A CA 1
ATOM 2800 C C . PHE A 1 366 ? -7.443 -14.609 17.116 1.00 98.69 366 PHE A C 1
ATOM 2802 O O . PHE A 1 366 ? -6.235 -14.628 16.880 1.00 98.69 366 PHE A O 1
ATOM 2809 N N . GLY A 1 367 ? -8.340 -14.175 16.227 1.00 98.69 367 GLY A N 1
ATOM 2810 C CA . GLY A 1 367 ? -7.970 -13.742 14.885 1.00 98.69 367 GLY A CA 1
ATOM 2811 C C . GLY A 1 367 ? -7.024 -12.539 14.894 1.00 98.69 367 GLY A C 1
ATOM 2812 O O . GLY A 1 367 ? -5.998 -12.553 14.212 1.00 98.69 367 GLY A O 1
ATOM 2813 N N . PHE A 1 368 ? -7.300 -11.541 15.743 1.00 98.69 368 PHE A N 1
ATOM 2814 C CA . PHE A 1 368 ? -6.387 -10.424 15.978 1.00 98.69 368 PHE A CA 1
ATOM 2815 C C . PHE A 1 368 ? -5.017 -10.905 16.458 1.00 98.69 368 PHE A C 1
ATOM 2817 O O . PHE A 1 368 ? -4.011 -10.482 15.899 1.00 98.69 368 PHE A O 1
ATOM 2824 N N . SER A 1 369 ? -4.960 -11.773 17.472 1.00 98.69 369 SER A N 1
ATOM 2825 C CA . SER A 1 369 ? -3.707 -12.255 18.055 1.00 98.69 369 SER A CA 1
ATOM 2826 C C . SER A 1 369 ? -2.845 -12.983 17.036 1.00 98.69 369 SER A C 1
ATOM 2828 O O . SER A 1 369 ? -1.657 -12.691 16.943 1.00 98.69 369 SER A O 1
ATOM 2830 N N . VAL A 1 370 ? -3.427 -13.873 16.231 1.00 98.81 370 VAL A N 1
ATOM 2831 C CA . VAL A 1 370 ? -2.688 -14.570 15.171 1.00 98.81 370 VAL A CA 1
ATOM 2832 C C . VAL A 1 370 ? -2.141 -13.571 14.153 1.00 98.81 370 VAL A C 1
ATOM 2834 O O . VAL A 1 370 ? -0.947 -13.588 13.863 1.00 98.81 370 VAL A O 1
ATOM 2837 N N . CYS A 1 371 ? -2.960 -12.640 13.657 1.00 98.81 371 CYS A N 1
ATOM 2838 C CA . CYS A 1 371 ? -2.485 -11.635 12.706 1.00 98.81 371 CYS A CA 1
ATOM 2839 C C . CYS A 1 371 ? -1.455 -10.664 13.322 1.00 98.81 371 CYS A C 1
ATOM 2841 O O . CYS A 1 371 ? -0.527 -10.238 12.637 1.00 98.81 371 CYS A O 1
ATOM 2843 N N . ALA A 1 372 ? -1.582 -10.327 14.609 1.00 98.69 372 ALA A N 1
ATOM 2844 C CA . ALA A 1 372 ? -0.658 -9.465 15.348 1.00 98.69 372 ALA A CA 1
ATOM 2845 C C . ALA A 1 372 ? 0.699 -10.146 15.586 1.00 98.69 372 ALA A C 1
ATOM 2847 O O . ALA A 1 372 ? 1.745 -9.508 15.470 1.00 98.69 372 ALA A O 1
ATOM 2848 N N . LEU A 1 373 ? 0.700 -11.446 15.875 1.00 98.56 373 LEU A N 1
ATOM 2849 C CA . LEU A 1 373 ? 1.920 -12.245 15.976 1.00 98.56 373 LEU A CA 1
ATOM 2850 C C . LEU A 1 373 ? 2.562 -12.439 14.593 1.00 98.56 373 LEU A C 1
ATOM 2852 O O . LEU A 1 373 ? 3.783 -12.346 14.471 1.00 98.56 373 LEU A O 1
ATOM 2856 N N . ALA A 1 374 ? 1.750 -12.611 13.544 1.00 98.62 374 ALA A N 1
ATOM 2857 C CA . ALA A 1 374 ? 2.224 -12.749 12.171 1.00 98.62 374 ALA A CA 1
ATOM 2858 C C . ALA A 1 374 ? 2.979 -11.497 11.708 1.00 98.62 374 ALA A C 1
ATOM 2860 O O . ALA A 1 374 ? 4.153 -11.589 11.365 1.00 98.62 374 ALA A O 1
ATOM 2861 N N . ILE A 1 375 ? 2.368 -10.307 11.785 1.00 98.50 375 ILE A N 1
ATOM 2862 C CA . ILE A 1 375 ? 3.043 -9.043 11.422 1.00 98.50 375 ILE A CA 1
ATOM 2863 C C . ILE A 1 375 ? 4.293 -8.775 12.275 1.00 98.50 375 ILE A C 1
ATOM 2865 O O . ILE A 1 375 ? 5.261 -8.177 11.802 1.00 98.50 375 ILE A O 1
ATOM 2869 N N . SER A 1 376 ? 4.300 -9.242 13.525 1.00 97.94 376 SER A N 1
ATOM 2870 C CA . SER A 1 376 ? 5.437 -9.094 14.438 1.00 97.94 376 SER A CA 1
ATOM 2871 C C . SER A 1 376 ? 6.608 -10.019 14.106 1.00 97.94 376 SER A C 1
ATOM 2873 O O . SER A 1 376 ? 7.696 -9.806 14.626 1.00 97.94 376 SER A O 1
ATOM 2875 N N . GLY A 1 377 ? 6.420 -10.997 13.216 1.00 95.75 377 GLY A N 1
ATOM 2876 C CA . GLY A 1 377 ? 7.463 -11.952 12.852 1.00 95.75 377 GLY A CA 1
ATOM 2877 C C . GLY A 1 377 ? 7.672 -13.032 13.912 1.00 95.75 377 GLY A C 1
ATOM 2878 O O . GLY A 1 377 ? 8.805 -13.400 14.182 1.00 95.75 377 GLY A O 1
ATOM 2879 N N . VAL A 1 378 ? 6.603 -13.524 14.543 1.00 96.31 378 VAL A N 1
ATOM 2880 C CA . VAL A 1 378 ? 6.693 -14.623 15.517 1.00 96.31 378 VAL A CA 1
ATOM 2881 C C . VAL A 1 378 ? 6.581 -15.972 14.801 1.00 96.31 378 VAL A C 1
ATOM 2883 O O . VAL A 1 378 ? 5.625 -16.211 14.060 1.00 96.31 378 VAL A O 1
ATOM 2886 N N . TRP A 1 379 ? 7.541 -16.870 15.026 1.00 92.31 379 TRP A N 1
ATOM 2887 C CA . TRP A 1 379 ? 7.488 -18.244 14.516 1.00 92.31 379 TRP A CA 1
ATOM 2888 C C . TRP A 1 379 ? 6.330 -19.033 15.166 1.00 92.31 379 TRP A C 1
ATOM 2890 O O . TRP A 1 379 ? 6.110 -18.867 16.369 1.00 92.31 379 TRP A O 1
ATOM 2900 N N . PRO A 1 380 ? 5.578 -19.891 14.438 1.00 92.81 380 PRO A N 1
ATOM 2901 C CA . PRO A 1 380 ? 5.758 -20.345 13.049 1.00 92.81 380 PRO A CA 1
ATOM 2902 C C . PRO A 1 380 ? 4.894 -19.606 12.005 1.00 92.81 380 PRO A C 1
ATOM 2904 O O . PRO A 1 380 ? 4.455 -20.214 11.034 1.00 92.81 380 PRO A O 1
ATOM 2907 N N . LEU A 1 381 ? 4.575 -18.321 12.189 1.00 96.81 381 LEU A N 1
ATOM 2908 C CA . LEU A 1 381 ? 3.641 -17.607 11.305 1.00 96.81 381 LEU A CA 1
ATOM 2909 C C . LEU A 1 381 ? 4.313 -17.068 10.032 1.00 96.81 381 LEU A C 1
ATOM 2911 O O . LEU A 1 381 ? 5.518 -16.829 9.989 1.00 96.81 381 LEU A O 1
ATOM 2915 N N . ASN A 1 382 ? 3.514 -16.824 8.990 1.00 95.94 382 ASN A N 1
ATOM 2916 C CA . ASN A 1 382 ? 3.990 -16.394 7.668 1.00 95.94 382 ASN A CA 1
ATOM 2917 C C . ASN A 1 382 ? 4.882 -15.137 7.683 1.00 95.94 382 ASN A C 1
ATOM 2919 O O . ASN A 1 382 ? 5.844 -15.036 6.921 1.00 95.94 382 ASN A O 1
ATOM 2923 N N . GLY A 1 383 ? 4.603 -14.180 8.571 1.00 95.56 383 GLY A N 1
ATOM 2924 C CA . GLY A 1 383 ? 5.393 -12.960 8.665 1.00 95.56 383 GLY A CA 1
ATOM 2925 C C . GLY A 1 383 ? 6.826 -13.198 9.143 1.00 95.56 383 GLY A C 1
ATOM 2926 O O . GLY A 1 383 ? 7.707 -12.490 8.663 1.00 95.56 383 GLY A O 1
ATOM 2927 N N . PHE A 1 384 ? 7.081 -14.216 9.982 1.00 95.75 384 PHE A N 1
ATOM 2928 C CA . PHE A 1 384 ? 8.445 -14.633 10.341 1.00 95.75 384 PHE A CA 1
ATOM 2929 C C . PHE A 1 384 ? 9.205 -15.050 9.081 1.00 95.75 384 PHE A C 1
ATOM 2931 O O . PHE A 1 384 ? 10.220 -14.450 8.752 1.00 95.75 384 PHE A O 1
ATOM 2938 N N . VAL A 1 385 ? 8.629 -15.977 8.310 1.00 94.62 385 VAL A N 1
ATOM 2939 C CA . VAL A 1 385 ? 9.225 -16.525 7.083 1.00 94.62 385 VAL A CA 1
ATOM 2940 C C . VAL A 1 385 ? 9.631 -15.414 6.112 1.00 94.62 385 VAL A C 1
ATOM 2942 O O . VAL A 1 385 ? 10.788 -15.319 5.723 1.00 94.62 385 VAL A O 1
ATOM 2945 N N . SER A 1 386 ? 8.702 -14.518 5.765 1.00 95.88 386 SER A N 1
ATOM 2946 C CA . SER A 1 386 ? 9.020 -13.423 4.835 1.00 95.88 386 SER A CA 1
ATOM 2947 C C . SER A 1 386 ? 10.059 -12.429 5.370 1.00 95.88 386 SER A C 1
ATOM 2949 O O . SER A 1 386 ? 10.850 -11.915 4.585 1.00 95.88 386 SER A O 1
ATOM 2951 N N . LYS A 1 387 ? 10.083 -12.148 6.683 1.00 96.19 387 LYS A N 1
ATOM 2952 C CA . LYS A 1 387 ? 11.060 -11.220 7.273 1.00 96.19 387 LYS A CA 1
ATOM 2953 C C . LYS A 1 387 ? 12.454 -11.827 7.337 1.00 96.19 387 LYS A C 1
ATOM 2955 O O . LYS A 1 387 ? 13.396 -11.131 6.983 1.00 96.19 387 LYS A O 1
ATOM 2960 N N . GLU A 1 388 ? 12.574 -13.106 7.691 1.00 95.31 388 GLU A N 1
ATOM 2961 C CA . GLU A 1 388 ? 13.858 -13.817 7.663 1.00 95.31 388 GLU A CA 1
ATOM 2962 C C . GLU A 1 388 ? 14.483 -13.775 6.266 1.00 95.31 388 GLU A C 1
ATOM 2964 O O . GLU A 1 388 ? 15.652 -13.425 6.130 1.00 95.31 388 GLU A O 1
ATOM 2969 N N . MET A 1 389 ? 13.693 -14.007 5.212 1.00 94.81 389 MET A N 1
ATOM 2970 C CA . MET A 1 389 ? 14.170 -13.894 3.828 1.00 94.81 389 MET A CA 1
ATOM 2971 C C . MET A 1 389 ? 14.691 -12.483 3.497 1.00 94.81 389 MET A C 1
ATOM 2973 O O . MET A 1 389 ? 15.733 -12.339 2.858 1.00 94.81 389 MET A O 1
ATOM 2977 N N . VAL A 1 390 ? 14.001 -11.433 3.962 1.00 97.19 390 VAL A N 1
ATOM 2978 C CA . VAL A 1 390 ? 14.446 -10.038 3.790 1.00 97.19 390 VAL A CA 1
ATOM 2979 C C . VAL A 1 390 ? 15.714 -9.748 4.600 1.00 97.19 390 VAL A C 1
ATOM 2981 O O . VAL A 1 390 ? 16.599 -9.068 4.090 1.00 97.19 390 VAL A O 1
ATOM 2984 N N . PHE A 1 391 ? 15.842 -10.263 5.828 1.00 96.75 391 PHE A N 1
ATOM 2985 C CA . PHE A 1 391 ? 17.050 -10.097 6.644 1.00 96.75 391 PHE A CA 1
ATOM 2986 C C . PHE A 1 391 ? 18.258 -10.781 6.007 1.00 96.75 391 PHE A C 1
ATOM 2988 O O . PHE A 1 391 ? 19.311 -10.158 5.892 1.00 96.75 391 PHE A O 1
ATOM 2995 N N . HIS A 1 392 ? 18.091 -12.021 5.542 1.00 94.25 392 HIS A N 1
ATOM 2996 C CA . HIS A 1 392 ? 19.118 -12.754 4.808 1.00 94.25 392 HIS A CA 1
ATOM 2997 C C . HIS A 1 392 ? 19.553 -11.993 3.557 1.00 94.25 392 HIS A C 1
ATOM 2999 O O . HIS A 1 392 ? 20.733 -11.677 3.422 1.00 94.25 392 HIS A O 1
ATOM 3005 N N . GLY A 1 393 ? 18.599 -11.586 2.713 1.00 94.06 393 GLY A N 1
ATOM 3006 C CA . GLY A 1 393 ? 18.903 -10.783 1.531 1.00 94.06 393 GLY A CA 1
ATOM 3007 C C . GLY A 1 393 ? 19.618 -9.478 1.882 1.00 94.06 393 GLY A C 1
ATOM 3008 O O . GLY A 1 393 ? 20.590 -9.120 1.234 1.00 94.06 393 GLY A O 1
ATOM 3009 N N . ALA A 1 394 ? 19.199 -8.774 2.937 1.00 96.62 394 ALA A N 1
ATOM 3010 C CA . ALA A 1 394 ? 19.846 -7.532 3.352 1.00 96.62 394 ALA A CA 1
ATOM 3011 C C . ALA A 1 394 ? 21.286 -7.750 3.849 1.00 96.62 394 ALA A C 1
ATOM 3013 O O . ALA A 1 394 ? 22.148 -6.922 3.568 1.00 96.62 394 ALA A O 1
ATOM 3014 N N . LEU A 1 395 ? 21.575 -8.848 4.552 1.00 95.94 395 LEU A N 1
ATOM 3015 C CA . LEU A 1 395 ? 22.937 -9.184 4.979 1.00 95.94 395 LEU A CA 1
ATOM 3016 C C . LEU A 1 395 ? 23.827 -9.589 3.798 1.00 95.94 395 LEU A C 1
ATOM 3018 O O . LEU A 1 395 ? 24.977 -9.156 3.733 1.00 95.94 395 LEU A O 1
ATOM 3022 N N . GLU A 1 396 ? 23.291 -10.356 2.846 1.00 94.50 396 GLU A N 1
ATOM 3023 C CA . GLU A 1 396 ? 24.016 -10.796 1.646 1.00 94.50 396 GLU A CA 1
ATOM 3024 C C . GLU A 1 396 ? 24.417 -9.630 0.727 1.00 94.50 396 GLU A C 1
ATOM 3026 O O . GLU A 1 396 ? 25.373 -9.755 -0.034 1.00 94.50 396 GLU A O 1
ATOM 3031 N N . THR A 1 397 ? 23.774 -8.458 0.843 1.00 94.06 397 THR A N 1
ATOM 3032 C CA . THR A 1 397 ? 24.218 -7.245 0.124 1.00 94.06 397 THR A CA 1
ATOM 3033 C C . THR A 1 397 ? 25.602 -6.748 0.557 1.00 94.06 397 THR A C 1
ATOM 3035 O O . THR A 1 397 ? 26.187 -5.916 -0.132 1.00 94.06 397 THR A O 1
ATOM 3038 N N . GLY A 1 398 ? 26.106 -7.187 1.717 1.00 95.19 398 GLY A N 1
ATOM 3039 C CA . GLY A 1 398 ? 27.321 -6.654 2.340 1.00 95.19 398 GLY A CA 1
ATOM 3040 C C . GLY A 1 398 ? 27.112 -5.354 3.131 1.00 95.19 398 GLY A C 1
ATOM 3041 O O . GLY A 1 398 ? 28.054 -4.863 3.752 1.00 95.19 398 GLY A O 1
ATOM 3042 N N . TYR A 1 399 ? 25.888 -4.812 3.172 1.00 95.62 399 TYR A N 1
ATOM 3043 C CA . TYR A 1 399 ? 25.530 -3.599 3.916 1.00 95.62 399 TYR A CA 1
ATOM 3044 C C . TYR A 1 399 ? 24.643 -3.931 5.133 1.00 95.62 399 TYR A C 1
ATOM 3046 O O . TYR A 1 399 ? 23.427 -3.704 5.110 1.00 95.62 399 TYR A O 1
ATOM 3054 N N . PRO A 1 400 ? 25.217 -4.419 6.251 1.00 95.94 400 PRO A N 1
ATOM 3055 C CA . PRO A 1 400 ? 24.447 -4.930 7.390 1.00 95.94 400 PRO A CA 1
ATOM 3056 C C . PRO A 1 400 ? 23.552 -3.880 8.061 1.00 95.94 400 PRO A C 1
ATOM 3058 O O . PRO A 1 400 ? 22.590 -4.236 8.739 1.00 95.94 400 PRO A O 1
ATOM 3061 N N . ILE A 1 401 ? 23.817 -2.586 7.849 1.00 97.69 401 ILE A N 1
ATOM 3062 C CA . ILE A 1 401 ? 22.989 -1.487 8.364 1.00 97.69 401 ILE A CA 1
ATOM 3063 C C . ILE A 1 401 ? 21.513 -1.615 7.958 1.00 97.69 401 ILE A C 1
ATOM 3065 O O . ILE A 1 401 ? 20.629 -1.271 8.740 1.00 97.69 401 ILE A O 1
ATOM 3069 N N . PHE A 1 402 ? 21.233 -2.165 6.775 1.00 98.12 402 PHE A N 1
ATOM 3070 C CA . PHE A 1 402 ? 19.871 -2.367 6.287 1.00 98.12 402 PHE A CA 1
ATOM 3071 C C . PHE A 1 402 ? 19.146 -3.496 7.027 1.00 98.12 402 PHE A C 1
ATOM 3073 O O . PHE A 1 402 ? 17.981 -3.335 7.394 1.00 98.12 402 PHE A O 1
ATOM 3080 N N . ALA A 1 403 ? 19.844 -4.593 7.337 1.00 97.62 403 ALA A N 1
ATOM 3081 C CA . ALA A 1 403 ? 19.316 -5.653 8.193 1.00 97.62 403 ALA A CA 1
ATOM 3082 C C . ALA A 1 403 ? 19.087 -5.146 9.626 1.00 97.62 403 ALA A C 1
ATOM 3084 O O . ALA A 1 403 ? 18.030 -5.387 10.205 1.00 97.62 403 ALA A O 1
ATOM 3085 N N . ILE A 1 404 ? 20.021 -4.352 10.166 1.00 98.00 404 ILE A N 1
ATOM 3086 C CA . ILE A 1 404 ? 19.891 -3.718 11.487 1.00 98.00 404 ILE A CA 1
ATOM 3087 C C . ILE A 1 404 ? 18.655 -2.815 11.542 1.00 98.00 404 ILE A C 1
ATOM 3089 O O . ILE A 1 404 ? 17.855 -2.935 12.469 1.00 98.00 404 ILE A O 1
ATOM 3093 N N . ALA A 1 405 ? 18.447 -1.951 10.545 1.00 98.00 405 ALA A N 1
ATOM 3094 C CA . ALA A 1 405 ? 17.257 -1.105 10.471 1.00 98.00 405 ALA A CA 1
ATOM 3095 C C . ALA A 1 405 ? 15.961 -1.937 10.427 1.00 98.00 405 ALA A C 1
ATOM 3097 O O . ALA A 1 405 ? 14.979 -1.611 11.101 1.00 98.00 405 ALA A O 1
ATOM 3098 N N . ALA A 1 406 ? 15.967 -3.046 9.686 1.00 98.06 406 ALA A N 1
ATOM 3099 C CA . ALA A 1 406 ? 14.837 -3.958 9.594 1.00 98.06 406 ALA A CA 1
ATOM 3100 C C . ALA A 1 406 ? 14.573 -4.713 10.918 1.00 98.06 406 ALA A C 1
ATOM 3102 O O . ALA A 1 406 ? 13.415 -4.874 11.307 1.00 98.06 406 ALA A O 1
ATOM 3103 N N . TRP A 1 407 ? 15.604 -5.118 11.664 1.00 98.19 407 TRP A N 1
ATOM 3104 C CA . TRP A 1 407 ? 15.455 -5.704 13.004 1.00 98.19 407 TRP A CA 1
ATOM 3105 C C . TRP A 1 407 ? 14.960 -4.693 14.037 1.00 98.19 407 TRP A C 1
ATOM 3107 O O . TRP A 1 407 ? 14.051 -5.002 14.807 1.00 98.19 407 TRP A O 1
ATOM 3117 N N . VAL A 1 408 ? 15.467 -3.457 14.007 1.00 97.19 408 VAL A N 1
ATOM 3118 C CA . VAL A 1 408 ? 14.939 -2.346 14.818 1.00 97.19 408 VAL A CA 1
ATOM 3119 C C . VAL A 1 408 ? 13.443 -2.163 14.550 1.00 97.19 408 VAL A C 1
ATOM 3121 O O . VAL A 1 408 ? 12.642 -2.090 15.484 1.00 97.19 408 VAL A O 1
ATOM 3124 N N . GLY A 1 409 ? 13.044 -2.189 13.275 1.00 97.31 409 GLY A N 1
ATOM 3125 C CA . GLY A 1 409 ? 11.642 -2.223 12.867 1.00 97.31 409 GLY A CA 1
ATOM 3126 C C . GLY A 1 409 ? 10.841 -3.357 13.509 1.00 97.31 409 GLY A C 1
ATOM 3127 O O . GLY A 1 409 ? 9.718 -3.141 13.971 1.00 97.31 409 GLY A O 1
ATOM 3128 N N . ALA A 1 410 ? 11.415 -4.560 13.585 1.00 97.56 410 ALA A N 1
ATOM 3129 C CA . ALA A 1 410 ? 10.744 -5.748 14.104 1.00 97.56 410 ALA A CA 1
ATOM 3130 C C . ALA A 1 410 ? 10.515 -5.652 15.619 1.00 97.56 410 ALA A C 1
ATOM 3132 O O . ALA A 1 410 ? 9.398 -5.909 16.076 1.00 97.56 410 ALA A O 1
ATOM 3133 N N . ILE A 1 411 ? 11.520 -5.181 16.371 1.00 97.38 411 ILE A N 1
ATOM 3134 C CA . ILE A 1 411 ? 11.423 -4.924 17.818 1.00 97.38 411 ILE A CA 1
ATOM 3135 C C . ILE A 1 411 ? 10.225 -4.014 18.105 1.00 97.38 411 ILE A C 1
ATOM 3137 O O . ILE A 1 411 ? 9.322 -4.350 18.877 1.00 97.38 411 ILE A O 1
ATOM 3141 N N . PHE A 1 412 ? 10.184 -2.852 17.454 1.00 96.38 412 PHE A N 1
ATOM 3142 C CA . PHE A 1 412 ? 9.153 -1.857 17.728 1.00 96.38 412 PHE A CA 1
ATOM 3143 C C . PHE A 1 412 ? 7.785 -2.233 17.150 1.00 96.38 412 PHE A C 1
ATOM 3145 O O . PHE A 1 412 ? 6.759 -1.842 17.713 1.00 96.38 412 PHE A O 1
ATOM 3152 N N . THR A 1 413 ? 7.745 -3.050 16.091 1.00 97.75 413 THR A N 1
ATOM 3153 C CA . THR A 1 413 ? 6.497 -3.645 15.599 1.00 97.75 413 THR A CA 1
ATOM 3154 C C . THR A 1 413 ? 5.889 -4.516 16.694 1.00 97.75 413 THR A C 1
ATOM 3156 O O . THR A 1 413 ? 4.754 -4.265 17.107 1.00 97.75 413 THR A O 1
ATOM 3159 N N . PHE A 1 414 ? 6.653 -5.470 17.236 1.00 97.81 414 PHE A N 1
ATOM 3160 C CA . PHE A 1 414 ? 6.137 -6.377 18.258 1.00 97.81 414 PHE A CA 1
ATOM 3161 C C . PHE A 1 414 ? 5.765 -5.644 19.551 1.00 97.81 414 PHE A C 1
ATOM 3163 O O . PHE A 1 414 ? 4.670 -5.849 20.070 1.00 97.81 414 PHE A O 1
ATOM 3170 N N . ALA A 1 415 ? 6.593 -4.702 20.017 1.00 96.81 415 ALA A N 1
ATOM 3171 C CA . ALA A 1 415 ? 6.275 -3.878 21.187 1.00 96.81 415 ALA A CA 1
ATOM 3172 C C . ALA A 1 415 ? 4.950 -3.104 21.013 1.00 96.81 415 ALA A C 1
ATOM 3174 O O . ALA A 1 415 ? 4.133 -3.019 21.931 1.00 96.81 415 ALA A O 1
ATOM 3175 N N . SER A 1 416 ? 4.688 -2.580 19.813 1.00 96.75 416 SER A N 1
ATOM 3176 C CA . SER A 1 416 ? 3.444 -1.870 19.505 1.00 96.75 416 SER A CA 1
ATOM 3177 C C . SER A 1 416 ? 2.220 -2.796 19.456 1.00 96.75 416 SER A C 1
ATOM 3179 O O . SER A 1 416 ? 1.136 -2.409 19.901 1.00 96.75 416 SER A O 1
ATOM 3181 N N . PHE A 1 417 ? 2.369 -4.032 18.971 1.00 97.75 417 PHE A N 1
ATOM 3182 C CA . PHE A 1 417 ? 1.285 -5.021 18.983 1.00 97.75 417 PHE A CA 1
ATOM 3183 C C . PHE A 1 417 ? 1.035 -5.623 20.368 1.00 97.75 417 PHE A C 1
ATOM 3185 O O . PHE A 1 417 ? -0.123 -5.879 20.699 1.00 97.75 417 PHE A O 1
ATOM 3192 N N . LEU A 1 418 ? 2.065 -5.753 21.211 1.00 97.38 418 LEU A N 1
ATOM 3193 C CA . LEU A 1 418 ? 1.902 -6.049 22.636 1.00 97.38 418 LEU A CA 1
ATOM 3194 C C . LEU A 1 418 ? 1.099 -4.942 23.325 1.00 97.38 418 LEU A C 1
ATOM 3196 O O . LEU A 1 418 ? 0.128 -5.241 24.020 1.00 97.38 418 LEU A O 1
ATOM 3200 N N . LYS A 1 419 ? 1.422 -3.667 23.060 1.00 96.12 419 LYS A N 1
ATOM 3201 C CA . LYS A 1 419 ? 0.633 -2.516 23.525 1.00 96.12 419 LYS A CA 1
ATOM 3202 C C . LYS A 1 419 ? -0.825 -2.617 23.076 1.00 96.12 419 LYS A C 1
ATOM 3204 O O . LYS A 1 419 ? -1.721 -2.587 23.912 1.00 96.12 419 LYS A O 1
ATOM 3209 N N . ALA A 1 420 ? -1.072 -2.762 21.774 1.00 97.44 420 ALA A N 1
ATOM 3210 C CA . ALA A 1 420 ? -2.426 -2.801 21.223 1.00 97.44 420 ALA A CA 1
ATOM 3211 C C . ALA A 1 420 ? -3.241 -3.995 21.752 1.00 97.44 420 ALA A C 1
ATOM 3213 O O . ALA A 1 420 ? -4.363 -3.814 22.221 1.00 97.44 420 ALA A O 1
ATOM 3214 N N . GLY A 1 421 ? -2.674 -5.205 21.741 1.00 97.56 421 GLY A N 1
ATOM 3215 C CA . GLY A 1 421 ? -3.341 -6.406 22.245 1.00 97.56 421 GLY A CA 1
ATOM 3216 C C . GLY A 1 421 ? -3.625 -6.339 23.744 1.00 97.56 421 GLY A C 1
ATOM 3217 O O . GLY A 1 421 ? -4.725 -6.680 24.181 1.00 97.56 421 GLY A O 1
ATOM 3218 N N . HIS A 1 422 ? -2.670 -5.837 24.530 1.00 97.25 422 HIS A N 1
ATOM 3219 C CA . HIS A 1 422 ? -2.853 -5.625 25.962 1.00 97.25 422 HIS A CA 1
ATOM 3220 C C . HIS A 1 422 ? -3.933 -4.567 26.237 1.00 97.25 422 HIS A C 1
ATOM 3222 O O . HIS A 1 422 ? -4.807 -4.795 27.065 1.00 97.25 422 HIS A O 1
ATOM 3228 N N . SER A 1 423 ? -3.940 -3.448 25.510 1.00 97.06 423 SER A N 1
ATOM 3229 C CA . SER A 1 423 ? -4.964 -2.408 25.658 1.00 97.06 423 SER A CA 1
ATOM 3230 C C . SER A 1 423 ? -6.363 -2.876 25.280 1.00 97.06 423 SER A C 1
ATOM 3232 O O . SER A 1 423 ? -7.312 -2.523 25.962 1.00 97.06 423 SER A O 1
ATOM 3234 N N . VAL A 1 424 ? -6.520 -3.648 24.205 1.00 97.88 424 VAL A N 1
ATOM 3235 C CA . VAL A 1 424 ? -7.852 -3.982 23.677 1.00 97.88 424 VAL A CA 1
ATOM 3236 C C . VAL A 1 424 ? -8.414 -5.256 24.311 1.00 97.88 424 VAL A C 1
ATOM 3238 O O . VAL A 1 424 ? -9.564 -5.278 24.755 1.00 97.88 424 VAL A O 1
ATOM 3241 N N . PHE A 1 425 ? -7.611 -6.319 24.384 1.00 98.00 425 PHE A N 1
ATOM 3242 C CA . PHE A 1 425 ? -8.103 -7.671 24.656 1.00 98.00 425 PHE A CA 1
ATOM 3243 C C . PHE A 1 425 ? -7.674 -8.216 26.017 1.00 98.00 425 PHE A C 1
ATOM 3245 O O . PHE A 1 425 ? -8.520 -8.740 26.740 1.00 98.00 425 PHE A O 1
ATOM 3252 N N . PHE A 1 426 ? -6.388 -8.093 26.362 1.00 97.00 426 PHE A N 1
ATOM 3253 C CA . PHE A 1 426 ? -5.785 -8.832 27.484 1.00 97.00 426 PHE A CA 1
ATOM 3254 C C . PHE A 1 426 ? -5.629 -8.028 28.781 1.00 97.00 426 PHE A C 1
ATOM 3256 O O . PHE A 1 426 ? -5.237 -8.584 29.803 1.00 97.00 426 PHE A O 1
ATOM 3263 N N . GLY A 1 427 ? -5.927 -6.730 28.754 1.00 93.25 427 GLY A N 1
ATOM 3264 C CA . GLY A 1 427 ? -5.914 -5.863 29.930 1.00 93.25 427 GLY A CA 1
ATOM 3265 C C . GLY A 1 427 ? -7.156 -6.027 30.814 1.00 93.25 427 GLY A C 1
ATOM 3266 O O . GLY A 1 427 ? -8.053 -6.815 30.500 1.00 93.25 427 GLY A O 1
ATOM 3267 N N . PRO A 1 428 ? -7.250 -5.265 31.918 1.00 93.44 428 PRO A N 1
ATOM 3268 C CA . PRO A 1 428 ? -8.450 -5.243 32.748 1.00 93.44 428 PRO A CA 1
ATOM 3269 C C . PRO A 1 428 ? -9.667 -4.764 31.945 1.00 93.44 428 PRO A C 1
ATOM 3271 O O . PRO A 1 428 ? -9.548 -3.942 31.033 1.00 93.44 428 PRO A O 1
ATOM 3274 N N . ARG A 1 429 ? -10.856 -5.272 32.290 1.00 95.56 429 ARG A N 1
ATOM 3275 C CA . ARG A 1 429 ? -12.102 -4.887 31.618 1.00 95.56 429 ARG A CA 1
ATOM 3276 C C . ARG A 1 429 ? -12.420 -3.414 31.894 1.00 95.56 429 ARG A C 1
ATOM 3278 O O . ARG A 1 429 ? -12.615 -3.035 33.043 1.00 95.56 429 ARG A O 1
ATOM 3285 N N . SER A 1 430 ? -12.484 -2.606 30.836 1.00 93.50 430 SER A N 1
ATOM 3286 C CA . SER A 1 430 ? -12.820 -1.177 30.928 1.00 93.50 430 SER A CA 1
ATOM 3287 C C . SER A 1 430 ? -14.302 -0.937 31.240 1.00 93.50 430 SER A C 1
ATOM 3289 O O . SER A 1 430 ? -15.174 -1.589 30.670 1.00 93.50 430 SER A O 1
ATOM 3291 N N . THR A 1 431 ? -14.609 0.042 32.087 1.00 93.25 431 THR A N 1
ATOM 3292 C CA . THR A 1 431 ? -15.989 0.479 32.359 1.00 93.25 431 THR A CA 1
ATOM 3293 C C . THR A 1 431 ? -16.490 1.548 31.383 1.00 93.25 431 THR A C 1
ATOM 3295 O O . THR A 1 431 ? -17.683 1.828 31.365 1.00 93.25 431 THR A O 1
ATOM 3298 N N . GLU A 1 432 ? -15.614 2.127 30.550 1.00 93.69 432 GLU A N 1
ATOM 3299 C CA . GLU A 1 432 ? -15.970 3.191 29.592 1.00 93.69 432 GLU A CA 1
ATOM 3300 C C . GLU A 1 432 ? -16.672 2.670 28.325 1.00 93.69 432 GLU A C 1
ATOM 3302 O O . GLU A 1 432 ? -17.218 3.458 27.554 1.00 93.69 432 GLU A O 1
ATOM 3307 N N . VAL A 1 433 ? -16.662 1.353 28.093 1.00 94.50 433 VAL A N 1
ATOM 3308 C CA . VAL A 1 433 ? -17.326 0.713 26.947 1.00 94.50 433 VAL A CA 1
ATOM 3309 C C . VAL A 1 433 ? -18.334 -0.331 27.425 1.00 94.50 433 VAL A C 1
ATOM 3311 O O . VAL A 1 433 ? -18.045 -1.061 28.382 1.00 94.50 433 VAL A O 1
ATOM 3314 N N . PRO A 1 434 ? -19.507 -0.440 26.770 1.00 92.75 434 PRO A N 1
ATOM 3315 C CA . PRO A 1 434 ? -20.584 -1.321 27.213 1.00 92.75 434 PRO A CA 1
ATOM 3316 C C . PRO A 1 434 ? -20.140 -2.783 27.232 1.00 92.75 434 PRO A C 1
ATOM 3318 O O . PRO A 1 434 ? -19.187 -3.161 26.555 1.00 92.75 434 PRO A O 1
ATOM 3321 N N . LYS A 1 435 ? -20.843 -3.630 27.989 1.00 92.75 435 LYS A N 1
ATOM 3322 C CA . LYS A 1 435 ? -20.669 -5.083 27.884 1.00 92.75 435 LYS A CA 1
ATOM 3323 C C . LYS A 1 435 ? -21.062 -5.529 26.476 1.00 92.75 435 LYS A C 1
ATOM 3325 O O . LYS A 1 435 ? -22.150 -5.207 26.003 1.00 92.75 435 LYS A O 1
ATOM 3330 N N . THR A 1 436 ? -20.180 -6.267 25.822 1.00 94.56 436 THR A N 1
ATOM 3331 C CA . THR A 1 436 ? -20.325 -6.679 24.428 1.00 94.56 436 THR A CA 1
ATOM 3332 C C . THR A 1 436 ? -20.363 -8.201 24.288 1.00 94.56 436 THR A C 1
ATOM 3334 O O . THR A 1 436 ? -20.312 -8.951 25.265 1.00 94.56 436 THR A O 1
ATOM 3337 N N . LYS A 1 437 ? -20.499 -8.654 23.044 1.00 95.69 437 LYS A N 1
ATOM 3338 C CA . LYS A 1 437 ? -20.316 -10.038 22.605 1.00 95.69 437 LYS A CA 1
ATOM 3339 C C . LYS A 1 437 ? -19.595 -10.015 21.263 1.00 95.69 437 LYS A C 1
ATOM 3341 O O . LYS A 1 437 ? -19.612 -8.980 20.594 1.00 95.69 437 LYS A O 1
ATOM 3346 N N . ASP A 1 438 ? -19.038 -11.140 20.835 1.00 96.81 438 ASP A N 1
ATOM 3347 C CA . ASP A 1 438 ? -18.411 -11.231 19.515 1.00 96.81 438 ASP A CA 1
ATOM 3348 C C . ASP A 1 438 ? -19.364 -10.804 18.391 1.00 96.81 438 ASP A C 1
ATOM 3350 O O . ASP A 1 438 ? -20.591 -10.880 18.529 1.00 96.81 438 ASP A O 1
ATOM 3354 N N . SER A 1 439 ? -18.799 -10.298 17.300 1.00 97.19 439 SER A N 1
ATOM 3355 C CA . SER A 1 439 ? -19.560 -9.826 16.142 1.00 97.19 439 SER A CA 1
ATOM 3356 C C . SER A 1 439 ? -20.249 -10.982 15.409 1.00 97.19 439 SER A C 1
ATOM 3358 O O . SER A 1 439 ? -19.995 -12.157 15.662 1.00 97.19 439 SER A O 1
ATOM 3360 N N . GLU A 1 440 ? -21.170 -10.658 14.506 1.00 97.25 440 GLU A N 1
ATOM 3361 C CA . GLU A 1 440 ? -21.869 -11.654 13.696 1.00 97.25 440 GLU A CA 1
ATOM 3362 C C . GLU A 1 440 ? -20.886 -12.430 12.800 1.00 97.25 440 GLU A C 1
ATOM 3364 O O . GLU A 1 440 ? -19.858 -11.901 12.373 1.00 97.25 440 GLU A O 1
ATOM 3369 N N . TRP A 1 441 ? -21.223 -13.677 12.453 1.00 97.06 441 TRP A N 1
ATOM 3370 C CA . TRP A 1 441 ? -20.343 -14.559 11.675 1.00 97.06 441 TRP A CA 1
ATOM 3371 C C . TRP A 1 441 ? -19.788 -13.963 10.372 1.00 97.06 441 TRP A C 1
ATOM 3373 O O . TRP A 1 441 ? -18.600 -14.155 10.139 1.00 97.06 441 TRP A O 1
ATOM 3383 N N . PRO A 1 442 ? -20.533 -13.191 9.552 1.00 96.81 442 PRO A N 1
ATOM 3384 C CA . PRO A 1 442 ? -19.952 -12.569 8.357 1.00 96.81 442 PRO A CA 1
ATOM 3385 C C . PRO A 1 442 ? -18.831 -11.559 8.657 1.00 96.81 442 PRO A C 1
ATOM 3387 O O . PRO A 1 442 ? -17.991 -11.316 7.800 1.00 96.81 442 PRO A O 1
ATOM 3390 N N . ILE A 1 443 ? -18.780 -10.995 9.871 1.00 97.94 443 ILE A N 1
ATOM 3391 C CA . ILE A 1 443 ? -17.692 -10.115 10.332 1.00 97.94 443 ILE A CA 1
ATOM 3392 C C . ILE A 1 443 ? -16.508 -10.953 10.836 1.00 97.94 443 ILE A C 1
ATOM 3394 O O . ILE A 1 443 ? -15.359 -10.662 10.511 1.00 97.94 443 ILE A O 1
ATOM 3398 N N . VAL A 1 444 ? -16.780 -11.998 11.621 1.00 98.25 444 VAL A N 1
ATOM 3399 C CA . VAL A 1 444 ? -15.749 -12.817 12.282 1.00 98.25 444 VAL A CA 1
ATOM 3400 C C . VAL A 1 444 ? -15.072 -13.796 11.319 1.00 98.25 444 VAL A C 1
ATOM 3402 O O . VAL A 1 444 ? -13.858 -13.978 11.374 1.00 98.25 444 VAL A O 1
ATOM 3405 N N . LEU A 1 445 ? -15.831 -14.411 10.411 1.00 98.44 445 LEU A N 1
ATOM 3406 C CA . LEU A 1 445 ? -15.346 -15.459 9.513 1.00 98.44 445 LEU A CA 1
ATOM 3407 C C . LEU A 1 445 ? -14.183 -14.986 8.617 1.00 98.44 445 LEU A C 1
ATOM 3409 O O . LEU A 1 445 ? -13.168 -15.680 8.593 1.00 98.44 445 LEU A O 1
ATOM 3413 N N . PRO A 1 446 ? -14.230 -13.804 7.965 1.00 98.62 446 PRO A N 1
ATOM 3414 C CA . PRO A 1 446 ? -13.075 -13.264 7.247 1.00 98.62 446 PRO A CA 1
ATOM 3415 C C . PRO A 1 446 ? -11.819 -13.111 8.107 1.00 98.62 446 PRO A C 1
ATOM 3417 O O . PRO A 1 446 ? -10.722 -13.417 7.648 1.00 98.62 446 PRO A O 1
ATOM 3420 N N . ILE A 1 447 ? -11.967 -12.677 9.364 1.00 98.69 447 ILE A N 1
ATOM 3421 C CA . ILE A 1 447 ? -10.844 -12.523 10.298 1.00 98.69 447 ILE A CA 1
ATOM 3422 C C . ILE A 1 447 ? -10.209 -13.892 10.578 1.00 98.69 447 ILE A C 1
ATOM 3424 O O . ILE A 1 447 ? -8.988 -14.030 10.513 1.00 98.69 447 ILE A O 1
ATOM 3428 N N . LEU A 1 448 ? -11.032 -14.909 10.851 1.00 98.75 448 LEU A N 1
ATOM 3429 C CA . LEU A 1 448 ? -10.558 -16.265 11.125 1.00 98.75 448 LEU A CA 1
ATOM 3430 C C . LEU A 1 448 ? -9.909 -16.913 9.897 1.00 98.75 448 LEU A C 1
ATOM 3432 O O . LEU A 1 448 ? -8.859 -17.531 10.038 1.00 98.75 448 LEU A O 1
ATOM 3436 N N . ILE A 1 449 ? -10.475 -16.733 8.699 1.00 98.69 449 ILE A N 1
ATOM 3437 C CA . ILE A 1 449 ? -9.873 -17.227 7.450 1.00 98.69 449 ILE A CA 1
ATOM 3438 C C . ILE A 1 449 ? -8.477 -16.622 7.266 1.00 98.69 449 ILE A C 1
ATOM 3440 O O . ILE A 1 449 ? -7.523 -17.348 7.002 1.00 98.69 449 ILE A O 1
ATOM 3444 N N . LEU A 1 450 ? -8.328 -15.309 7.461 1.00 98.69 450 LEU A N 1
ATOM 3445 C CA . LEU A 1 450 ? -7.035 -14.630 7.337 1.00 98.69 450 LEU A CA 1
ATOM 3446 C C . LEU A 1 450 ? -6.032 -15.092 8.400 1.00 98.69 450 LEU A C 1
ATOM 3448 O O . LEU A 1 450 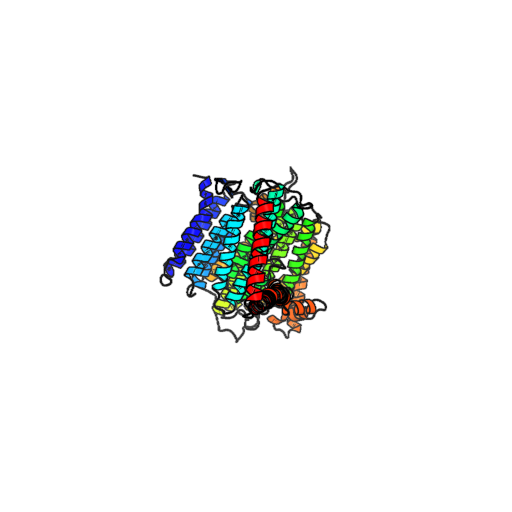? -4.858 -15.279 8.085 1.00 98.69 450 LEU A O 1
ATOM 3452 N N . ALA A 1 451 ? -6.483 -15.327 9.633 1.00 98.69 451 ALA A N 1
ATOM 3453 C CA . ALA A 1 451 ? -5.656 -15.894 10.695 1.00 98.69 451 ALA A CA 1
ATOM 3454 C C . ALA A 1 451 ? -5.172 -17.312 10.346 1.00 98.69 451 ALA A C 1
ATOM 3456 O O . ALA A 1 451 ? -3.980 -17.598 10.455 1.00 98.69 451 ALA A O 1
ATOM 3457 N N . VAL A 1 452 ? -6.067 -18.178 9.860 1.00 98.44 452 VAL A N 1
ATOM 3458 C CA . VAL A 1 452 ? -5.715 -19.530 9.403 1.00 98.44 452 VAL A CA 1
ATOM 3459 C C . VAL A 1 452 ? -4.724 -19.465 8.246 1.00 98.44 452 VAL A C 1
ATOM 3461 O O . VAL A 1 452 ? -3.706 -20.143 8.305 1.00 98.44 452 VAL A O 1
ATOM 3464 N N . LEU A 1 453 ? -4.936 -18.593 7.255 1.00 97.56 453 LEU A N 1
ATOM 3465 C CA . LEU A 1 453 ? -3.986 -18.406 6.154 1.00 97.56 453 LEU A CA 1
ATOM 3466 C C . LEU A 1 453 ? -2.603 -17.955 6.645 1.00 97.56 453 LEU A C 1
ATOM 3468 O O . LEU A 1 453 ? -1.599 -18.452 6.141 1.00 97.56 453 LEU A O 1
ATOM 3472 N N . CYS A 1 454 ? -2.525 -17.089 7.665 1.00 98.25 454 CYS A N 1
ATOM 3473 C CA . CYS A 1 454 ? -1.244 -16.694 8.265 1.00 98.25 454 CYS A CA 1
ATOM 3474 C C . CYS A 1 454 ? -0.507 -17.874 8.920 1.00 98.25 454 CYS A C 1
ATOM 3476 O O . CYS A 1 454 ? 0.722 -17.941 8.853 1.00 98.25 454 CYS A O 1
ATOM 3478 N N . ILE A 1 455 ? -1.243 -18.803 9.541 1.00 97.75 455 ILE A N 1
ATOM 3479 C CA . ILE A 1 455 ? -0.685 -20.039 10.107 1.00 97.75 455 ILE A CA 1
ATOM 3480 C C . ILE A 1 455 ? -0.251 -20.975 8.977 1.00 97.75 455 ILE A C 1
ATOM 3482 O O . ILE A 1 455 ? 0.891 -21.424 8.962 1.00 97.75 455 ILE A O 1
ATOM 3486 N N . THR A 1 456 ? -1.127 -21.235 8.003 1.00 95.88 456 THR A N 1
ATOM 3487 C CA . THR A 1 456 ? -0.861 -22.149 6.888 1.00 95.88 456 THR A CA 1
ATOM 3488 C C . THR A 1 456 ? 0.346 -21.701 6.070 1.00 95.88 456 THR A C 1
ATOM 3490 O O . THR A 1 456 ? 1.221 -22.515 5.806 1.00 95.88 456 THR A O 1
ATOM 3493 N N . PHE A 1 457 ? 0.452 -20.416 5.721 1.00 94.38 457 PHE A N 1
ATOM 3494 C CA . PHE A 1 457 ? 1.577 -19.891 4.935 1.00 94.38 457 PHE A CA 1
ATOM 3495 C C . PHE A 1 457 ? 2.888 -19.826 5.731 1.00 94.38 457 PHE A C 1
ATOM 3497 O O . PHE A 1 457 ? 3.954 -19.708 5.135 1.00 94.38 457 PHE A O 1
ATOM 3504 N N . GLY A 1 458 ? 2.828 -19.890 7.063 1.00 93.00 458 GLY A N 1
ATOM 3505 C CA . GLY A 1 458 ? 4.012 -19.974 7.914 1.00 93.00 458 GLY A CA 1
ATOM 3506 C C . GLY A 1 458 ? 4.495 -21.410 8.107 1.00 93.00 458 GLY A C 1
ATOM 3507 O O . GLY A 1 458 ? 5.638 -21.731 7.779 1.00 93.00 458 GLY A O 1
ATOM 3508 N N . VAL A 1 459 ? 3.598 -22.285 8.575 1.00 92.06 459 VAL A N 1
ATOM 3509 C CA . VAL A 1 459 ? 3.878 -23.702 8.857 1.00 92.06 459 VAL A CA 1
ATOM 3510 C C . VAL A 1 459 ? 4.164 -24.478 7.571 1.00 92.06 459 VAL A C 1
ATOM 3512 O O . VAL A 1 459 ? 5.128 -25.235 7.513 1.00 92.06 459 VAL A O 1
ATOM 3515 N N . TYR A 1 460 ? 3.370 -24.256 6.521 1.00 90.94 460 TYR A N 1
ATOM 3516 C CA . TYR A 1 460 ? 3.528 -24.881 5.205 1.00 90.94 460 TYR A CA 1
ATOM 3517 C C . TYR A 1 460 ? 4.094 -23.890 4.184 1.00 90.94 460 TYR A C 1
ATOM 3519 O O . TYR A 1 460 ? 3.576 -23.771 3.078 1.00 90.94 460 TYR A O 1
ATOM 3527 N N . ASN A 1 461 ? 5.157 -23.166 4.546 1.00 88.81 461 ASN A N 1
ATOM 3528 C CA . ASN A 1 461 ? 5.756 -22.119 3.708 1.00 88.81 461 ASN A CA 1
ATOM 3529 C C . ASN A 1 461 ? 6.223 -22.583 2.314 1.00 88.81 461 ASN A C 1
ATOM 3531 O O . ASN A 1 461 ? 6.207 -21.777 1.387 1.00 88.81 461 ASN A O 1
ATOM 3535 N N . LYS A 1 462 ? 6.543 -23.871 2.125 1.00 87.69 462 LYS A N 1
ATOM 3536 C CA . LYS A 1 462 ? 6.825 -24.450 0.800 1.00 87.69 462 LYS A CA 1
ATOM 3537 C C . LYS A 1 462 ? 5.688 -24.218 -0.190 1.00 87.69 462 LYS A C 1
ATOM 3539 O O . LYS A 1 462 ? 5.943 -23.852 -1.327 1.00 87.69 462 LYS A O 1
ATOM 3544 N N . LEU A 1 463 ? 4.434 -24.341 0.257 1.00 87.31 463 LEU A N 1
ATOM 3545 C CA . LEU A 1 463 ? 3.265 -24.187 -0.609 1.00 87.31 463 LEU A CA 1
ATOM 3546 C C . LEU A 1 463 ? 3.237 -22.816 -1.298 1.00 87.31 463 LEU A C 1
ATOM 3548 O O . LEU A 1 463 ? 3.191 -22.796 -2.528 1.00 87.31 463 LEU A O 1
ATOM 3552 N N . PRO A 1 464 ? 3.263 -21.674 -0.581 1.00 87.88 464 PRO A N 1
ATOM 3553 C CA . PRO A 1 464 ? 3.283 -20.385 -1.248 1.00 87.88 464 PRO A CA 1
ATOM 3554 C C . PRO A 1 464 ? 4.628 -20.068 -1.910 1.00 87.88 464 PRO A C 1
ATOM 3556 O O . PRO A 1 464 ? 4.636 -19.416 -2.952 1.00 87.88 464 PRO A O 1
ATOM 3559 N N . LEU A 1 465 ? 5.755 -20.518 -1.351 1.00 88.38 465 LEU A N 1
ATOM 3560 C CA . LEU A 1 465 ? 7.070 -20.214 -1.917 1.00 88.38 465 LEU A CA 1
ATOM 3561 C C . LEU A 1 465 ? 7.293 -20.903 -3.266 1.00 88.38 465 LEU A C 1
ATOM 3563 O O . LEU A 1 465 ? 7.696 -20.232 -4.209 1.00 88.38 465 LEU A O 1
ATOM 3567 N N . GLU A 1 466 ? 6.979 -22.191 -3.389 1.00 87.75 466 GLU A N 1
ATOM 3568 C CA . GLU A 1 466 ? 7.183 -22.961 -4.623 1.00 87.75 466 GLU A CA 1
ATOM 3569 C C . GLU A 1 466 ? 6.137 -22.621 -5.693 1.00 87.75 466 GLU A C 1
ATOM 3571 O O . GLU A 1 466 ? 6.474 -22.455 -6.863 1.00 87.75 466 GLU A O 1
ATOM 3576 N N . ASN A 1 467 ? 4.865 -22.455 -5.309 1.00 85.81 467 ASN A N 1
ATOM 3577 C CA . ASN A 1 467 ? 3.790 -22.251 -6.287 1.00 85.81 467 ASN A CA 1
ATOM 3578 C C . ASN A 1 467 ? 3.588 -20.786 -6.695 1.00 85.81 467 ASN A C 1
ATOM 3580 O O . ASN A 1 467 ? 3.108 -20.532 -7.800 1.00 85.81 467 ASN A O 1
ATOM 3584 N N . PHE A 1 468 ? 3.902 -19.823 -5.820 1.00 85.25 468 PHE A N 1
ATOM 3585 C CA . PHE A 1 468 ? 3.638 -18.403 -6.088 1.00 85.25 468 PHE A CA 1
ATOM 3586 C C . PHE A 1 468 ? 4.907 -17.572 -6.243 1.00 85.25 468 PHE A C 1
ATOM 3588 O O . PHE A 1 468 ? 4.954 -16.730 -7.130 1.00 85.25 468 PHE A O 1
ATOM 3595 N N . ILE A 1 469 ? 5.924 -17.775 -5.399 1.00 89.88 469 ILE A N 1
ATOM 3596 C CA . ILE A 1 469 ? 7.064 -16.847 -5.315 1.00 89.88 469 ILE A CA 1
ATOM 3597 C C . ILE A 1 469 ? 8.216 -17.257 -6.235 1.00 89.88 469 ILE A C 1
ATOM 3599 O O . ILE A 1 469 ? 8.670 -16.438 -7.030 1.00 89.88 469 ILE A O 1
ATOM 3603 N N . GLN A 1 470 ? 8.661 -18.516 -6.184 1.00 87.38 470 GLN A N 1
ATOM 3604 C CA . GLN A 1 470 ? 9.735 -19.047 -7.032 1.00 87.38 470 GLN A CA 1
ATOM 3605 C C . GLN A 1 470 ? 9.506 -18.785 -8.529 1.00 87.38 470 GLN A C 1
ATOM 3607 O O . GLN A 1 470 ? 10.439 -18.306 -9.171 1.00 87.38 470 GLN A O 1
ATOM 3612 N N . PRO A 1 471 ? 8.299 -18.985 -9.103 1.00 85.62 471 PRO A N 1
ATOM 3613 C CA . PRO A 1 471 ? 8.073 -18.722 -10.523 1.00 85.62 471 PRO A CA 1
ATOM 3614 C C . PRO A 1 471 ? 8.258 -17.251 -10.915 1.00 85.62 471 PRO A C 1
ATOM 3616 O O . PRO A 1 471 ? 8.561 -16.966 -12.069 1.00 85.62 471 PRO A O 1
ATOM 3619 N N . VAL A 1 472 ? 8.081 -16.318 -9.974 1.00 84.25 472 VAL A N 1
ATOM 3620 C CA . VAL A 1 472 ? 8.248 -14.874 -10.211 1.00 84.25 472 VAL A CA 1
ATOM 3621 C C . VAL A 1 472 ? 9.724 -14.490 -10.243 1.00 84.25 472 VAL A C 1
ATOM 3623 O O . VAL A 1 472 ? 10.126 -13.657 -11.048 1.00 84.25 472 VAL A O 1
ATOM 3626 N N . VAL A 1 473 ? 10.543 -15.115 -9.396 1.00 84.75 473 VAL A N 1
ATOM 3627 C CA . VAL A 1 473 ? 11.984 -14.831 -9.286 1.00 84.75 473 VAL A CA 1
ATOM 3628 C C . VAL A 1 473 ? 12.858 -15.797 -10.089 1.00 84.75 473 VAL A C 1
ATOM 3630 O O . VAL A 1 473 ? 14.076 -15.663 -10.076 1.00 84.75 473 VAL A O 1
ATOM 3633 N N . ALA A 1 474 ? 12.267 -16.746 -10.819 1.00 77.69 474 ALA A N 1
ATOM 3634 C CA . ALA A 1 474 ? 12.997 -17.757 -11.585 1.00 77.69 474 ALA A CA 1
ATOM 3635 C C . ALA A 1 474 ? 13.965 -17.154 -12.620 1.00 77.69 474 ALA A C 1
ATOM 3637 O O . ALA A 1 474 ? 15.038 -17.704 -12.841 1.00 77.69 474 ALA A O 1
ATOM 3638 N N . GLY A 1 475 ? 13.626 -15.999 -13.206 1.00 72.31 475 GLY A N 1
ATOM 3639 C CA . GLY A 1 475 ? 14.510 -15.275 -14.130 1.00 72.31 475 GLY A CA 1
ATOM 3640 C C . GLY A 1 475 ? 15.747 -14.644 -13.477 1.00 72.31 475 GLY A C 1
ATOM 3641 O O . GLY A 1 475 ? 16.617 -14.161 -14.189 1.00 72.31 475 GLY A O 1
ATOM 3642 N N . GLN A 1 476 ? 15.827 -14.644 -12.142 1.00 71.19 476 GLN A N 1
ATOM 3643 C CA . GLN A 1 476 ? 16.957 -14.126 -11.363 1.00 71.19 476 GLN A CA 1
ATOM 3644 C C . GLN A 1 476 ? 17.928 -15.235 -10.918 1.00 71.19 476 GLN A C 1
ATOM 3646 O O . GLN A 1 476 ? 18.942 -14.941 -10.291 1.00 71.19 476 GLN A O 1
ATOM 3651 N N . ALA A 1 477 ? 17.615 -16.508 -11.188 1.00 67.25 477 ALA A N 1
ATOM 3652 C CA . ALA A 1 477 ? 18.507 -17.627 -10.897 1.00 67.25 477 ALA A CA 1
ATOM 3653 C C . ALA A 1 477 ? 19.565 -17.783 -11.999 1.00 67.25 477 ALA A C 1
ATOM 3655 O O . ALA A 1 477 ? 19.262 -17.613 -13.183 1.00 67.25 477 ALA A O 1
ATOM 3656 N N . GLU A 1 478 ? 20.788 -18.175 -11.633 1.00 64.81 478 GLU A N 1
ATOM 3657 C CA . GLU A 1 478 ? 21.771 -18.607 -12.630 1.00 64.81 478 GLU A CA 1
ATOM 3658 C C . GLU A 1 478 ? 21.272 -19.868 -13.366 1.00 64.81 478 GLU A C 1
ATOM 3660 O O . GLU A 1 478 ? 20.657 -20.742 -12.741 1.00 64.81 478 GLU A O 1
ATOM 3665 N N . PRO A 1 479 ? 21.534 -20.013 -14.682 1.00 56.28 479 PRO A N 1
ATOM 3666 C CA . PRO A 1 479 ? 21.131 -21.196 -15.436 1.00 56.28 479 PRO A CA 1
ATOM 3667 C C . PRO A 1 479 ? 21.621 -22.495 -14.774 1.00 56.28 479 PRO A C 1
ATOM 3669 O O . PRO A 1 479 ? 22.819 -22.732 -14.655 1.00 56.28 479 PRO A O 1
ATOM 3672 N N . GLY A 1 480 ? 20.685 -23.351 -14.352 1.00 52.53 480 GLY A N 1
ATOM 3673 C CA . GLY A 1 480 ? 20.978 -24.633 -13.696 1.00 52.53 480 GLY A CA 1
ATOM 3674 C C . GLY A 1 480 ? 20.969 -24.609 -12.162 1.00 52.53 480 GLY A C 1
ATOM 3675 O O . GLY A 1 480 ? 21.007 -25.681 -11.559 1.00 52.53 480 GLY A O 1
ATOM 3676 N N . GLN A 1 481 ? 20.852 -23.442 -11.516 1.00 61.44 481 GLN A N 1
ATOM 3677 C CA . GLN A 1 481 ? 20.626 -23.358 -10.070 1.00 61.44 481 GLN A CA 1
ATOM 3678 C C . GLN A 1 481 ? 19.132 -23.421 -9.733 1.00 61.44 481 GLN A C 1
ATOM 3680 O O . GLN A 1 481 ? 18.317 -22.672 -10.270 1.00 61.44 481 GLN A O 1
ATOM 3685 N N . HIS A 1 482 ? 18.770 -24.296 -8.794 1.00 63.22 482 HIS A N 1
ATOM 3686 C CA . HIS A 1 482 ? 17.434 -24.315 -8.207 1.00 63.22 482 HIS A CA 1
ATOM 3687 C C . HIS A 1 482 ? 17.410 -23.417 -6.965 1.00 63.22 482 HIS A C 1
ATOM 3689 O O . HIS A 1 482 ? 18.135 -23.669 -6.002 1.00 63.22 482 HIS A O 1
ATOM 3695 N N . LEU A 1 483 ? 16.562 -22.385 -6.961 1.00 68.75 483 LEU A N 1
ATOM 3696 C CA . LEU A 1 483 ? 16.382 -21.506 -5.803 1.00 68.75 483 LEU A CA 1
ATOM 3697 C C . LEU A 1 483 ? 15.594 -22.233 -4.702 1.00 68.75 483 LEU A C 1
ATOM 3699 O O . LEU A 1 483 ? 14.364 -22.208 -4.686 1.00 68.75 483 LEU A O 1
ATOM 3703 N N . ASP A 1 484 ? 16.286 -22.893 -3.773 1.00 71.00 484 ASP A N 1
ATOM 3704 C CA . ASP A 1 484 ? 15.662 -23.435 -2.562 1.00 71.00 484 ASP A CA 1
ATOM 3705 C C . ASP A 1 484 ? 15.685 -22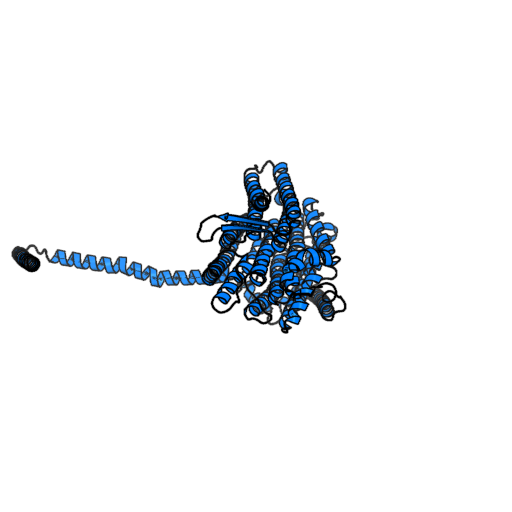.402 -1.429 1.00 71.00 484 ASP A C 1
ATOM 3707 O O . ASP A 1 484 ? 16.683 -22.202 -0.736 1.00 71.00 484 ASP A O 1
ATOM 3711 N N . PHE A 1 485 ? 14.543 -21.751 -1.221 1.00 75.81 485 PHE A N 1
ATOM 3712 C CA . PHE A 1 485 ? 14.359 -20.786 -0.141 1.00 75.81 485 PHE A CA 1
ATOM 3713 C C . PHE A 1 485 ? 14.089 -21.439 1.224 1.00 75.81 485 PHE A C 1
ATOM 3715 O O . PHE A 1 485 ? 14.006 -20.737 2.229 1.00 75.81 485 PHE A O 1
ATOM 3722 N N . THR A 1 486 ? 13.932 -22.765 1.280 1.00 66.19 486 THR A N 1
ATOM 3723 C CA . THR A 1 486 ? 13.435 -23.484 2.461 1.00 66.19 486 THR A CA 1
ATOM 3724 C C . THR A 1 486 ? 14.493 -24.256 3.236 1.00 66.19 486 THR A C 1
ATOM 3726 O O . THR A 1 486 ? 14.361 -24.382 4.452 1.00 66.19 486 THR A O 1
ATOM 3729 N N . ALA A 1 487 ? 15.562 -24.724 2.587 1.00 58.59 487 ALA A N 1
ATOM 3730 C CA . ALA A 1 487 ? 16.572 -25.562 3.239 1.00 58.59 487 ALA A CA 1
ATOM 3731 C C . ALA A 1 487 ? 17.621 -24.802 4.082 1.00 58.59 487 ALA A C 1
ATOM 3733 O O . ALA A 1 487 ? 18.292 -25.424 4.904 1.00 58.59 487 ALA A O 1
ATOM 3734 N N . GLY A 1 488 ? 17.761 -23.477 3.927 1.00 62.94 488 GLY A N 1
ATOM 3735 C CA . GLY A 1 488 ? 18.799 -22.682 4.608 1.00 62.94 488 GLY A CA 1
ATOM 3736 C C . GLY A 1 488 ? 18.262 -21.502 5.419 1.00 62.94 488 GLY A C 1
ATOM 3737 O O . GLY A 1 488 ? 18.267 -21.532 6.649 1.00 62.94 488 GLY A O 1
ATOM 3738 N N . ALA A 1 489 ? 17.770 -20.470 4.727 1.00 59.50 489 ALA A N 1
ATOM 3739 C CA . ALA A 1 489 ? 17.376 -19.180 5.312 1.00 59.50 489 ALA A CA 1
ATOM 3740 C C . ALA A 1 489 ? 16.213 -19.251 6.323 1.00 59.50 489 ALA A C 1
ATOM 3742 O O . ALA A 1 489 ? 16.012 -18.331 7.107 1.00 59.50 489 ALA A O 1
ATOM 3743 N N . LEU A 1 490 ? 15.435 -20.336 6.315 1.00 71.81 490 LEU A N 1
ATOM 3744 C CA . LEU A 1 490 ? 14.287 -20.532 7.209 1.00 71.81 490 LEU A CA 1
ATOM 3745 C C . LEU A 1 490 ? 14.578 -21.480 8.378 1.00 71.81 490 LEU A C 1
ATOM 3747 O O . LEU A 1 490 ? 13.678 -21.786 9.164 1.00 71.81 490 LEU A O 1
ATOM 3751 N N . ASN A 1 491 ? 15.818 -21.958 8.506 1.00 77.38 491 ASN A N 1
ATOM 3752 C CA . ASN A 1 491 ? 16.208 -22.792 9.630 1.00 77.38 491 ASN A CA 1
ATOM 3753 C C . ASN A 1 491 ? 16.270 -21.942 10.915 1.00 77.38 491 ASN A C 1
ATOM 3755 O O . ASN A 1 491 ? 16.969 -20.934 10.984 1.00 77.38 491 ASN A O 1
ATOM 3759 N N . LEU A 1 492 ? 15.549 -22.378 11.951 1.00 77.19 492 LEU A N 1
ATOM 3760 C CA . LEU A 1 492 ? 15.487 -21.715 13.258 1.00 77.19 492 LEU A CA 1
ATOM 3761 C C . LEU A 1 492 ? 16.836 -21.624 13.979 1.00 77.19 492 LEU A C 1
ATOM 3763 O O . LEU A 1 492 ? 16.988 -20.813 14.888 1.00 77.19 492 LEU A O 1
ATOM 3767 N N . PHE A 1 493 ? 17.797 -22.465 13.600 1.00 82.31 493 PHE A N 1
ATOM 3768 C CA . PHE A 1 493 ? 19.113 -22.529 14.228 1.00 82.31 493 PHE A CA 1
ATOM 3769 C C . PHE A 1 493 ? 20.160 -21.646 13.534 1.00 82.31 493 PHE A C 1
ATOM 3771 O O . PHE A 1 493 ? 21.346 -21.740 13.849 1.00 82.31 493 PHE A O 1
ATOM 3778 N N . THR A 1 494 ? 19.758 -20.783 12.595 1.00 86.69 494 THR A N 1
ATOM 3779 C CA . THR A 1 494 ? 20.673 -19.797 12.008 1.00 86.69 494 THR A CA 1
ATOM 3780 C C . THR A 1 494 ? 20.947 -18.640 12.980 1.00 86.69 494 THR A C 1
ATOM 3782 O O . THR A 1 494 ? 20.092 -18.291 13.802 1.00 86.69 494 THR A O 1
ATOM 3785 N N . PRO A 1 495 ? 22.112 -17.971 12.875 1.00 89.44 495 PRO A N 1
ATOM 3786 C CA . PRO A 1 495 ? 22.378 -16.752 13.639 1.00 89.44 495 PRO A CA 1
ATOM 3787 C C . PRO A 1 495 ? 21.337 -15.650 13.395 1.00 89.44 495 PRO A C 1
ATOM 3789 O O . PRO A 1 495 ? 20.990 -14.927 14.325 1.00 89.44 495 PRO A O 1
ATOM 3792 N N . VAL A 1 496 ? 20.809 -15.549 12.168 1.00 90.69 496 VAL A N 1
ATOM 3793 C CA . VAL A 1 496 ? 19.779 -14.569 11.778 1.00 90.69 496 VAL A CA 1
ATOM 3794 C C . VAL A 1 496 ? 18.490 -14.808 12.567 1.00 90.69 496 VAL A C 1
ATOM 3796 O O . VAL A 1 496 ? 18.024 -13.894 13.250 1.00 90.69 496 VAL A O 1
ATOM 3799 N N . ALA A 1 497 ? 18.002 -16.053 12.604 1.00 90.56 497 ALA A N 1
ATOM 3800 C CA . ALA A 1 497 ? 16.835 -16.424 13.401 1.00 90.56 497 ALA A CA 1
ATOM 3801 C C . ALA A 1 497 ? 17.067 -16.181 14.904 1.00 90.56 497 ALA A C 1
ATOM 3803 O O . ALA A 1 497 ? 16.172 -15.706 15.608 1.00 90.56 497 ALA A O 1
ATOM 3804 N N . GLY A 1 498 ? 18.286 -16.432 15.398 1.00 93.19 498 GLY A N 1
ATOM 3805 C CA . GLY A 1 498 ? 18.694 -16.109 16.768 1.00 93.19 498 GLY A CA 1
ATOM 3806 C C . GLY A 1 498 ? 18.590 -14.614 17.099 1.00 93.19 498 GLY A C 1
ATOM 3807 O O . GLY A 1 498 ? 18.052 -14.253 18.150 1.00 93.19 498 GLY A O 1
ATOM 3808 N N . VAL A 1 499 ? 19.031 -13.730 16.194 1.00 95.50 499 VAL A N 1
ATOM 3809 C CA . VAL A 1 499 ? 18.872 -12.270 16.341 1.00 95.50 499 VAL A CA 1
ATOM 3810 C C . VAL A 1 499 ? 17.395 -11.879 16.314 1.00 95.50 499 VAL A C 1
ATOM 3812 O O . VAL A 1 499 ? 16.968 -11.057 17.126 1.00 95.50 499 VAL A O 1
ATOM 3815 N N . SER A 1 500 ? 16.587 -12.491 15.449 1.00 94.50 500 SER A N 1
ATOM 3816 C CA . SER A 1 500 ? 15.144 -12.239 15.393 1.00 94.50 500 SER A CA 1
ATOM 3817 C C . SER A 1 500 ? 14.426 -12.658 16.683 1.00 94.50 500 SER A C 1
ATOM 3819 O O . SER A 1 500 ? 13.603 -11.900 17.202 1.00 94.50 500 SER A O 1
ATOM 3821 N N . LEU A 1 501 ? 14.782 -13.801 17.278 1.00 94.38 501 LEU A N 1
ATOM 3822 C CA . LEU A 1 501 ? 14.278 -14.212 18.595 1.00 94.38 501 LEU A CA 1
ATOM 3823 C C . LEU A 1 501 ? 14.703 -13.235 19.699 1.00 94.38 501 LEU A C 1
ATOM 3825 O O . LEU A 1 501 ? 13.878 -12.841 20.526 1.00 94.38 501 LEU A O 1
ATOM 3829 N N . LEU A 1 502 ? 15.961 -12.784 19.685 1.00 96.56 502 LEU A N 1
ATOM 3830 C CA . LEU A 1 502 ? 16.446 -11.760 20.610 1.00 96.56 502 LEU A CA 1
ATOM 3831 C C . LEU A 1 502 ? 15.658 -10.448 20.460 1.00 96.56 502 LEU A C 1
ATOM 3833 O O . LEU A 1 502 ? 15.276 -9.846 21.463 1.00 96.56 502 LEU A O 1
ATOM 3837 N N . CYS A 1 503 ? 15.339 -10.034 19.232 1.00 96.88 503 CYS A N 1
ATOM 3838 C CA . CYS A 1 503 ? 14.508 -8.860 18.967 1.00 96.88 503 CYS A CA 1
ATOM 3839 C C . CYS A 1 503 ? 13.116 -8.980 19.609 1.00 96.88 503 CYS A C 1
ATOM 3841 O O . CYS A 1 503 ? 12.625 -8.016 20.204 1.00 96.88 503 CYS A O 1
ATOM 3843 N N . LEU A 1 504 ? 12.491 -10.162 19.548 1.00 96.06 504 LEU A N 1
ATOM 3844 C CA . LEU A 1 504 ? 11.199 -10.412 20.194 1.00 96.06 504 LEU A CA 1
ATOM 3845 C C . LEU A 1 504 ? 11.295 -10.329 21.727 1.00 96.06 504 LEU A C 1
ATOM 3847 O O . LEU A 1 504 ? 10.414 -9.747 22.365 1.00 96.06 504 LEU A O 1
ATOM 3851 N N . LEU A 1 505 ? 12.374 -10.848 22.321 1.00 97.06 505 LEU A N 1
ATOM 3852 C CA . LEU A 1 505 ? 12.628 -10.744 23.763 1.00 97.06 505 LEU A CA 1
ATOM 3853 C C . LEU A 1 505 ? 12.865 -9.293 24.202 1.00 97.06 505 LEU A C 1
ATOM 3855 O O . LEU A 1 505 ? 12.309 -8.861 25.213 1.00 97.06 505 LEU A O 1
ATOM 3859 N N . ILE A 1 506 ? 13.628 -8.518 23.423 1.00 96.88 506 ILE A N 1
ATOM 3860 C CA . ILE A 1 506 ? 13.846 -7.086 23.672 1.00 96.88 506 ILE A CA 1
ATOM 3861 C C . ILE A 1 506 ? 12.512 -6.338 23.631 1.00 96.88 506 ILE A C 1
ATOM 3863 O O . ILE A 1 506 ? 12.210 -5.568 24.539 1.00 96.88 506 ILE A O 1
ATOM 3867 N N . ALA A 1 507 ? 11.681 -6.583 22.618 1.00 96.19 507 ALA A N 1
ATOM 3868 C CA . ALA A 1 507 ? 10.369 -5.955 22.489 1.00 96.19 507 ALA A CA 1
ATOM 3869 C C . ALA A 1 507 ? 9.434 -6.278 23.666 1.00 96.19 507 ALA A C 1
ATOM 3871 O O . ALA A 1 507 ? 8.734 -5.394 24.166 1.00 96.19 507 ALA A O 1
ATOM 3872 N N . LEU A 1 508 ? 9.458 -7.524 24.143 1.00 95.94 508 LEU A N 1
ATOM 3873 C CA . LEU A 1 508 ? 8.725 -7.950 25.331 1.00 95.94 508 LEU A CA 1
ATOM 3874 C C . LEU A 1 508 ? 9.232 -7.220 26.585 1.00 95.94 508 LEU A C 1
ATOM 3876 O O . LEU A 1 508 ? 8.430 -6.663 27.337 1.00 95.94 508 LEU A O 1
ATOM 3880 N N . GLY A 1 509 ? 10.552 -7.135 26.765 1.00 95.62 509 GLY A N 1
ATOM 3881 C CA . GLY A 1 509 ? 11.181 -6.356 27.833 1.00 95.62 509 GLY A CA 1
ATOM 3882 C C . GLY A 1 509 ? 10.804 -4.870 27.792 1.00 95.62 509 GLY A C 1
ATOM 3883 O O . GLY A 1 509 ? 10.428 -4.308 28.821 1.00 95.62 509 GLY A O 1
ATOM 3884 N N . LEU A 1 510 ? 10.821 -4.248 26.607 1.00 93.94 510 LEU A N 1
ATOM 3885 C CA . LEU A 1 510 ? 10.413 -2.854 26.401 1.00 93.94 510 LEU A CA 1
ATOM 3886 C C . LEU A 1 510 ? 8.947 -2.625 26.780 1.00 93.94 510 LEU A C 1
ATOM 3888 O O . LEU A 1 510 ? 8.640 -1.646 27.461 1.00 93.94 510 LEU A O 1
ATOM 3892 N N . HIS A 1 511 ? 8.049 -3.534 26.391 1.00 94.62 511 HIS A N 1
ATOM 3893 C CA . HIS A 1 511 ? 6.632 -3.454 26.753 1.00 94.62 511 HIS A CA 1
ATOM 3894 C C . HIS A 1 511 ? 6.422 -3.560 28.266 1.00 94.62 511 HIS A C 1
ATOM 3896 O O . HIS A 1 511 ? 5.716 -2.731 28.837 1.00 94.62 511 HIS A O 1
ATOM 3902 N N . PHE A 1 512 ? 7.053 -4.526 28.942 1.00 94.50 512 PHE A N 1
ATOM 3903 C CA . PHE A 1 512 ? 6.941 -4.667 30.401 1.00 94.50 512 PHE A CA 1
ATOM 3904 C C . PHE A 1 512 ? 7.548 -3.478 31.150 1.00 94.50 512 PHE A C 1
ATOM 3906 O O . PHE A 1 512 ? 6.935 -2.958 32.087 1.00 94.50 512 PHE A O 1
ATOM 3913 N N . TYR A 1 513 ? 8.718 -3.008 30.716 1.00 93.38 513 TYR A N 1
ATOM 3914 C CA . TYR A 1 513 ? 9.353 -1.814 31.265 1.00 93.38 513 TYR A CA 1
ATOM 3915 C C . TYR A 1 513 ? 8.436 -0.595 31.142 1.00 93.38 513 TYR A C 1
ATOM 3917 O O . TYR A 1 513 ? 8.189 0.114 32.124 1.00 93.38 513 TYR A O 1
ATOM 3925 N N . GLY A 1 514 ? 7.886 -0.371 29.947 1.00 92.31 514 GLY A N 1
ATOM 3926 C CA . GLY A 1 514 ? 7.039 0.779 29.695 1.00 92.31 514 GLY A CA 1
ATOM 3927 C C . GLY A 1 514 ? 5.671 0.691 30.359 1.00 92.31 514 GLY A C 1
ATOM 3928 O O . GLY A 1 514 ? 5.184 1.689 30.887 1.00 92.31 514 GLY A O 1
ATOM 3929 N N . TRP A 1 515 ? 5.089 -0.503 30.448 1.00 93.75 515 TRP A N 1
ATOM 3930 C CA . TRP A 1 515 ? 3.867 -0.749 31.210 1.00 93.75 515 TRP A CA 1
ATOM 3931 C C . TRP A 1 515 ? 4.048 -0.435 32.702 1.00 93.75 515 TRP A C 1
ATOM 3933 O O . TRP A 1 515 ? 3.201 0.242 33.291 1.00 93.75 515 TRP A O 1
ATOM 3943 N N . ASN A 1 516 ? 5.170 -0.846 33.301 1.00 93.38 516 ASN A N 1
ATOM 3944 C CA . ASN A 1 516 ? 5.481 -0.553 34.702 1.00 93.38 516 ASN A CA 1
ATOM 3945 C C . ASN A 1 516 ? 5.679 0.951 34.947 1.00 93.38 516 ASN A C 1
ATOM 3947 O O . ASN A 1 516 ? 5.117 1.497 35.897 1.00 93.38 516 ASN A O 1
ATOM 3951 N N . ARG A 1 517 ? 6.423 1.641 34.072 1.00 90.94 517 ARG A N 1
ATOM 3952 C CA . ARG A 1 517 ? 6.642 3.098 34.156 1.00 90.94 517 ARG A CA 1
ATOM 3953 C C . ARG A 1 517 ? 5.374 3.911 33.887 1.00 90.94 517 ARG A C 1
ATOM 3955 O O . ARG A 1 517 ? 5.170 4.939 34.520 1.00 90.94 517 ARG A O 1
ATOM 3962 N N . GLY A 1 518 ? 4.500 3.436 33.002 1.00 86.62 518 GLY A N 1
ATOM 3963 C CA . GLY A 1 518 ? 3.219 4.059 32.658 1.00 86.62 518 GLY A CA 1
ATOM 3964 C C . GLY A 1 518 ? 2.108 3.854 33.696 1.00 86.62 518 GLY A C 1
ATOM 3965 O O . GLY A 1 518 ? 0.929 3.986 33.364 1.00 86.62 518 GLY A O 1
ATOM 3966 N N . GLY A 1 519 ? 2.442 3.469 34.933 1.00 90.06 519 GLY A N 1
ATOM 3967 C CA . GLY A 1 519 ? 1.467 3.247 36.005 1.00 90.06 519 GLY A CA 1
ATOM 3968 C C . GLY A 1 519 ? 0.548 2.050 35.754 1.00 90.06 519 GLY A C 1
ATOM 3969 O O . GLY A 1 519 ? -0.640 2.111 36.063 1.00 90.06 519 GLY A O 1
ATOM 3970 N N . LYS A 1 520 ? 1.077 0.981 35.143 1.00 89.75 520 LYS A N 1
ATOM 3971 C CA . LYS A 1 520 ? 0.345 -0.237 34.755 1.00 89.75 520 LYS A CA 1
ATOM 3972 C C . LYS A 1 520 ? -0.810 -0.006 33.772 1.00 89.75 520 LYS A C 1
ATOM 3974 O O . LYS A 1 520 ? -1.720 -0.831 33.664 1.00 89.75 520 LYS A O 1
ATOM 3979 N N . LYS A 1 521 ? -0.755 1.067 32.983 1.00 91.19 521 LYS A N 1
ATOM 3980 C CA . LYS A 1 521 ? -1.724 1.337 31.914 1.00 91.19 521 LYS A CA 1
ATOM 3981 C C . LYS A 1 521 ? -1.175 0.853 30.577 1.00 91.19 521 LYS A C 1
ATOM 3983 O O . LYS A 1 521 ? -0.214 1.412 30.061 1.00 91.19 521 LYS A O 1
ATOM 3988 N N . ALA A 1 522 ? -1.803 -0.174 30.004 1.00 91.06 522 ALA A N 1
ATOM 3989 C CA . ALA A 1 522 ? -1.342 -0.809 28.768 1.00 91.06 522 ALA A CA 1
ATOM 3990 C C . ALA A 1 522 ? -1.174 0.182 27.604 1.00 91.06 522 ALA A C 1
ATOM 3992 O O . ALA A 1 522 ? -0.179 0.124 26.892 1.00 91.06 522 ALA A O 1
ATOM 3993 N N . TYR A 1 523 ? -2.087 1.148 27.456 1.00 90.12 523 TYR A N 1
ATOM 3994 C CA . TYR A 1 523 ? -2.036 2.124 26.358 1.00 90.12 523 TYR A CA 1
ATOM 3995 C C . TYR A 1 523 ? -0.863 3.117 26.467 1.00 90.12 523 TYR A C 1
ATOM 3997 O O . TYR A 1 523 ? -0.548 3.777 25.479 1.00 90.12 523 TYR A O 1
ATOM 4005 N N . LEU A 1 524 ? -0.210 3.201 27.636 1.00 91.25 524 LEU A N 1
ATOM 4006 C CA . LEU A 1 524 ? 0.994 4.003 27.887 1.00 91.25 524 LEU A CA 1
ATOM 4007 C C . LEU A 1 524 ? 2.285 3.169 27.825 1.00 91.25 524 LEU A C 1
ATOM 4009 O O . LEU A 1 524 ? 3.359 3.698 28.095 1.00 91.25 524 LEU A O 1
ATOM 4013 N N . ALA A 1 525 ? 2.220 1.878 27.472 1.00 90.06 525 ALA A N 1
ATOM 4014 C CA . ALA A 1 525 ? 3.390 0.995 27.509 1.00 90.06 525 ALA A CA 1
ATOM 4015 C C . ALA A 1 525 ? 4.526 1.421 26.558 1.00 90.06 525 ALA A C 1
ATOM 4017 O O . ALA A 1 525 ? 5.665 1.015 26.744 1.00 90.06 525 ALA A O 1
ATOM 4018 N N . SER A 1 526 ? 4.248 2.261 25.561 1.00 86.69 526 SER A N 1
ATOM 4019 C CA . SER A 1 526 ? 5.260 2.828 24.664 1.00 86.69 526 SER A CA 1
ATOM 4020 C C . SER A 1 526 ? 5.696 4.253 25.027 1.00 86.69 526 SER A C 1
ATOM 4022 O O . SER A 1 526 ? 6.619 4.765 24.401 1.00 86.69 526 SER A O 1
ATOM 4024 N N . GLU A 1 527 ? 5.089 4.906 26.024 1.00 82.31 527 GLU A N 1
ATOM 4025 C CA . GLU A 1 527 ? 5.390 6.308 26.372 1.00 82.31 527 GLU A CA 1
ATOM 4026 C C . GLU A 1 527 ? 6.848 6.541 26.791 1.00 82.31 527 GLU A C 1
ATOM 4028 O O . GLU A 1 527 ? 7.422 7.546 26.389 1.00 82.31 527 GLU A O 1
ATOM 4033 N N . PRO A 1 528 ? 7.545 5.639 27.508 1.00 82.38 528 PRO A N 1
ATOM 4034 C CA . PRO A 1 528 ? 8.959 5.884 27.806 1.00 82.38 528 PRO A CA 1
ATOM 4035 C C . PRO A 1 528 ? 9.847 5.978 26.559 1.00 82.38 528 PRO A C 1
ATOM 4037 O O . PRO A 1 528 ? 10.863 6.667 26.592 1.00 82.38 528 PRO A O 1
ATOM 4040 N N . ILE A 1 529 ? 9.446 5.345 25.450 1.00 79.88 529 ILE A N 1
ATOM 4041 C CA . ILE A 1 529 ? 10.139 5.446 24.157 1.00 79.88 529 ILE A CA 1
ATOM 4042 C C . ILE A 1 529 ? 9.938 6.846 23.551 1.00 79.88 529 ILE A C 1
ATOM 4044 O O . ILE A 1 529 ? 10.829 7.350 22.870 1.00 79.88 529 ILE A O 1
ATOM 4048 N N . HIS A 1 530 ? 8.811 7.508 23.846 1.00 75.38 530 HIS A N 1
ATOM 4049 C CA . HIS A 1 530 ? 8.527 8.884 23.425 1.00 75.38 530 HIS A CA 1
ATOM 4050 C C . HIS A 1 530 ? 9.559 9.891 23.953 1.00 75.38 530 HIS A C 1
ATOM 4052 O O . HIS A 1 530 ? 9.895 10.863 23.282 1.00 75.38 530 HIS A O 1
ATOM 4058 N N . HIS A 1 531 ? 10.097 9.643 25.147 1.00 77.81 531 HIS A N 1
ATOM 4059 C CA . HIS A 1 531 ? 10.992 10.570 25.836 1.00 77.81 531 HIS A CA 1
ATOM 4060 C C . HIS A 1 531 ? 12.484 10.338 25.570 1.00 77.81 531 HIS A C 1
ATOM 4062 O O . HIS A 1 531 ? 13.311 11.057 26.132 1.00 77.81 531 HIS A O 1
ATOM 4068 N N . LEU A 1 532 ? 12.850 9.363 24.731 1.00 81.38 532 LEU A N 1
ATOM 4069 C CA . LEU A 1 532 ? 14.251 9.132 24.384 1.00 81.38 532 LEU A CA 1
ATOM 4070 C C . LEU A 1 532 ? 14.835 10.333 23.610 1.00 81.38 532 LEU A C 1
ATOM 4072 O O . LEU A 1 532 ? 14.139 10.925 22.772 1.00 81.38 532 LEU A O 1
ATOM 4076 N N . PRO A 1 533 ? 16.109 10.699 23.862 1.00 71.19 533 PRO A N 1
ATOM 4077 C CA . PRO A 1 533 ? 16.788 11.739 23.093 1.00 71.19 533 PRO A CA 1
ATOM 4078 C C . PRO A 1 533 ? 16.811 11.327 21.611 1.00 71.19 533 PRO A C 1
ATOM 4080 O O . PRO A 1 533 ? 16.953 10.147 21.308 1.00 71.19 533 PRO A O 1
ATOM 4083 N N . VAL A 1 534 ? 16.627 12.281 20.692 1.00 79.88 534 VAL A N 1
ATOM 4084 C CA . VAL A 1 534 ? 16.327 12.094 19.248 1.00 79.88 534 VAL A CA 1
ATOM 4085 C C . VAL A 1 534 ? 14.869 11.745 18.943 1.00 79.88 534 VAL A C 1
ATOM 4087 O O . VAL A 1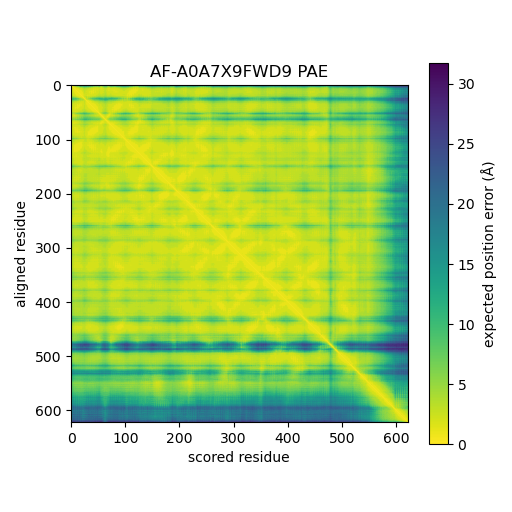 534 ? 14.230 12.460 18.172 1.00 79.88 534 VAL A O 1
ATOM 4090 N N . LEU A 1 535 ? 14.307 10.699 19.553 1.00 80.62 535 LEU A N 1
ATOM 4091 C CA . LEU A 1 535 ? 12.934 10.281 19.243 1.00 80.62 535 LEU A CA 1
ATOM 4092 C C . LEU A 1 535 ? 11.908 11.357 19.594 1.00 80.62 535 LEU A C 1
ATOM 4094 O O . LEU A 1 535 ? 11.042 11.646 18.774 1.00 80.62 535 LEU A O 1
ATOM 4098 N N . ARG A 1 536 ? 12.068 12.027 20.740 1.00 83.50 536 ARG A N 1
ATOM 4099 C CA . ARG A 1 536 ? 11.221 13.168 21.113 1.00 83.50 536 ARG A CA 1
ATOM 4100 C C . ARG A 1 536 ? 11.189 14.253 20.031 1.00 83.50 536 ARG A C 1
ATOM 4102 O O . ARG A 1 536 ? 10.117 14.710 19.670 1.00 83.50 536 ARG A O 1
ATOM 4109 N N . GLN A 1 537 ? 12.345 14.619 19.474 1.00 83.88 537 GLN A N 1
ATOM 4110 C CA . GLN A 1 537 ? 12.423 15.641 18.423 1.00 83.88 537 GLN A CA 1
ATOM 4111 C C . GLN A 1 537 ? 11.730 15.182 17.135 1.00 83.88 537 GLN A C 1
ATOM 4113 O O . GLN A 1 537 ? 11.016 15.961 16.510 1.00 83.88 537 GLN A O 1
ATOM 4118 N N . LEU A 1 538 ? 11.908 13.916 16.744 1.00 82.50 538 LEU A N 1
ATOM 4119 C CA . LEU A 1 538 ? 11.210 13.344 15.589 1.00 82.50 538 LEU A CA 1
ATOM 4120 C C . LEU A 1 538 ? 9.690 13.330 15.793 1.00 82.50 538 LEU A C 1
ATOM 4122 O O . LEU A 1 538 ? 8.946 13.607 14.850 1.00 82.50 538 LEU A O 1
ATOM 4126 N N . TYR A 1 539 ? 9.230 13.051 17.013 1.00 82.56 539 TYR A N 1
ATOM 4127 C CA . TYR A 1 539 ? 7.814 13.111 17.361 1.00 82.56 539 TYR A CA 1
ATOM 4128 C C . TYR A 1 539 ? 7.280 14.539 17.337 1.00 82.56 539 TYR A C 1
ATOM 4130 O O . TYR A 1 539 ? 6.288 14.770 16.652 1.00 82.56 539 TYR A O 1
ATOM 4138 N N . ASP A 1 540 ? 7.974 15.497 17.954 1.00 84.25 540 ASP A N 1
ATOM 4139 C CA . ASP A 1 540 ? 7.600 16.917 17.936 1.00 84.25 540 ASP A CA 1
ATOM 4140 C C . ASP A 1 540 ? 7.494 17.441 16.484 1.00 84.25 540 ASP A C 1
ATOM 4142 O O . ASP A 1 540 ? 6.530 18.117 16.115 1.00 84.25 540 ASP A O 1
ATOM 4146 N N . LEU A 1 541 ? 8.437 17.060 15.609 1.00 84.69 541 LEU A N 1
ATOM 4147 C CA . LEU A 1 541 ? 8.393 17.375 14.175 1.00 84.69 541 LEU A CA 1
ATOM 4148 C C . LEU A 1 541 ? 7.193 16.729 13.468 1.00 84.69 541 LEU A C 1
ATOM 4150 O O . LEU A 1 541 ? 6.566 17.347 12.603 1.00 84.69 541 LEU A O 1
ATOM 4154 N N . SER A 1 542 ? 6.860 15.487 13.812 1.00 81.31 542 SER A N 1
ATOM 4155 C CA . SER A 1 542 ? 5.715 14.801 13.221 1.00 81.31 542 SER A CA 1
ATOM 4156 C C . SER A 1 542 ? 4.375 15.368 13.695 1.00 81.31 542 SER A C 1
ATOM 4158 O O . SER A 1 542 ? 3.467 15.551 12.882 1.00 81.31 542 SER A O 1
ATOM 4160 N N . GLU A 1 543 ? 4.257 15.733 14.975 1.00 82.75 543 GLU A N 1
ATOM 4161 C CA . GLU A 1 543 ? 3.093 16.442 15.518 1.00 82.75 543 GLU A CA 1
ATOM 4162 C C . GLU A 1 543 ? 2.913 17.812 14.849 1.00 82.75 543 GLU A C 1
ATOM 4164 O O . GLU A 1 543 ? 1.794 18.183 14.488 1.00 82.75 543 GLU A O 1
ATOM 4169 N N . ALA A 1 544 ? 4.016 18.505 14.549 1.00 84.44 544 ALA A N 1
ATOM 4170 C CA . ALA A 1 544 ? 4.035 19.720 13.735 1.00 84.44 544 ALA A CA 1
ATOM 4171 C C . ALA A 1 544 ? 3.736 19.489 12.235 1.00 84.44 544 ALA A C 1
ATOM 4173 O O . ALA A 1 544 ? 3.777 20.433 11.437 1.00 84.44 544 ALA A O 1
ATOM 4174 N N . ARG A 1 545 ? 3.431 18.246 11.830 1.00 85.44 545 ARG A N 1
ATOM 4175 C CA . ARG A 1 545 ? 3.191 17.815 10.442 1.00 85.44 545 ARG A CA 1
ATOM 4176 C C . ARG A 1 545 ? 4.340 18.183 9.497 1.00 85.44 545 ARG A C 1
ATOM 4178 O O . ARG A 1 545 ? 4.124 18.506 8.328 1.00 85.44 545 ARG A O 1
ATOM 4185 N N . PHE A 1 546 ? 5.579 18.150 9.990 1.00 85.75 546 PHE A N 1
ATOM 4186 C CA . PHE A 1 546 ? 6.763 18.445 9.182 1.00 85.75 546 PHE A CA 1
ATOM 4187 C C . PHE A 1 546 ? 6.937 17.431 8.044 1.00 85.75 546 PHE A C 1
ATOM 4189 O O . PHE A 1 546 ? 7.125 17.819 6.896 1.00 85.75 546 PHE A O 1
ATOM 4196 N N . PHE A 1 547 ? 6.765 16.141 8.344 1.00 84.38 547 PHE A N 1
ATOM 4197 C CA . PHE A 1 547 ? 6.862 15.046 7.370 1.00 84.38 547 PHE A CA 1
ATOM 4198 C C . PHE A 1 547 ? 5.619 14.889 6.474 1.00 84.38 547 PHE A C 1
ATOM 4200 O O . PHE A 1 547 ? 5.534 13.940 5.696 1.00 84.38 547 PHE A O 1
ATOM 4207 N N . ASP A 1 548 ? 4.642 15.795 6.582 1.00 90.56 548 ASP A N 1
ATOM 4208 C CA . ASP A 1 548 ? 3.436 15.788 5.759 1.00 90.56 548 ASP A CA 1
ATOM 4209 C C . ASP A 1 548 ? 3.612 16.663 4.521 1.00 90.56 548 ASP A C 1
ATOM 4211 O O . ASP A 1 548 ? 3.369 17.871 4.546 1.00 90.56 548 ASP A O 1
ATOM 4215 N N . ILE A 1 549 ? 4.020 16.027 3.421 1.00 91.12 549 ILE A N 1
ATOM 4216 C CA . ILE A 1 549 ? 4.289 16.696 2.141 1.00 91.12 549 ILE A CA 1
ATOM 4217 C C . ILE A 1 549 ? 3.099 17.515 1.635 1.00 91.12 549 ILE A C 1
ATOM 4219 O O . ILE A 1 549 ? 3.298 18.535 0.982 1.00 91.12 549 ILE A O 1
ATOM 4223 N N . TYR A 1 550 ? 1.869 17.117 1.972 1.00 92.75 550 TYR A N 1
ATOM 4224 C CA . TYR A 1 550 ? 0.674 17.863 1.599 1.00 92.75 550 TYR A CA 1
ATOM 4225 C C . TYR A 1 550 ? 0.607 19.199 2.342 1.00 92.75 550 TYR A C 1
ATOM 4227 O O . TYR A 1 550 ? 0.426 20.243 1.725 1.00 92.75 550 TYR A O 1
ATOM 4235 N N . GLU A 1 551 ? 0.807 19.193 3.659 1.00 92.31 551 GLU A N 1
ATOM 4236 C CA . GLU A 1 551 ? 0.763 20.417 4.468 1.00 92.31 551 GLU A CA 1
ATOM 4237 C C . GLU A 1 551 ? 1.928 21.353 4.135 1.00 92.31 551 GLU A C 1
ATOM 4239 O O . G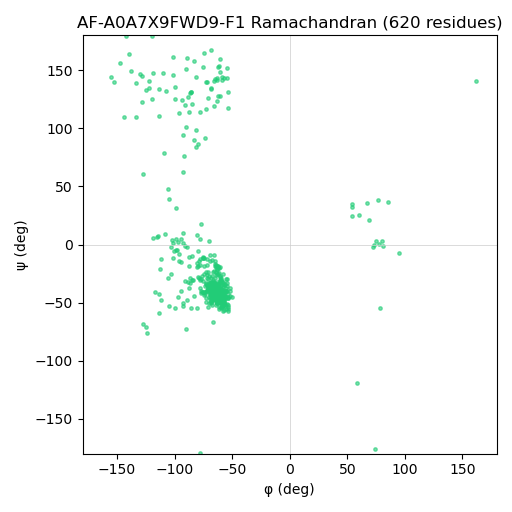LU A 1 551 ? 1.745 22.569 4.053 1.00 92.31 551 GLU A O 1
ATOM 4244 N N . GLN A 1 552 ? 3.124 20.801 3.905 1.00 92.31 552 GLN A N 1
ATOM 4245 C CA . GLN A 1 552 ? 4.271 21.594 3.456 1.00 92.31 552 GLN A CA 1
ATOM 4246 C C . GLN A 1 552 ? 4.030 22.178 2.057 1.00 92.31 552 GLN A C 1
ATOM 4248 O O . GLN A 1 552 ? 4.283 23.363 1.837 1.00 92.31 552 GLN A O 1
ATOM 4253 N N . GLY A 1 553 ? 3.455 21.391 1.143 1.00 91.06 553 GLY A N 1
ATOM 4254 C CA . GLY A 1 553 ? 3.062 21.842 -0.191 1.00 91.06 553 GLY A CA 1
ATOM 4255 C C . GLY A 1 553 ? 2.026 22.966 -0.152 1.00 91.06 553 GLY A C 1
ATOM 4256 O O . GLY A 1 553 ? 2.199 23.980 -0.820 1.00 91.06 553 GLY A O 1
ATOM 4257 N N . VAL A 1 554 ? 0.994 22.854 0.690 1.00 91.88 554 VAL A N 1
ATOM 4258 C CA . VAL A 1 554 ? -0.012 23.915 0.874 1.00 91.88 554 VAL A CA 1
ATOM 4259 C C . VAL A 1 554 ? 0.633 25.202 1.394 1.00 91.88 554 VAL A C 1
ATOM 4261 O O . VAL A 1 554 ? 0.371 26.275 0.850 1.00 91.88 554 VAL A O 1
ATOM 4264 N N . LYS A 1 555 ? 1.513 25.121 2.403 1.00 92.81 555 LYS A N 1
ATOM 4265 C CA . LYS A 1 555 ? 2.244 26.296 2.917 1.00 92.81 555 LYS A CA 1
ATOM 4266 C C . LYS A 1 555 ? 3.075 26.964 1.820 1.00 92.81 555 LYS A C 1
ATOM 4268 O O . LYS A 1 555 ? 3.022 28.186 1.676 1.00 92.81 555 LYS A O 1
ATOM 4273 N N . PHE A 1 556 ? 3.800 26.166 1.037 1.00 93.88 556 PHE A N 1
ATOM 4274 C CA . PHE A 1 556 ? 4.600 26.649 -0.085 1.00 93.88 556 PHE A CA 1
ATOM 4275 C C . PHE A 1 556 ? 3.738 27.317 -1.164 1.00 93.88 556 PHE A C 1
ATOM 4277 O O . PHE A 1 556 ? 4.045 28.430 -1.582 1.00 93.88 556 PHE A O 1
ATOM 4284 N N . LEU A 1 557 ? 2.627 26.698 -1.571 1.00 93.56 557 LEU A N 1
ATOM 4285 C CA . LEU A 1 557 ? 1.736 27.242 -2.601 1.00 93.56 557 LEU A CA 1
ATOM 4286 C C . LEU A 1 557 ? 1.053 28.538 -2.160 1.00 93.56 557 LEU A C 1
ATOM 4288 O O . LEU A 1 557 ? 0.935 29.464 -2.958 1.00 93.56 557 LEU A O 1
ATOM 4292 N N . VAL A 1 558 ? 0.650 28.652 -0.892 1.00 94.62 558 VAL A N 1
ATOM 4293 C CA . VAL A 1 558 ? 0.103 29.906 -0.347 1.00 94.62 558 VAL A CA 1
ATOM 4294 C C . VAL A 1 558 ? 1.160 31.011 -0.360 1.00 94.62 558 VAL A C 1
ATOM 4296 O O . VAL A 1 558 ? 0.855 32.157 -0.693 1.00 94.62 558 VAL A O 1
ATOM 4299 N N . TRP A 1 559 ? 2.405 30.685 -0.011 1.00 95.88 559 TRP A N 1
ATOM 4300 C CA . TRP A 1 559 ? 3.517 31.628 -0.102 1.00 95.88 559 TRP A CA 1
ATOM 4301 C C . TRP A 1 559 ? 3.786 32.055 -1.555 1.00 95.88 559 TRP A C 1
ATOM 4303 O O . TRP A 1 559 ? 3.842 33.254 -1.834 1.00 95.88 559 TRP A O 1
ATOM 4313 N N . LEU A 1 560 ? 3.855 31.103 -2.488 1.00 95.69 560 LEU A N 1
ATOM 4314 C CA . LEU A 1 560 ? 4.076 31.363 -3.911 1.00 95.69 560 LEU A CA 1
ATOM 4315 C C . LEU A 1 560 ? 2.936 32.188 -4.521 1.00 95.69 560 LEU A C 1
ATOM 4317 O O . LEU A 1 560 ? 3.192 33.148 -5.240 1.00 95.69 560 LEU A O 1
ATOM 4321 N N . SER A 1 561 ? 1.683 31.878 -4.182 1.00 96.44 561 SER A N 1
ATOM 4322 C CA . SER A 1 561 ? 0.505 32.634 -4.620 1.00 96.44 561 SER A CA 1
ATOM 4323 C C . SER A 1 561 ? 0.584 34.102 -4.193 1.00 96.44 561 SER A C 1
ATOM 4325 O O . SER A 1 561 ? 0.339 34.986 -5.010 1.00 96.44 561 SER A O 1
ATOM 4327 N N . LYS A 1 562 ? 1.014 34.389 -2.955 1.00 96.06 562 LYS A N 1
ATOM 4328 C CA . LYS A 1 562 ? 1.222 35.772 -2.490 1.00 96.06 562 LYS A CA 1
ATOM 4329 C C . LYS A 1 562 ? 2.317 36.495 -3.277 1.00 96.06 562 LYS A C 1
ATOM 4331 O O . LYS A 1 562 ? 2.187 37.693 -3.521 1.00 96.06 562 LYS A O 1
ATOM 4336 N N . ILE A 1 563 ? 3.379 35.788 -3.666 1.00 96.12 563 ILE A N 1
ATOM 4337 C CA . ILE A 1 563 ? 4.454 36.343 -4.499 1.00 96.12 563 ILE A CA 1
ATOM 4338 C C . ILE A 1 563 ? 3.938 36.650 -5.901 1.00 96.12 563 ILE A C 1
ATOM 4340 O O . ILE A 1 563 ? 4.081 37.782 -6.352 1.00 96.12 563 ILE A O 1
ATOM 4344 N N . LEU A 1 564 ? 3.298 35.685 -6.563 1.00 96.31 564 LEU A N 1
ATOM 4345 C CA . LEU A 1 564 ? 2.754 35.870 -7.909 1.00 96.31 564 LEU A CA 1
ATOM 4346 C C . LEU A 1 564 ? 1.727 37.004 -7.937 1.00 96.31 564 LEU A C 1
ATOM 4348 O O . LEU A 1 564 ? 1.806 37.886 -8.783 1.00 96.31 564 LEU A O 1
ATOM 4352 N N . PHE A 1 565 ? 0.836 37.059 -6.950 1.00 95.75 565 PHE A N 1
ATOM 4353 C CA . PHE A 1 565 ? -0.117 38.155 -6.825 1.00 95.75 565 PHE A CA 1
ATOM 4354 C C . PHE A 1 565 ? 0.581 39.515 -6.667 1.00 95.75 565 PHE A C 1
ATOM 4356 O O . PHE A 1 565 ? 0.268 40.477 -7.359 1.00 95.75 565 PHE A O 1
ATOM 4363 N N . LYS A 1 566 ? 1.573 39.624 -5.778 1.00 96.31 566 LYS A N 1
ATOM 4364 C CA . LYS A 1 566 ? 2.224 40.912 -5.501 1.00 96.31 566 LYS A CA 1
ATOM 4365 C C . LYS A 1 566 ? 3.158 41.382 -6.620 1.00 96.31 566 LYS A C 1
ATOM 4367 O O . LYS A 1 566 ? 3.265 42.586 -6.832 1.00 96.31 566 LYS A O 1
ATOM 4372 N N . PHE A 1 567 ? 3.863 40.466 -7.279 1.00 96.31 567 PHE A N 1
ATOM 4373 C CA . PHE A 1 567 ? 4.964 40.796 -8.190 1.00 96.31 567 PHE A CA 1
ATOM 4374 C C . PHE A 1 567 ? 4.682 40.496 -9.662 1.00 96.31 567 PHE A C 1
ATOM 4376 O O . PHE A 1 567 ? 5.443 40.950 -10.508 1.00 96.31 567 PHE A O 1
ATOM 4383 N N . VAL A 1 568 ? 3.617 39.760 -9.980 1.00 94.38 568 VAL A N 1
ATOM 4384 C CA . VAL A 1 568 ? 3.204 39.501 -11.367 1.00 94.38 568 VAL A CA 1
ATOM 4385 C C . VAL A 1 568 ? 1.866 40.173 -11.632 1.00 94.38 568 VAL A C 1
ATOM 4387 O O . VAL A 1 568 ? 1.794 41.069 -12.466 1.00 94.38 568 VAL A O 1
ATOM 4390 N N . ASP A 1 569 ? 0.841 39.819 -10.859 1.00 96.25 569 ASP A N 1
ATOM 4391 C CA . ASP A 1 569 ? -0.529 40.304 -11.063 1.00 96.25 569 ASP A CA 1
ATOM 4392 C C . ASP A 1 569 ? -0.625 41.827 -10.857 1.00 96.25 569 ASP A C 1
ATOM 4394 O O . ASP A 1 569 ? -1.010 42.565 -11.759 1.00 96.25 569 ASP A O 1
ATOM 4398 N N . ARG A 1 570 ? -0.137 42.342 -9.718 1.00 96.69 570 ARG A N 1
ATOM 4399 C CA . ARG A 1 570 ? -0.215 43.783 -9.411 1.00 96.69 570 ARG A CA 1
ATOM 4400 C C . ARG A 1 570 ? 0.563 44.696 -10.365 1.00 96.69 570 ARG A C 1
ATOM 4402 O O . ARG A 1 570 ? 0.054 45.773 -10.674 1.00 96.69 570 ARG A O 1
ATOM 4409 N N . PRO A 1 571 ? 1.770 44.341 -10.837 1.00 96.12 571 PRO A N 1
ATOM 4410 C CA . PRO A 1 571 ? 2.433 45.119 -11.879 1.00 96.12 571 PRO A CA 1
ATOM 4411 C C . PRO A 1 571 ? 1.698 45.093 -13.220 1.00 96.12 571 PRO A C 1
ATOM 4413 O O . PRO A 1 571 ? 1.646 46.129 -13.882 1.00 96.12 571 PRO A O 1
ATOM 4416 N N . ILE A 1 572 ? 1.105 43.957 -13.606 1.00 95.62 572 ILE A N 1
ATOM 4417 C CA . ILE A 1 572 ? 0.282 43.866 -14.820 1.00 95.62 572 ILE A CA 1
ATOM 4418 C C . ILE A 1 572 ? -0.937 44.788 -14.688 1.00 95.62 572 ILE A C 1
ATOM 4420 O O . ILE A 1 572 ? -1.136 45.641 -15.554 1.00 95.62 572 ILE A O 1
ATOM 4424 N N . ASP A 1 573 ? -1.672 44.707 -13.574 1.00 95.31 573 ASP A N 1
ATOM 4425 C CA . ASP A 1 573 ? -2.786 45.615 -13.261 1.00 95.31 573 ASP A CA 1
ATOM 4426 C C . ASP A 1 573 ? -2.347 47.080 -13.335 1.00 95.31 573 ASP A C 1
ATOM 4428 O O . ASP A 1 573 ? -3.008 47.907 -13.956 1.00 95.31 573 ASP A O 1
ATOM 4432 N N . PHE A 1 574 ? -1.200 47.424 -12.741 1.00 95.00 574 PHE A N 1
ATOM 4433 C CA . PHE A 1 574 ? -0.683 48.790 -12.767 1.00 95.00 574 PHE A CA 1
ATOM 4434 C C . PHE A 1 574 ? -0.416 49.278 -14.197 1.00 95.00 574 PHE A C 1
ATOM 4436 O O . PHE A 1 574 ? -0.753 50.416 -14.533 1.00 95.00 574 PHE A O 1
ATOM 4443 N N . ILE A 1 575 ? 0.164 48.439 -15.057 1.00 94.56 575 ILE A N 1
ATOM 4444 C CA . ILE A 1 575 ? 0.398 48.798 -16.460 1.00 94.56 575 ILE A CA 1
ATOM 4445 C C . ILE A 1 575 ? -0.940 49.060 -17.163 1.00 94.56 575 ILE A C 1
ATOM 4447 O O . ILE A 1 575 ? -1.109 50.120 -17.771 1.00 94.56 575 ILE A O 1
ATOM 4451 N N . TYR A 1 576 ? -1.910 48.154 -17.038 1.00 93.38 576 TYR A N 1
ATOM 4452 C CA . TYR A 1 576 ? -3.206 48.298 -17.705 1.00 93.38 576 TYR A CA 1
ATOM 4453 C C . TYR A 1 576 ? -4.039 49.462 -17.154 1.00 93.38 576 TYR A C 1
ATOM 4455 O O . TYR A 1 576 ? -4.548 50.279 -17.919 1.00 93.38 576 TYR A O 1
ATOM 4463 N N . GLU A 1 577 ? -4.160 49.590 -15.838 1.00 94.94 577 GLU A N 1
ATOM 4464 C CA . GLU A 1 577 ? -5.048 50.576 -15.218 1.00 94.94 577 GLU A CA 1
ATOM 4465 C C . GLU A 1 577 ? -4.426 51.966 -15.088 1.00 94.94 577 GLU A C 1
ATOM 4467 O O . GLU A 1 577 ? -5.146 52.966 -15.086 1.00 94.94 577 GLU A O 1
ATOM 4472 N N . LYS A 1 578 ? -3.099 52.068 -14.934 1.00 94.31 578 LYS A N 1
ATOM 4473 C CA . LYS A 1 578 ? -2.422 53.360 -14.746 1.00 94.31 578 LYS A CA 1
ATOM 4474 C C . LYS A 1 578 ? -1.693 53.805 -15.993 1.00 94.31 578 LYS A C 1
ATOM 4476 O O . LYS A 1 578 ? -1.918 54.931 -16.427 1.00 94.31 578 LYS A O 1
ATOM 4481 N N . VAL A 1 579 ? -0.831 52.969 -16.569 1.00 93.69 579 VAL A N 1
ATOM 4482 C CA . VAL A 1 579 ? 0.028 53.399 -17.684 1.00 93.69 579 VAL A CA 1
ATOM 4483 C C . VAL A 1 579 ? -0.800 53.612 -18.947 1.00 93.69 579 VAL A C 1
ATOM 4485 O O . VAL A 1 579 ? -0.784 54.716 -19.491 1.00 93.69 579 VAL A O 1
ATOM 4488 N N . VAL A 1 580 ? -1.586 52.616 -19.369 1.00 93.25 580 VAL A N 1
ATOM 4489 C CA . VAL A 1 580 ? -2.420 52.723 -20.581 1.00 93.25 580 VAL A CA 1
ATOM 4490 C C . VAL A 1 580 ? -3.434 53.863 -20.451 1.00 93.25 580 VAL A C 1
ATOM 4492 O O . VAL A 1 580 ? -3.543 54.700 -21.348 1.00 93.25 580 VAL A O 1
ATOM 4495 N N . VAL A 1 581 ? -4.120 53.964 -19.307 1.00 94.19 581 VAL A N 1
ATOM 4496 C CA . VAL A 1 581 ? -5.099 55.036 -19.054 1.00 94.19 581 VAL A CA 1
ATOM 4497 C C . VAL A 1 581 ? -4.434 56.415 -19.022 1.00 94.19 581 VAL A C 1
ATOM 4499 O O . VAL A 1 581 ? -4.972 57.365 -19.592 1.00 94.19 581 VAL A O 1
ATOM 4502 N N . SER A 1 582 ? -3.263 56.549 -18.392 1.00 94.31 582 SER A N 1
ATOM 4503 C CA . SER A 1 582 ? -2.534 57.822 -18.324 1.00 94.31 582 SER A CA 1
ATOM 4504 C C . SER A 1 582 ? -2.063 58.278 -19.705 1.00 94.31 582 SER A C 1
ATOM 4506 O O . SER A 1 582 ? -2.277 59.434 -20.066 1.00 94.31 582 SER A O 1
ATOM 4508 N N . ILE A 1 583 ? -1.504 57.369 -20.512 1.00 93.50 583 ILE A N 1
ATOM 4509 C CA . ILE A 1 583 ? -1.088 57.660 -21.891 1.00 93.50 583 ILE A CA 1
ATOM 4510 C C . ILE A 1 583 ? -2.299 58.062 -22.741 1.00 93.50 583 ILE A C 1
ATOM 4512 O O . ILE A 1 583 ? -2.266 59.097 -23.407 1.00 93.50 583 ILE A O 1
ATOM 4516 N N . GLY A 1 584 ? -3.396 57.302 -22.674 1.00 93.31 584 GLY A N 1
ATOM 4517 C CA . GLY A 1 584 ? -4.629 57.636 -23.392 1.00 93.31 584 GLY A CA 1
ATOM 4518 C C . GLY A 1 584 ? -5.171 59.013 -23.001 1.00 93.31 584 GLY A C 1
ATOM 4519 O O . GLY A 1 584 ? -5.518 59.824 -23.864 1.00 93.31 584 GLY A O 1
ATOM 4520 N N . ARG A 1 585 ? -5.172 59.331 -21.701 1.00 93.75 585 ARG A N 1
ATOM 4521 C CA . ARG A 1 585 ? -5.580 60.646 -21.191 1.00 93.75 585 ARG A CA 1
ATOM 4522 C C . ARG A 1 585 ? -4.647 61.758 -21.663 1.00 93.75 585 ARG A C 1
ATOM 4524 O O . ARG A 1 585 ? -5.135 62.815 -22.050 1.00 93.75 585 ARG A O 1
ATOM 4531 N N . PHE A 1 586 ? -3.336 61.523 -21.658 1.00 94.69 586 PHE A N 1
ATOM 4532 C CA . PHE A 1 586 ? -2.340 62.474 -22.145 1.00 94.69 586 PHE A CA 1
ATOM 4533 C C . PHE A 1 586 ? -2.599 62.847 -23.608 1.00 94.69 586 PHE A C 1
ATOM 4535 O O . PHE A 1 586 ? -2.750 64.031 -23.907 1.00 94.69 586 PHE A O 1
ATOM 4542 N N . PHE A 1 587 ? -2.739 61.858 -24.498 1.00 93.38 587 PHE A N 1
ATOM 4543 C CA . PHE A 1 587 ? -3.034 62.114 -25.912 1.00 93.38 587 PHE A CA 1
ATOM 4544 C C . PHE A 1 587 ? -4.401 62.771 -26.113 1.00 93.38 587 PHE A C 1
ATOM 4546 O O . PHE A 1 587 ? -4.517 63.697 -26.909 1.00 93.38 587 PHE A O 1
ATOM 4553 N N . THR A 1 588 ? -5.419 62.368 -25.349 1.00 93.38 588 THR A N 1
ATOM 4554 C CA . THR A 1 588 ? -6.747 63.001 -25.405 1.00 93.38 588 THR A CA 1
ATOM 4555 C C . THR A 1 588 ? -6.662 64.493 -25.076 1.00 93.38 588 THR A C 1
ATOM 4557 O O . THR A 1 588 ? -7.172 65.324 -25.823 1.00 93.38 588 THR A O 1
ATOM 4560 N N . VAL A 1 589 ? -5.973 64.853 -23.988 1.00 93.44 589 VAL A N 1
ATOM 4561 C CA . VAL A 1 589 ? -5.778 66.256 -23.591 1.00 93.44 589 VAL A CA 1
ATOM 4562 C C . VAL A 1 589 ? -4.927 67.009 -24.617 1.00 93.44 589 VAL A C 1
ATOM 4564 O O . VAL A 1 589 ? -5.212 68.168 -24.916 1.00 93.44 589 VAL A O 1
ATOM 4567 N N . LEU A 1 590 ? -3.893 66.369 -25.170 1.00 92.19 590 LEU A N 1
ATOM 4568 C CA . LEU A 1 590 ? -3.043 66.957 -26.205 1.00 92.19 590 LEU A CA 1
ATOM 4569 C C . LEU A 1 590 ? -3.854 67.310 -27.463 1.00 92.19 590 LEU A C 1
ATOM 4571 O O . LEU A 1 590 ? -3.779 68.444 -27.932 1.00 92.19 590 LEU A O 1
ATOM 4575 N N . PHE A 1 591 ? -4.674 66.382 -27.965 1.00 88.50 591 PHE A N 1
ATOM 4576 C CA . PHE A 1 591 ? -5.517 66.617 -29.140 1.00 88.50 591 PHE A CA 1
ATOM 4577 C C . PHE A 1 591 ? -6.629 67.635 -28.878 1.00 88.50 591 PHE A C 1
ATOM 4579 O O . PHE A 1 591 ? -6.905 68.467 -29.738 1.00 88.50 591 PHE A O 1
ATOM 4586 N N . GLN A 1 592 ? -7.215 67.654 -27.676 1.00 89.94 592 GLN A N 1
ATOM 4587 C CA . GLN A 1 592 ? -8.167 68.703 -27.295 1.00 89.94 592 GLN A CA 1
ATOM 4588 C C . GLN A 1 592 ? -7.540 70.101 -27.374 1.00 89.94 592 GLN A C 1
ATOM 4590 O O . GLN A 1 592 ? -8.169 71.024 -27.883 1.00 89.94 592 GLN A O 1
ATOM 4595 N N . LYS A 1 593 ? -6.285 70.264 -26.931 1.00 88.75 593 LYS A N 1
ATOM 4596 C CA . LYS A 1 593 ? -5.573 71.553 -27.004 1.00 88.75 593 LYS A CA 1
ATOM 4597 C C . LYS A 1 593 ? -5.252 71.998 -28.432 1.00 88.75 593 LYS A C 1
ATOM 4599 O O . LYS A 1 593 ? -5.139 73.200 -28.665 1.00 88.75 593 LYS A O 1
ATOM 4604 N N . ALA A 1 594 ? -5.111 71.067 -29.377 1.00 84.56 594 ALA A N 1
ATOM 4605 C CA . ALA A 1 594 ? -4.904 71.399 -30.787 1.00 84.56 594 ALA A CA 1
ATOM 4606 C C . ALA A 1 594 ? -6.136 72.090 -31.413 1.00 84.56 594 ALA A C 1
ATOM 4608 O O . ALA A 1 594 ? -5.996 72.862 -32.362 1.00 84.56 594 ALA A O 1
ATOM 4609 N N . HIS A 1 595 ? -7.329 71.886 -30.844 1.00 83.94 595 HIS A N 1
ATOM 4610 C CA . HIS A 1 595 ? -8.564 72.568 -31.231 1.00 83.94 595 HIS A CA 1
ATOM 4611 C C . HIS A 1 595 ? -8.802 73.837 -30.402 1.00 83.94 595 HIS A C 1
ATOM 4613 O O . HIS A 1 595 ? -9.637 73.874 -29.503 1.00 83.94 595 HIS A O 1
ATOM 4619 N N . ASN A 1 596 ? -8.068 74.906 -30.718 1.00 86.38 596 ASN A N 1
ATOM 4620 C CA . ASN A 1 596 ? -8.123 76.176 -29.980 1.00 86.38 596 ASN A CA 1
ATOM 4621 C C . ASN A 1 596 ? -9.086 77.231 -30.565 1.00 86.38 596 ASN A C 1
ATOM 4623 O O . ASN A 1 596 ? -9.123 78.362 -30.085 1.00 86.38 596 ASN A O 1
ATOM 4627 N N . GLY A 1 597 ? -9.853 76.884 -31.603 1.00 87.06 597 GLY A N 1
ATOM 4628 C CA . GLY A 1 597 ? -10.847 77.768 -32.226 1.00 87.06 597 GLY A CA 1
ATOM 4629 C C . GLY A 1 597 ? -10.275 78.847 -33.155 1.00 87.06 597 GLY A C 1
ATOM 4630 O O . GLY A 1 597 ? -11.043 79.609 -33.736 1.00 87.06 597 GLY A O 1
ATOM 4631 N N . GLN A 1 598 ? -8.952 78.917 -33.341 1.00 89.50 598 GLN A N 1
ATOM 4632 C CA . GLN A 1 598 ? -8.327 79.879 -34.250 1.00 89.50 598 GLN A CA 1
ATOM 4633 C C . GLN A 1 598 ? -8.252 79.322 -35.678 1.00 89.50 598 GLN A C 1
ATOM 4635 O O . GLN A 1 598 ? -7.490 78.394 -35.956 1.00 89.50 598 GLN A O 1
ATOM 4640 N N . TYR A 1 599 ? -8.983 79.940 -36.609 1.00 87.69 599 TYR A N 1
ATOM 4641 C CA . TYR A 1 599 ? -9.039 79.511 -38.014 1.00 87.69 599 TYR A CA 1
ATOM 4642 C C . TYR A 1 599 ? -7.669 79.446 -38.707 1.00 87.69 599 TYR A C 1
ATOM 4644 O O . TYR A 1 599 ? -7.441 78.550 -39.517 1.00 87.69 599 TYR A O 1
ATOM 4652 N N . ALA A 1 600 ? -6.740 80.345 -38.362 1.00 89.19 600 ALA A N 1
ATOM 4653 C CA . ALA A 1 600 ? -5.393 80.358 -38.935 1.00 89.19 600 ALA A CA 1
ATOM 4654 C C . ALA A 1 600 ? -4.624 79.054 -38.656 1.00 89.19 600 ALA A C 1
ATOM 4656 O O . ALA A 1 600 ? -3.972 78.522 -39.554 1.00 89.19 600 ALA A O 1
ATOM 4657 N N . ASN A 1 601 ? -4.762 78.492 -37.448 1.00 86.19 601 ASN A N 1
ATOM 4658 C CA . ASN A 1 601 ? -4.126 77.222 -37.104 1.00 86.19 601 ASN A CA 1
ATOM 4659 C C . ASN A 1 601 ? -4.736 76.079 -37.914 1.00 86.19 601 ASN A C 1
ATOM 4661 O O . ASN A 1 601 ? -4.004 75.259 -38.452 1.00 86.19 601 ASN A O 1
ATOM 4665 N N . TYR A 1 602 ? -6.062 76.037 -38.065 1.00 89.94 602 TYR A N 1
ATOM 4666 C CA . TYR A 1 602 ? -6.733 75.000 -38.859 1.00 89.94 602 TYR A CA 1
ATOM 4667 C C . TYR A 1 602 ? -6.347 75.044 -40.338 1.00 89.94 602 TYR A C 1
ATOM 4669 O O . TYR A 1 602 ? -6.127 73.994 -40.944 1.00 89.94 602 TYR A O 1
ATOM 4677 N N . LEU A 1 603 ? -6.192 76.242 -40.906 1.00 90.75 603 LEU A N 1
ATOM 4678 C CA . LEU A 1 603 ? -5.684 76.395 -42.265 1.00 90.75 603 LEU A CA 1
ATOM 4679 C C . LEU A 1 603 ? -4.241 75.876 -42.380 1.00 90.75 603 LEU A C 1
ATOM 4681 O O . LEU A 1 603 ? -3.944 75.116 -43.299 1.00 90.75 603 LEU A O 1
ATOM 4685 N N . ALA A 1 604 ? -3.371 76.206 -41.417 1.00 90.00 604 ALA A N 1
ATOM 4686 C CA . ALA A 1 604 ? -1.996 75.707 -41.374 1.00 90.00 604 ALA A CA 1
ATOM 4687 C C . ALA A 1 604 ? -1.931 74.172 -41.257 1.00 90.00 604 ALA A C 1
ATOM 4689 O O . ALA A 1 604 ? -1.186 73.541 -42.005 1.00 90.00 604 ALA A O 1
ATOM 4690 N N . TRP A 1 605 ? -2.752 73.559 -40.394 1.00 88.94 605 TRP A N 1
ATOM 4691 C CA . TRP A 1 605 ? -2.870 72.098 -40.286 1.00 88.94 605 TRP A CA 1
ATOM 4692 C C . TRP A 1 605 ? -3.336 71.459 -41.598 1.00 88.94 605 TRP A C 1
ATOM 4694 O O . TRP A 1 605 ? -2.808 70.423 -41.992 1.00 88.94 605 TRP A O 1
ATOM 4704 N N . THR A 1 606 ? -4.290 72.080 -42.297 1.00 91.38 606 THR A N 1
ATOM 4705 C CA . THR A 1 606 ? -4.824 71.565 -43.569 1.00 91.38 606 THR A CA 1
ATOM 4706 C C . THR A 1 606 ? -3.773 71.615 -44.676 1.00 91.38 606 THR A C 1
ATOM 4708 O O . THR A 1 606 ? -3.581 70.632 -45.386 1.00 91.38 606 THR A O 1
ATOM 4711 N N . ILE A 1 607 ? -3.049 72.733 -44.798 1.00 92.94 607 ILE A N 1
ATOM 4712 C CA . ILE A 1 607 ? -1.967 72.882 -45.781 1.00 92.94 607 ILE A CA 1
ATOM 4713 C C . ILE A 1 607 ? -0.814 71.928 -45.452 1.00 92.94 607 ILE A C 1
ATOM 4715 O O . ILE A 1 607 ? -0.333 71.227 -46.337 1.00 92.94 607 ILE A O 1
ATOM 4719 N N . GLY A 1 608 ? -0.398 71.851 -44.184 1.00 93.31 608 GLY A N 1
ATOM 4720 C CA . GLY A 1 608 ? 0.648 70.928 -43.742 1.00 93.31 608 GLY A CA 1
ATOM 4721 C C . GLY A 1 608 ? 0.275 69.463 -43.983 1.00 93.31 608 GLY A C 1
ATOM 4722 O O . GLY A 1 608 ? 1.089 68.697 -44.493 1.00 93.31 608 GLY A O 1
ATOM 4723 N N . GLY A 1 609 ? -0.976 69.091 -43.699 1.00 93.00 609 GLY A N 1
ATOM 4724 C CA . GLY A 1 609 ? -1.517 67.769 -44.009 1.00 93.00 609 GLY A CA 1
ATOM 4725 C C . GLY A 1 609 ? -1.529 67.479 -45.510 1.00 93.00 609 GLY A C 1
ATOM 4726 O O . GLY A 1 609 ? -1.128 66.393 -45.917 1.00 93.00 609 GLY A O 1
ATOM 4727 N N . LEU A 1 610 ? -1.909 68.454 -46.342 1.00 94.38 610 LEU A N 1
ATOM 4728 C CA . LEU A 1 610 ? -1.877 68.317 -47.799 1.00 94.38 610 LEU A CA 1
ATOM 4729 C C . LEU A 1 610 ? -0.448 68.100 -48.311 1.00 94.38 610 LEU A C 1
ATOM 4731 O O . LEU A 1 610 ? -0.233 67.211 -49.127 1.00 94.38 610 LEU A O 1
ATOM 4735 N N . ILE A 1 611 ? 0.529 68.858 -47.804 1.00 94.62 611 ILE A N 1
ATOM 4736 C CA . ILE A 1 611 ? 1.947 68.685 -48.155 1.00 94.62 611 ILE A CA 1
ATOM 4737 C C . ILE A 1 611 ? 2.425 67.287 -47.763 1.00 94.62 611 ILE A C 1
ATOM 4739 O O . ILE A 1 611 ? 3.054 66.618 -48.576 1.00 94.62 611 ILE A O 1
ATOM 4743 N N . ALA A 1 612 ? 2.102 66.825 -46.552 1.00 93.81 612 ALA A N 1
ATOM 4744 C CA . ALA A 1 612 ? 2.484 65.494 -46.091 1.00 93.81 612 ALA A CA 1
ATOM 4745 C C . ALA A 1 612 ? 1.858 64.388 -46.956 1.00 93.81 612 ALA A C 1
ATOM 4747 O O . ALA A 1 612 ? 2.549 63.453 -47.343 1.00 93.81 612 ALA A O 1
ATOM 4748 N N . VAL A 1 613 ? 0.577 64.513 -47.311 1.00 94.38 613 VAL A N 1
ATOM 4749 C CA . VAL A 1 613 ? -0.108 63.556 -48.193 1.00 94.38 613 VAL A CA 1
ATOM 4750 C C . VAL A 1 613 ? 0.500 63.564 -49.591 1.00 94.38 613 VAL A C 1
ATOM 4752 O O . VAL A 1 613 ? 0.777 62.498 -50.125 1.00 94.38 613 VAL A O 1
ATOM 4755 N N . VAL A 1 614 ? 0.753 64.739 -50.174 1.00 92.88 614 VAL A N 1
ATOM 4756 C CA . VAL A 1 614 ? 1.413 64.851 -51.483 1.00 92.88 614 VAL A CA 1
ATOM 4757 C C . VAL A 1 614 ? 2.807 64.237 -51.432 1.00 92.88 614 VAL A C 1
ATOM 4759 O O . VAL A 1 614 ? 3.154 63.482 -52.330 1.00 92.88 614 VAL A O 1
ATOM 4762 N N . TRP A 1 615 ? 3.582 64.499 -50.378 1.00 94.88 615 TRP A N 1
ATOM 4763 C CA . TRP A 1 615 ? 4.906 63.909 -50.198 1.00 94.88 615 TRP A CA 1
ATOM 4764 C C . TRP A 1 615 ? 4.844 62.378 -50.126 1.00 94.88 615 TRP A C 1
ATOM 4766 O O . TRP A 1 615 ? 5.553 61.713 -50.874 1.00 94.88 615 TRP A O 1
ATOM 4776 N N . VAL A 1 616 ? 3.933 61.818 -49.321 1.00 94.25 616 VAL A N 1
ATOM 4777 C CA . VAL A 1 616 ? 3.723 60.362 -49.234 1.00 94.25 616 VAL A CA 1
ATOM 4778 C C . VAL A 1 616 ? 3.266 59.779 -50.574 1.00 94.25 616 VAL A C 1
ATOM 4780 O O . VAL A 1 616 ? 3.747 58.728 -50.977 1.00 94.25 616 VAL A O 1
ATOM 4783 N N . ILE A 1 617 ? 2.360 60.447 -51.291 1.00 92.62 617 ILE A N 1
ATOM 4784 C CA . ILE A 1 617 ? 1.896 59.996 -52.611 1.00 92.62 617 ILE A CA 1
ATOM 4785 C C . ILE A 1 617 ? 3.039 60.019 -53.629 1.00 92.62 617 ILE A C 1
ATOM 4787 O O . ILE A 1 617 ? 3.152 59.095 -54.424 1.00 92.62 617 ILE A O 1
ATOM 4791 N N . VAL A 1 618 ? 3.886 61.050 -53.611 1.00 92.06 618 VAL A N 1
ATOM 4792 C CA . VAL A 1 618 ? 5.050 61.145 -54.500 1.00 92.06 618 VAL A CA 1
ATOM 4793 C C . VAL A 1 618 ? 6.057 60.039 -54.195 1.00 92.06 618 VAL A C 1
ATOM 4795 O O . VAL A 1 618 ? 6.535 59.416 -55.136 1.00 92.06 618 VAL A O 1
ATOM 4798 N N . GLU A 1 619 ? 6.334 59.750 -52.920 1.00 92.31 619 GLU A N 1
ATOM 4799 C CA . GLU A 1 619 ? 7.181 58.610 -52.533 1.00 92.31 619 GLU A CA 1
ATOM 4800 C C . GLU A 1 619 ? 6.581 57.262 -52.950 1.00 92.31 619 GLU A C 1
ATOM 4802 O O . GLU A 1 619 ? 7.318 56.369 -53.340 1.00 92.31 619 GLU A O 1
ATOM 4807 N N . LEU A 1 620 ? 5.255 57.108 -52.905 1.00 87.25 620 LEU A N 1
ATOM 4808 C CA . LEU A 1 620 ? 4.576 55.872 -53.313 1.00 87.25 620 LEU A CA 1
ATOM 4809 C C . LEU A 1 620 ? 4.446 55.701 -54.837 1.00 87.25 620 LEU A C 1
ATOM 4811 O O . LEU A 1 620 ? 4.120 54.605 -55.291 1.00 87.25 620 LEU A O 1
ATOM 4815 N N . LEU A 1 621 ? 4.613 56.775 -55.616 1.00 80.25 621 LEU A N 1
ATOM 4816 C CA . LEU A 1 621 ? 4.563 56.760 -57.084 1.00 80.25 621 LEU A CA 1
ATOM 4817 C C . LEU A 1 621 ? 5.954 56.657 -57.736 1.00 80.25 621 LEU A C 1
ATOM 4819 O O . LEU A 1 621 ? 6.023 56.501 -58.958 1.00 80.25 621 LEU A O 1
ATOM 4823 N N . GLN A 1 622 ? 7.027 56.767 -56.948 1.00 70.19 622 GLN A N 1
ATOM 4824 C CA . GLN A 1 622 ? 8.385 56.361 -57.329 1.00 70.19 622 GLN A CA 1
ATOM 4825 C C . GLN A 1 622 ? 8.557 54.858 -57.112 1.00 70.19 622 GLN A C 1
ATOM 4827 O O . GLN A 1 622 ? 9.271 54.245 -57.940 1.00 70.19 622 GLN A O 1
#

pLDDT: mean 93.89, std 6.75, range [52.53, 98.81]

Radius of gyration: 30.51 Å; Cα contacts (8 Å, |Δi|>4): 1068; chains: 1; bounding box: 62×106×93 Å

Mean predicted aligned error: 6.01 Å

Solvent-accessible surface area (backbone atoms only — not comparable to full-atom values): 29808 Å² total; per-residue (Å²): 121,74,47,65,55,72,46,46,62,28,51,51,32,39,52,46,11,54,53,37,51,67,48,58,85,84,51,49,70,61,54,38,51,48,48,33,52,52,24,45,53,43,29,53,48,18,56,59,49,51,73,47,72,66,48,59,36,75,42,88,65,77,53,97,69,44,37,52,30,37,39,44,34,67,56,39,25,51,51,43,29,50,52,21,49,51,46,28,41,48,35,38,24,39,45,64,75,42,67,82,46,93,61,42,32,56,50,50,15,39,54,26,37,35,46,9,25,52,40,40,34,53,25,38,33,15,53,68,51,23,47,55,22,51,54,53,34,48,54,33,53,27,55,55,24,52,67,17,89,46,89,59,8,56,59,41,17,51,48,38,41,54,52,46,48,54,19,46,50,35,19,53,53,11,49,51,45,46,27,75,74,67,78,50,42,42,51,88,77,42,73,40,67,64,54,76,68,44,31,53,17,49,53,24,34,44,42,22,17,40,31,52,37,25,26,66,68,57,27,66,39,52,41,50,35,44,74,24,25,48,51,68,52,46,25,47,40,73,25,25,51,30,33,50,50,11,49,49,48,38,48,41,46,52,68,56,34,24,66,58,46,61,81,33,72,69,21,47,51,32,33,52,47,7,30,49,15,17,41,56,26,26,57,57,20,44,74,45,56,36,50,52,35,22,51,36,24,44,51,26,14,51,43,9,49,27,39,27,5,47,20,24,50,32,69,56,1,30,45,11,9,59,47,34,43,55,42,40,26,34,27,41,21,16,40,36,47,29,51,41,45,45,29,70,57,49,74,52,50,46,31,81,48,39,18,30,37,34,83,41,19,50,66,46,40,50,18,30,50,47,16,46,38,16,74,32,40,38,81,64,19,23,31,22,57,20,47,42,25,22,38,51,15,26,41,74,57,74,46,52,67,50,27,49,34,50,46,54,25,37,20,45,41,34,25,38,41,52,28,50,45,30,11,40,28,71,35,70,69,37,85,81,33,68,95,58,56,54,65,60,62,51,50,41,48,42,21,42,52,27,23,49,49,36,41,46,44,25,72,47,34,63,60,53,40,61,75,55,39,44,72,60,51,52,89,71,47,60,95,90,58,79,89,67,73,66,87,56,71,62,39,74,87,38,72,67,44,47,50,53,53,48,30,53,52,49,15,51,50,48,31,54,52,15,16,58,74,40,75,69,33,39,65,34,13,47,52,66,62,49,70,36,87,66,48,36,59,56,47,56,40,49,77,70,40,63,71,26,59,65,60,50,47,52,54,50,50,56,52,48,50,54,48,44,46,62,70,47,48,47,54,52,50,43,43,58,67,44,50,52,47,49,52,54,50,50,54,53,53,53,56,54,62,72,66,72,84,53,65,70,58,55,51,51,53,51,52,53,49,49,52,52,50,50,51,52,50,53,63,73,75,105